Protein AF-0000000067238821 (afdb_homodimer)

Sequence (600 aa):
MSLNASLGGLKIKDPEEIERLIKENNDLKSQIAGGGASSSYQIPYEDLEVQDQIGGGGFSLVYRGFWKGTPVAIKKWFDPNHSDQMVQEFREEVMTLADLRHPNVMQFLGACMKLPHLAMVTEHMPFSLHHVLYQAGVDLDRKKLVGLAQDMARAFIYLHSRKPAIVHRDIKPANFLVDRAWKVKVCDFGLASNSKAQAGAGTPQYMAPELWENKHYNEKVDVYAFGVMLNEMIAKEPPFNGVPLLEVRQAVLDGKRPDIPLSCPKVLSDVIKKCWDASSEARPSFVQILDALKTAAQSVMSLNASLGGLKIKDPEEIERLIKENNDLKSQIAGGGASSSYQIPYEDLEVQDQIGGGGFSLVYRGFWKGTPVAIKKWFDPNHSDQMVQEFREEVMTLADLRHPNVMQFLGACMKLPHLAMVTEHMPFSLHHVLYQAGVDLDRKKLVGLAQDMARAFIYLHSRKPAIVHRDIKPANFLVDRAWKVKVCDFGLASNSKAQAGAGTPQYMAPELWENKHYNEKVDVYAFGVMLNEMIAKEPPFNGVPLLEVRQAVLDGKRPDIPLSCPKVLSDVIKKCWDASSEARPSFVQILDALKTAAQSV

Foldseek 3Di:
DDPPPDPPDPPPPDPVVVVVVVVVVVVVCCCVVVPVPPPPFADAPVQKAWDAWDDDDDQWTWTWTDGPNAIKIKIWGDDPVPDPVSLVLLVLQLVVQVPDDDQQAWHWRHFHNDPPTTITITHDADDFQLCVLAPPPDDCDPLLLLVLLLSVLVVQVRQVPDVPRFAQQADARRQWGAHPVSHIHGHDSSPRRPPDDDLVDYDLLQFALCSLVVHDDDNLRVLQSSLQRSQCSQVSDHRCPPPDSVVS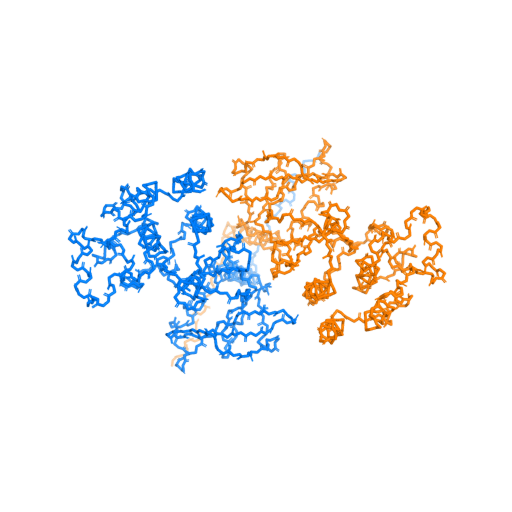NVCNNVPHGDDRDPPDDPLSVVSSCQSNGNDSVSHDHSVVSSVSSVVVSVVD/DPPPPDPDDPPPPDPVVVVVVVVVVVVVCCCVVVPVPPPVFADAPVQKAWDAWDDDDDQWTWTWTDGPNAIKIKIWGDDPVPDPVSLVLLVLQLVVQVPDDDQQAWHWRHFHNDPPTTITITHDADFFQLCVLAPPPDDCDPLLLLVLLLSVLVVQVRQVPDVPRFAQQADARRQWGAHPVSHIHGHDSSPRRDPDDDLVDYDLLQFALCSLVVHDDGNLRVLQSSLQRSQCSQVSDHRCPPPDSVVSNVCNNVPHGDDRDPPDDPLSVVLSCQSNGNDSVSHDHSVVVSVSSVVVSVVD

Solvent-accessible surface area (backbone atoms only — not comparable to full-atom values): 33118 Å² total; per-residue (Å²): 135,74,91,74,67,81,78,66,80,79,72,76,74,51,66,65,57,51,50,50,49,50,51,50,36,47,50,46,36,43,40,52,72,48,59,55,62,58,76,76,36,63,39,65,67,86,59,49,45,81,61,54,75,75,48,65,60,92,53,34,38,26,23,36,31,30,51,66,81,31,67,23,28,38,37,32,52,59,50,99,76,62,42,70,63,58,54,49,52,51,50,43,35,50,55,53,44,68,71,54,56,50,91,23,37,58,51,50,49,31,28,21,84,50,84,86,49,39,32,40,35,26,58,58,62,87,32,36,40,41,43,43,67,72,67,63,81,58,81,76,46,66,59,56,49,42,51,35,51,40,36,52,26,31,33,46,34,52,34,51,67,37,88,74,55,50,41,48,60,53,60,44,47,76,33,25,32,30,42,90,62,59,48,35,21,43,46,80,48,73,58,34,61,65,77,86,72,67,71,76,65,56,52,74,76,33,57,33,49,45,50,79,66,62,45,85,81,62,62,46,43,44,36,18,9,43,19,51,42,54,46,23,68,75,58,65,43,69,58,64,68,91,52,54,67,71,56,48,53,51,37,44,67,72,64,51,71,73,85,72,53,87,85,51,53,63,68,56,51,52,51,31,55,38,22,50,39,83,49,62,86,71,28,60,52,43,65,58,48,36,54,53,40,55,55,42,54,72,75,86,137,77,91,75,67,79,82,65,81,81,74,77,75,53,67,67,58,52,51,50,50,50,50,50,38,46,49,45,38,44,41,54,71,47,64,55,64,59,78,77,36,62,39,64,68,86,57,50,46,80,60,56,75,77,49,67,59,94,53,34,38,25,24,36,30,29,49,67,81,33,68,24,28,38,39,32,51,60,50,98,74,63,43,70,63,57,53,49,52,50,50,42,34,49,56,54,43,69,70,55,55,50,89,24,37,57,51,52,48,31,29,21,83,50,84,86,50,38,32,42,34,27,59,59,63,88,33,34,41,40,44,44,69,73,68,63,80,57,82,75,47,66,60,56,48,42,51,35,50,40,34,51,26,31,33,46,33,53,34,51,66,36,89,75,56,48,40,50,60,54,60,43,48,77,32,26,32,28,42,90,63,60,49,36,23,43,47,81,48,72,58,34,63,62,75,84,78,63,72,75,65,59,51,72,75,33,58,32,51,44,51,77,67,62,46,85,80,63,64,46,43,44,34,17,7,44,18,50,40,53,47,23,68,75,58,67,45,70,58,63,67,92,52,54,66,71,57,48,52,52,36,42,68,72,64,52,74,75,83,72,53,88,83,52,54,64,67,56,50,50,51,31,55,37,21,52,40,80,48,60,86,70,29,62,50,44,65,57,48,36,55,52,40,57,55,41,54,72,74,90

InterPro domains:
  IPR000719 Protein kinase domain [PS50011] (48-300)
  IPR000719 Protein kinase domain [SM00220] (48-293)
  IPR001245 Serine-threonine/tyrosine-protein kinase, catalytic domain [PF07714] (48-293)
  IPR008271 Serine/threonine-protein kinase, active site [PS00108] (166-178)
  IPR011009 Protein kinase-like domain superfamily [SSF56112] (40-294)
  IPR017441 Protein kinase, ATP binding site [PS00107] (54-76)
  IPR051681 Serine/Threonine Kinases and Pseudokinases [PTHR44329] (41-296)

pLDDT: mean 85.59, std 19.49, range [22.69, 98.88]

Radius of gyration: 27.48 Å; Cα contacts (8 Å, |Δi|>4): 934; chains: 2; bounding box: 76×78×51 Å

Structure (mmCIF, N/CA/C/O backbone):
data_AF-0000000067238821-model_v1
#
loop_
_entity.id
_entity.type
_entity.pdbx_description
1 polymer 'Protein kinase domain-containing protein'
#
loop_
_atom_site.group_PDB
_atom_site.id
_atom_site.type_symbol
_atom_site.label_atom_id
_atom_site.label_alt_id
_atom_site.label_comp_id
_atom_site.label_asym_id
_atom_site.label_entity_id
_atom_site.label_seq_id
_atom_site.pdbx_PDB_ins_code
_atom_site.Cartn_x
_atom_site.Cartn_y
_atom_site.Cartn_z
_atom_site.occupancy
_atom_site.B_iso_or_equiv
_atom_site.auth_seq_id
_atom_site.auth_comp_id
_atom_site.auth_asym_id
_atom_site.auth_atom_id
_atom_site.pdbx_PDB_model_num
ATOM 1 N N . MET A 1 1 ? 51.344 -20.422 13.445 1 23.78 1 MET A N 1
ATOM 2 C CA . MET A 1 1 ? 52.125 -19.562 12.562 1 23.78 1 MET A CA 1
ATOM 3 C C . MET A 1 1 ? 51.281 -18.375 12.078 1 23.78 1 MET A C 1
ATOM 5 O O . MET A 1 1 ? 50.156 -18.562 11.633 1 23.78 1 MET A O 1
ATOM 9 N N . SER A 1 2 ? 51.562 -17.062 12.539 1 22.98 2 SER A N 1
ATOM 10 C CA . SER A 1 2 ? 50.812 -15.859 12.914 1 22.98 2 SER A CA 1
ATOM 11 C C . SER A 1 2 ? 50.375 -15.086 11.672 1 22.98 2 SER A C 1
ATOM 13 O O . SER A 1 2 ? 51.188 -14.719 10.836 1 22.98 2 SER A O 1
ATOM 15 N N . LEU A 1 3 ? 49.25 -15.414 11.055 1 23.33 3 LEU A N 1
ATOM 16 C CA . LEU A 1 3 ? 48.719 -14.859 9.82 1 23.33 3 LEU A CA 1
ATOM 17 C C . LEU A 1 3 ? 48.781 -13.336 9.836 1 23.33 3 LEU A C 1
ATOM 19 O O . LEU A 1 3 ? 47.75 -12.672 9.727 1 23.33 3 LEU A O 1
ATOM 23 N N . ASN A 1 4 ? 49.531 -12.648 10.734 1 23.11 4 ASN A N 1
ATOM 24 C CA . ASN A 1 4 ? 49.969 -11.258 10.867 1 23.11 4 ASN A CA 1
ATOM 25 C C . ASN A 1 4 ? 50.656 -10.758 9.602 1 23.11 4 ASN A C 1
ATOM 27 O O . ASN A 1 4 ? 51.156 -9.633 9.562 1 23.11 4 ASN A O 1
ATOM 31 N N . ALA A 1 5 ? 51.25 -11.609 8.836 1 26.97 5 ALA A N 1
ATOM 32 C CA . ALA A 1 5 ? 52.438 -11.18 8.07 1 26.97 5 ALA A CA 1
ATOM 33 C C . ALA A 1 5 ? 52.031 -10.18 6.988 1 26.97 5 ALA A C 1
ATOM 35 O O . ALA A 1 5 ? 52.75 -9.188 6.766 1 26.97 5 ALA A O 1
ATOM 36 N N . SER A 1 6 ? 51.25 -10.57 5.965 1 25.28 6 SER A N 1
ATOM 37 C CA . SER A 1 6 ? 51.438 -9.961 4.652 1 25.28 6 SER A CA 1
ATOM 38 C C . SER A 1 6 ? 50.531 -8.758 4.469 1 25.28 6 SER A C 1
ATOM 40 O O . SER A 1 6 ? 49.656 -8.766 3.6 1 25.28 6 SER A O 1
ATOM 42 N N . LEU A 1 7 ? 50.031 -8.086 5.535 1 28.31 7 LEU A N 1
ATOM 43 C CA . LEU A 1 7 ? 49.406 -6.781 5.348 1 28.31 7 LEU A CA 1
ATOM 44 C C . LEU A 1 7 ? 50.406 -5.793 4.742 1 28.31 7 LEU A C 1
ATOM 46 O O . LEU A 1 7 ? 51.031 -5.02 5.465 1 28.31 7 LEU A O 1
ATO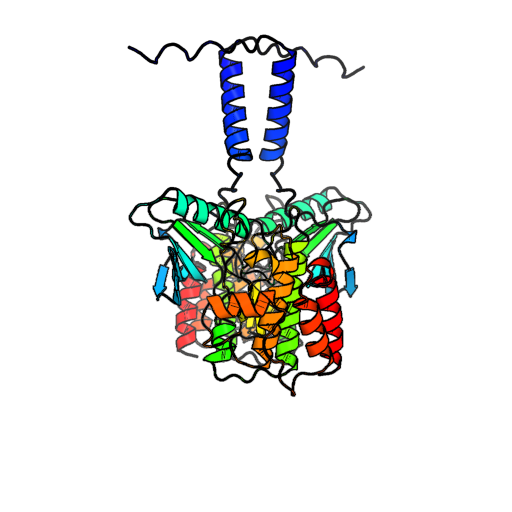M 50 N N . GLY A 1 8 ? 51.25 -6.242 3.873 1 27.92 8 GLY A N 1
ATOM 51 C CA . GLY A 1 8 ? 52.219 -5.352 3.219 1 27.92 8 GLY A CA 1
ATOM 52 C C . GLY A 1 8 ? 51.562 -4.094 2.668 1 27.92 8 GLY A C 1
ATOM 53 O O . GLY A 1 8 ? 50.344 -4.059 2.447 1 27.92 8 GLY A O 1
ATOM 54 N N . GLY A 1 9 ? 52.281 -2.803 2.834 1 32.28 9 GLY A N 1
ATOM 55 C CA . GLY A 1 9 ? 52.062 -1.413 2.459 1 32.28 9 GLY A CA 1
ATOM 56 C C . GLY A 1 9 ? 51.562 -1.248 1.038 1 32.28 9 GLY A C 1
ATOM 57 O O . GLY A 1 9 ? 52.344 -1.411 0.08 1 32.28 9 GLY A O 1
ATOM 58 N N . LEU A 1 10 ? 50.5 -1.666 0.677 1 33.44 10 LEU A N 1
ATOM 59 C CA . LEU A 1 10 ? 50.094 -1.327 -0.678 1 33.44 10 LEU A CA 1
ATOM 60 C C . LEU A 1 10 ? 50.281 0.16 -0.953 1 33.44 10 LEU A C 1
ATOM 62 O O . LEU A 1 10 ? 49.562 0.999 -0.394 1 33.44 10 LEU A O 1
ATOM 66 N N . LYS A 1 11 ? 51.594 0.645 -1.131 1 38.84 11 LYS A N 1
ATOM 67 C CA . LYS A 1 11 ? 52.062 1.919 -1.657 1 38.84 11 LYS A CA 1
ATOM 68 C C . LYS A 1 11 ? 51.312 2.32 -2.912 1 38.84 11 LYS A C 1
ATOM 70 O O . LYS A 1 11 ? 51.5 1.748 -3.984 1 38.84 11 LYS A O 1
ATOM 75 N N . ILE A 1 12 ? 50.156 2.721 -2.801 1 42.53 12 ILE A N 1
ATOM 76 C CA . ILE A 1 12 ? 49.531 3.33 -3.965 1 42.53 12 ILE A CA 1
ATOM 77 C C . ILE A 1 12 ? 50.312 4.57 -4.387 1 42.53 12 ILE A C 1
ATOM 79 O O . ILE A 1 12 ? 50.25 5.609 -3.727 1 42.53 12 ILE A O 1
ATOM 83 N N . LYS A 1 13 ? 51.5 4.504 -4.961 1 46.88 13 LYS A N 1
ATOM 84 C CA . LYS A 1 13 ? 52.469 5.5 -5.434 1 46.88 13 LYS A CA 1
ATOM 85 C C . LYS A 1 13 ? 52.062 6.051 -6.801 1 46.88 13 LYS A C 1
ATOM 87 O O . LYS A 1 13 ? 52.656 6.996 -7.301 1 46.88 13 LYS A O 1
ATOM 92 N N . ASP A 1 14 ? 51.312 5.305 -7.559 1 50.97 14 ASP A N 1
ATOM 93 C CA . ASP A 1 14 ? 51.094 5.805 -8.914 1 50.97 14 ASP A CA 1
ATOM 94 C C . ASP A 1 14 ? 49.969 6.82 -8.953 1 50.97 14 ASP A C 1
ATOM 96 O O . ASP A 1 14 ? 48.844 6.531 -8.5 1 50.97 14 ASP A O 1
ATOM 100 N N . PRO A 1 15 ? 50.219 8.07 -9.266 1 54.75 15 PRO A N 1
ATOM 101 C CA . PRO A 1 15 ? 49.25 9.164 -9.352 1 54.75 15 PRO A CA 1
ATOM 102 C C . PRO A 1 15 ? 48.031 8.797 -10.164 1 54.75 15 PRO A C 1
ATOM 104 O O . PRO A 1 15 ? 46.906 9.211 -9.828 1 54.75 15 PRO A O 1
ATOM 107 N N . GLU A 1 16 ? 48.25 8.023 -11.125 1 55.34 16 GLU A N 1
ATOM 108 C CA . GLU A 1 16 ? 47.094 7.629 -11.93 1 55.34 16 GLU A CA 1
ATOM 109 C C . GLU A 1 16 ? 46.156 6.715 -11.141 1 55.34 16 GLU A C 1
ATOM 111 O O . GLU A 1 16 ? 44.938 6.801 -11.281 1 55.34 16 GLU A O 1
ATOM 116 N N . GLU A 1 17 ? 46.688 5.887 -10.328 1 57.53 17 GLU A N 1
ATOM 117 C CA . GLU A 1 17 ? 45.875 5 -9.5 1 57.53 17 GLU A CA 1
ATOM 118 C C . GLU A 1 17 ? 45.188 5.773 -8.391 1 57.53 17 GLU A C 1
ATOM 120 O O . GLU A 1 17 ? 44.031 5.484 -8.047 1 57.53 17 GLU A O 1
ATOM 125 N N . ILE A 1 18 ? 45.812 6.742 -7.898 1 55.34 18 ILE A N 1
ATOM 126 C CA . ILE A 1 18 ? 45.188 7.613 -6.906 1 55.34 18 ILE A CA 1
ATOM 127 C C . ILE A 1 18 ? 44.062 8.414 -7.555 1 55.34 18 ILE A C 1
ATOM 129 O O . ILE A 1 18 ? 42.969 8.539 -6.984 1 55.34 18 ILE A O 1
ATOM 133 N N . GLU A 1 19 ? 44.281 8.93 -8.734 1 56.72 19 GLU A N 1
ATOM 134 C CA . GLU A 1 19 ? 43.219 9.625 -9.461 1 56.72 19 GLU A CA 1
ATOM 135 C C . GLU A 1 19 ? 42.062 8.695 -9.773 1 56.72 19 GLU A C 1
ATOM 137 O O . GLU A 1 19 ? 40.875 9.086 -9.656 1 56.72 19 GLU A O 1
ATOM 142 N N . ARG A 1 20 ? 42.312 7.484 -10.133 1 58.84 20 ARG A N 1
ATOM 143 C CA . ARG A 1 20 ? 41.25 6.5 -10.352 1 58.84 20 ARG A CA 1
ATOM 144 C C . ARG A 1 20 ? 40.5 6.199 -9.055 1 58.84 20 ARG A C 1
ATOM 146 O O . ARG A 1 20 ? 39.281 6.133 -9.039 1 58.84 20 ARG A O 1
ATOM 153 N N . LEU A 1 21 ? 41.125 6.117 -7.918 1 56.72 21 LEU A N 1
ATOM 154 C CA . LEU A 1 21 ? 40.469 5.867 -6.633 1 56.72 21 LEU A CA 1
ATOM 155 C C . LEU A 1 21 ? 39.656 7.078 -6.184 1 56.72 21 LEU A C 1
ATOM 157 O O . LEU A 1 21 ? 38.562 6.926 -5.645 1 56.72 21 LEU A O 1
ATOM 161 N N . ILE A 1 22 ? 40.156 8.227 -6.43 1 55.66 22 ILE A N 1
ATOM 162 C CA . ILE A 1 22 ? 39.406 9.445 -6.121 1 55.66 22 ILE A CA 1
ATOM 163 C C . ILE A 1 22 ? 38.156 9.539 -7.027 1 55.66 22 ILE A C 1
ATOM 165 O O . ILE A 1 22 ? 37.062 9.836 -6.562 1 55.66 22 ILE A O 1
ATOM 169 N N . LYS A 1 23 ? 38.312 9.281 -8.305 1 56 23 LYS A N 1
ATOM 170 C CA . LYS A 1 23 ? 37.156 9.273 -9.188 1 56 23 LYS A CA 1
ATOM 171 C C . LYS A 1 23 ? 36.156 8.172 -8.789 1 56 23 LYS A C 1
ATOM 173 O O . LYS A 1 23 ? 34.969 8.391 -8.766 1 56 23 LYS A O 1
ATOM 178 N N . GLU A 1 24 ? 36.656 7.016 -8.477 1 56.22 24 GLU A N 1
ATOM 179 C CA . GLU A 1 24 ? 35.781 5.938 -7.992 1 56.22 24 GLU A CA 1
ATOM 180 C C . GLU A 1 24 ? 35.156 6.297 -6.648 1 56.22 24 GLU A C 1
ATOM 182 O O . GLU A 1 24 ? 33.969 6.051 -6.43 1 56.22 24 GLU A O 1
ATOM 187 N N . ASN A 1 25 ? 35.875 6.871 -5.797 1 53.44 25 ASN A N 1
ATOM 188 C CA . ASN A 1 25 ? 35.312 7.352 -4.535 1 53.44 25 ASN A CA 1
ATOM 189 C C . ASN A 1 25 ? 34.312 8.469 -4.758 1 53.44 25 ASN A C 1
ATOM 191 O O . ASN A 1 25 ? 33.25 8.5 -4.117 1 53.44 25 ASN A O 1
ATOM 195 N N . ASN A 1 26 ? 34.625 9.414 -5.57 1 51.62 26 ASN A N 1
ATOM 196 C CA . ASN A 1 26 ? 33.656 10.453 -5.914 1 51.62 26 ASN A CA 1
ATOM 197 C C . ASN A 1 26 ? 32.438 9.867 -6.633 1 51.62 26 ASN A C 1
ATOM 199 O O . ASN A 1 26 ? 31.297 10.281 -6.379 1 51.62 26 ASN A O 1
ATOM 203 N N . ASP A 1 27 ? 32.656 8.977 -7.555 1 50.56 27 ASP A N 1
ATOM 204 C CA . ASP A 1 27 ? 31.547 8.258 -8.172 1 50.56 27 ASP A CA 1
ATOM 205 C C . ASP A 1 27 ? 30.766 7.465 -7.125 1 50.56 27 ASP A C 1
ATOM 207 O O . ASP A 1 27 ? 29.531 7.438 -7.152 1 50.56 27 ASP A O 1
ATOM 211 N N . LEU A 1 28 ? 31.484 6.871 -6.301 1 48 28 LEU A N 1
ATOM 212 C CA . LEU A 1 28 ? 30.828 6.156 -5.215 1 48 28 LEU A CA 1
ATOM 213 C C . LEU A 1 28 ? 30.172 7.133 -4.242 1 48 28 LEU A C 1
ATOM 215 O O . LEU A 1 28 ? 29.047 6.902 -3.783 1 48 28 LEU A O 1
ATOM 219 N N . LYS A 1 29 ? 30.734 8.109 -3.873 1 46.19 29 LYS A N 1
ATOM 220 C CA . LYS A 1 29 ? 30.141 9.172 -3.078 1 46.19 29 LYS A CA 1
ATOM 221 C C . LYS A 1 29 ? 29 9.859 -3.842 1 46.19 29 LYS A C 1
ATOM 223 O O . LYS A 1 29 ? 27.953 10.172 -3.268 1 46.19 29 LYS A O 1
ATOM 228 N N . SER A 1 30 ? 29.219 10.305 -5.023 1 46.34 30 SER A N 1
ATOM 229 C CA . SER A 1 30 ? 28.125 10.781 -5.855 1 46.34 30 SER A CA 1
ATOM 230 C C . SER A 1 30 ? 27.031 9.727 -5.984 1 46.34 30 SER A C 1
ATOM 232 O O . SER A 1 30 ? 25.844 10.055 -6.023 1 46.34 30 SER A O 1
ATOM 234 N N . GLN A 1 31 ? 27.406 8.508 -6.176 1 42.97 31 GLN A N 1
ATOM 235 C CA . GLN A 1 31 ? 26.453 7.406 -6.086 1 42.97 31 GLN A CA 1
ATOM 236 C C . GLN A 1 31 ? 25.875 7.293 -4.676 1 42.97 31 GLN A C 1
ATOM 238 O O . GLN A 1 31 ? 24.688 6.996 -4.504 1 42.97 31 GLN A O 1
ATOM 243 N N . ILE A 1 32 ? 26.641 7.371 -3.664 1 39.88 32 ILE A N 1
ATOM 244 C CA . ILE A 1 32 ? 26.188 7.418 -2.277 1 39.88 32 ILE A CA 1
ATOM 245 C C . ILE A 1 32 ? 25.578 8.789 -1.977 1 39.88 32 ILE A C 1
ATOM 247 O O . ILE A 1 32 ? 24.531 8.883 -1.349 1 39.88 32 ILE A O 1
ATOM 251 N N . ALA A 1 33 ? 26.312 9.891 -1.854 1 39.09 33 ALA A N 1
ATOM 252 C CA . ALA A 1 33 ? 25.812 11.25 -1.632 1 39.09 33 ALA A CA 1
ATOM 253 C C . ALA A 1 33 ? 24.766 11.633 -2.676 1 39.09 33 ALA A C 1
ATOM 255 O O . ALA A 1 33 ? 23.844 12.391 -2.385 1 39.09 33 ALA A O 1
ATOM 256 N N . GLY A 1 34 ? 25.047 11.727 -3.973 1 38.06 34 GLY A N 1
ATOM 257 C CA . GLY A 1 34 ? 23.938 11.703 -4.918 1 38.06 34 GLY A CA 1
ATOM 258 C C . GLY A 1 34 ? 23.016 10.516 -4.734 1 38.06 34 GLY A C 1
ATOM 259 O O . GLY A 1 34 ? 23.453 9.367 -4.871 1 38.06 34 GLY A O 1
ATOM 260 N N . GLY A 1 35 ? 22.188 10.586 -3.697 1 36.16 35 GLY A N 1
ATOM 261 C CA . GLY A 1 35 ? 21.25 9.625 -3.137 1 36.16 35 GLY A CA 1
ATOM 262 C C . GLY A 1 35 ? 21.141 8.352 -3.947 1 36.16 35 GLY A C 1
ATOM 263 O O . GLY A 1 35 ? 21 8.398 -5.172 1 36.16 35 GLY A O 1
ATOM 264 N N . GLY A 1 36 ? 22.031 7.445 -3.654 1 35.69 36 GLY A N 1
ATOM 265 C CA . GLY A 1 36 ? 21.797 6.121 -4.203 1 35.69 36 GLY A CA 1
ATOM 266 C C . GLY A 1 36 ? 20.344 5.891 -4.59 1 35.69 36 GLY A C 1
ATOM 267 O O . GLY A 1 36 ? 19.562 5.336 -3.807 1 35.69 36 GLY A O 1
ATOM 268 N N . ALA A 1 37 ? 19.766 6.852 -4.863 1 37.78 37 ALA A N 1
ATOM 269 C CA . ALA A 1 37 ? 18.516 6.551 -5.551 1 37.78 37 ALA A CA 1
ATOM 270 C C . ALA A 1 37 ? 18.609 5.23 -6.309 1 37.78 37 ALA A C 1
ATOM 272 O O . ALA A 1 37 ? 19.344 5.129 -7.301 1 37.78 37 ALA A O 1
ATOM 273 N N . SER A 1 38 ? 18.719 4.199 -5.621 1 43.09 38 SER A N 1
ATOM 274 C CA . SER A 1 38 ? 18.609 2.91 -6.297 1 43.09 38 SER A CA 1
ATOM 275 C C . SER A 1 38 ? 17.812 3.027 -7.594 1 43.09 38 SER A C 1
ATOM 277 O O . SER A 1 38 ? 16.766 3.684 -7.629 1 43.09 38 SER A O 1
ATOM 279 N N . SER A 1 39 ? 18.406 3.09 -8.789 1 53 39 SER A N 1
ATOM 280 C CA . SER A 1 39 ? 17.844 2.832 -10.102 1 53 39 SER A CA 1
ATOM 281 C C . SER A 1 39 ? 16.516 2.074 -9.992 1 53 39 SER A C 1
ATOM 283 O O . SER A 1 39 ? 15.758 2.004 -10.961 1 53 39 SER A O 1
ATOM 285 N N . SER A 1 40 ? 16.203 1.82 -8.688 1 72.56 40 SER A N 1
ATOM 286 C CA . SER A 1 40 ? 15.188 0.774 -8.602 1 72.56 40 SER A CA 1
ATOM 287 C C . SER A 1 40 ? 13.781 1.354 -8.719 1 72.56 40 SER A C 1
ATOM 289 O O . SER A 1 40 ? 12.852 0.657 -9.125 1 72.56 40 SER A O 1
ATOM 291 N N . TYR A 1 41 ? 13.672 2.846 -8.617 1 87.5 41 TYR A N 1
ATOM 292 C CA . TYR A 1 41 ? 12.289 3.293 -8.703 1 87.5 41 TYR A CA 1
ATOM 293 C C . TYR A 1 41 ? 12.078 4.191 -9.922 1 87.5 41 TYR A C 1
ATOM 295 O O . TYR A 1 41 ? 11.062 4.887 -10.016 1 87.5 41 TYR A O 1
ATOM 303 N N . GLN A 1 42 ? 13.094 4.191 -10.836 1 91.75 42 GLN A N 1
ATOM 304 C CA . GLN A 1 42 ? 12.914 4.953 -12.07 1 91.75 42 GLN A CA 1
ATOM 305 C C . GLN A 1 42 ? 11.953 4.25 -13.016 1 91.75 42 GLN A C 1
ATOM 307 O O . GLN A 1 42 ? 12.094 3.055 -13.289 1 91.75 42 GLN A O 1
ATOM 312 N N . ILE A 1 43 ? 11.023 4.969 -13.484 1 96.25 43 ILE A N 1
ATOM 313 C CA . ILE A 1 43 ? 10.039 4.484 -14.445 1 96.25 43 ILE A CA 1
ATOM 314 C C . ILE A 1 43 ? 10.211 5.223 -15.773 1 96.25 43 ILE A C 1
ATOM 316 O O . ILE A 1 43 ? 10.164 6.453 -15.812 1 96.25 43 ILE A O 1
ATOM 320 N N . PRO A 1 44 ? 10.547 4.492 -16.859 1 95.31 44 PRO A N 1
ATOM 321 C CA . PRO A 1 44 ? 10.5 5.176 -18.156 1 95.31 44 PRO A CA 1
ATOM 322 C C . PRO A 1 44 ? 9.133 5.789 -18.453 1 95.31 44 PRO A C 1
ATOM 324 O O . PRO A 1 44 ? 8.109 5.129 -18.281 1 95.31 44 PRO A O 1
ATOM 327 N N . TYR A 1 45 ? 9.156 6.969 -18.922 1 95.62 45 TYR A N 1
ATOM 328 C CA . TYR A 1 45 ? 7.898 7.664 -19.172 1 95.62 45 TYR A CA 1
ATOM 329 C C . TYR A 1 45 ? 7.043 6.91 -20.172 1 95.62 45 TYR A C 1
ATOM 331 O O . TYR A 1 45 ? 5.816 6.902 -20.078 1 95.62 45 TYR A O 1
ATOM 339 N N . GLU A 1 46 ? 7.676 6.215 -21.078 1 95.81 46 GLU A N 1
ATOM 340 C CA . GLU A 1 46 ? 6.992 5.5 -22.156 1 95.81 46 GLU A CA 1
ATOM 341 C C . GLU A 1 46 ? 6.199 4.316 -21.609 1 95.81 46 GLU A C 1
ATOM 343 O O . GLU A 1 46 ? 5.34 3.764 -22.312 1 95.81 46 GLU A O 1
ATOM 348 N N . ASP A 1 47 ? 6.461 3.928 -20.391 1 96.12 47 ASP A N 1
ATOM 349 C CA . ASP A 1 47 ? 5.75 2.811 -19.781 1 96.12 47 ASP A CA 1
ATOM 350 C C . ASP A 1 47 ? 4.41 3.262 -19.203 1 96.12 47 ASP A C 1
ATOM 352 O O . ASP A 1 47 ? 3.592 2.434 -18.797 1 96.12 47 ASP A O 1
ATOM 356 N N . LEU A 1 48 ? 4.16 4.559 -19.188 1 97.69 48 LEU A N 1
ATOM 357 C CA . LEU A 1 48 ? 2.953 5.105 -18.578 1 97.69 48 LEU A CA 1
ATOM 358 C C . LEU A 1 48 ? 1.884 5.371 -19.641 1 97.69 48 LEU A C 1
ATOM 360 O O . LEU A 1 48 ? 2.191 5.844 -20.734 1 97.69 48 LEU A O 1
ATOM 364 N N . GLU A 1 49 ? 0.748 4.957 -19.375 1 98.06 49 GLU A N 1
ATOM 365 C CA . GLU A 1 49 ? -0.439 5.387 -20.109 1 98.06 49 GLU A CA 1
ATOM 366 C C . GLU A 1 49 ? -1.182 6.488 -19.344 1 98.06 49 GLU A C 1
ATOM 368 O O . GLU A 1 49 ? -1.925 6.207 -18.406 1 98.06 49 GLU A O 1
ATOM 373 N N . VAL A 1 50 ? -1.034 7.734 -19.812 1 97 50 VAL A N 1
ATOM 374 C CA . VAL A 1 50 ? -1.624 8.875 -19.109 1 97 50 VAL A CA 1
ATOM 375 C C . VAL A 1 50 ? -3.041 9.117 -19.625 1 97 50 VAL A C 1
ATOM 377 O O . VAL A 1 50 ? -3.268 9.164 -20.844 1 97 50 VAL A O 1
ATOM 380 N N . GLN A 1 51 ? -3.955 9.227 -18.734 1 97.06 51 GLN A N 1
ATOM 381 C CA . GLN A 1 51 ? -5.352 9.422 -19.094 1 97.06 51 GLN A CA 1
ATOM 382 C C . GLN A 1 51 ? -5.859 10.781 -18.609 1 97.06 51 GLN A C 1
ATOM 384 O O . GLN A 1 51 ? -5.277 11.82 -18.938 1 97.06 51 GLN A O 1
ATOM 389 N N . ASP A 1 52 ? -6.98 10.812 -17.828 1 94.81 52 ASP A N 1
ATOM 390 C CA . ASP A 1 52 ? -7.648 12.07 -17.5 1 94.81 52 ASP A CA 1
ATOM 391 C C . ASP A 1 52 ? -6.977 12.75 -16.312 1 94.81 52 ASP A C 1
ATOM 393 O O . ASP A 1 52 ? -6.484 12.086 -15.398 1 94.81 52 ASP A O 1
ATOM 397 N N . GLN A 1 53 ? -7.016 14.109 -16.359 1 93.12 53 GLN A N 1
ATOM 398 C CA . GLN A 1 53 ? -6.578 14.891 -15.203 1 93.12 53 GLN A CA 1
ATOM 399 C C . GLN A 1 53 ? -7.578 14.781 -14.055 1 93.12 53 GLN A C 1
ATOM 401 O O . GLN A 1 53 ? -8.789 14.906 -14.266 1 93.12 53 GLN A O 1
ATOM 406 N N . ILE A 1 54 ? -7.09 14.508 -12.883 1 91.88 54 ILE A N 1
ATOM 407 C CA . ILE A 1 54 ? -7.992 14.32 -11.758 1 91.88 54 ILE A CA 1
ATOM 408 C C . ILE A 1 54 ? -7.695 15.367 -10.68 1 91.88 54 ILE A C 1
ATOM 410 O O . ILE A 1 54 ? -8.406 15.461 -9.68 1 91.88 54 ILE A O 1
ATOM 414 N N . GLY A 1 55 ? -6.617 16.031 -10.805 1 87.19 55 GLY A N 1
ATOM 415 C CA . GLY A 1 55 ? -6.266 17.078 -9.844 1 87.19 55 GLY A CA 1
ATOM 416 C C . GLY A 1 55 ? -5.027 17.859 -10.234 1 87.19 55 GLY A C 1
ATOM 417 O O . GLY A 1 55 ? -4.574 17.781 -11.375 1 87.19 55 GLY A O 1
ATOM 418 N N . GLY A 1 56 ? -4.715 18.656 -9.344 1 77.94 56 GLY A N 1
ATOM 419 C CA . GLY A 1 56 ? -3.482 19.406 -9.555 1 77.94 56 GLY A CA 1
ATOM 420 C C . GLY A 1 56 ? -3.602 20.875 -9.211 1 77.94 56 GLY A C 1
ATOM 421 O O . GLY A 1 56 ? -4.688 21.344 -8.867 1 77.94 56 GLY A O 1
ATOM 422 N N . GLY A 1 57 ? -2.52 21.547 -9.023 1 69.69 57 GLY A N 1
ATOM 423 C CA . GLY A 1 57 ? -2.365 22.969 -8.758 1 69.69 57 GLY A CA 1
ATOM 424 C C . GLY A 1 57 ? -0.915 23.422 -8.719 1 69.69 57 GLY A C 1
ATOM 425 O O . GLY A 1 57 ? -0.011 22.594 -8.562 1 69.69 57 GLY A O 1
ATOM 426 N N . GLY A 1 58 ? -0.765 24.656 -8.914 1 67 58 GLY A N 1
ATOM 427 C CA . GLY A 1 58 ? 0.581 25.203 -8.984 1 67 58 GLY A CA 1
ATOM 428 C C . GLY A 1 58 ? 1.357 24.734 -10.195 1 67 58 GLY A C 1
ATOM 429 O O . GLY A 1 58 ? 0.898 24.891 -11.328 1 67 58 GLY A O 1
ATOM 430 N N . PHE A 1 59 ? 2.434 24 -9.875 1 71.38 59 PHE A N 1
ATOM 431 C CA . PHE A 1 59 ? 3.318 23.578 -10.961 1 71.38 59 PHE A CA 1
ATOM 432 C C . PHE A 1 59 ? 3.145 22.094 -11.266 1 71.38 59 PHE A C 1
ATOM 434 O O . PHE A 1 59 ? 3.949 21.516 -11.992 1 71.38 59 PHE A O 1
ATOM 441 N N . SER A 1 60 ? 2.055 21.578 -10.711 1 86.12 60 SER A N 1
ATOM 442 C CA . SER A 1 60 ? 1.901 20.156 -10.992 1 86.12 60 SER A CA 1
ATOM 443 C C . SER A 1 60 ? 0.441 19.797 -11.242 1 86.12 60 SER A C 1
ATOM 445 O O . SER A 1 60 ? -0.464 20.469 -10.742 1 86.12 60 SER A O 1
ATOM 447 N N . LEU A 1 61 ? 0.28 18.812 -12.117 1 91.5 61 LEU A N 1
ATOM 448 C CA . LEU A 1 61 ? -1.024 18.234 -12.406 1 91.5 61 LEU A CA 1
ATOM 449 C C . LEU A 1 61 ? -1.026 16.734 -12.117 1 91.5 61 LEU A C 1
ATOM 451 O O . LEU A 1 61 ? -0.013 16.062 -12.32 1 91.5 61 LEU A O 1
ATOM 455 N N . VAL A 1 62 ? -2.156 16.281 -11.664 1 95.19 62 VAL A N 1
ATOM 456 C CA . VAL A 1 62 ? -2.277 14.859 -11.367 1 95.19 62 VAL A CA 1
ATOM 457 C C . VAL A 1 62 ? -3.232 14.195 -12.359 1 95.19 62 VAL A C 1
ATOM 459 O O . VAL A 1 62 ? -4.34 14.695 -12.586 1 95.19 62 VAL A O 1
ATOM 462 N N . TYR A 1 63 ? -2.771 13.141 -12.938 1 96.62 63 TYR A N 1
ATOM 463 C CA . TYR A 1 63 ? -3.535 12.375 -13.914 1 96.62 63 TYR A CA 1
ATOM 464 C C . TYR A 1 63 ? -3.805 10.961 -13.398 1 96.62 63 TYR A C 1
ATOM 466 O O . TYR A 1 63 ? -3.031 10.422 -12.609 1 96.62 63 TYR A O 1
ATOM 474 N N . ARG A 1 64 ? -4.961 10.453 -13.82 1 97.31 64 ARG A N 1
ATOM 475 C CA . ARG A 1 64 ? -5.121 9.008 -13.734 1 97.31 64 ARG A CA 1
ATOM 476 C C . ARG A 1 64 ? -4.484 8.32 -14.938 1 97.31 64 ARG A C 1
ATOM 478 O O . ARG A 1 64 ? -4.422 8.891 -16.031 1 97.31 64 ARG A O 1
ATOM 485 N N . GLY A 1 65 ? -4.004 7.145 -14.75 1 97.88 65 GLY A N 1
ATOM 486 C CA . GLY A 1 65 ? -3.404 6.371 -15.828 1 97.88 65 GLY A CA 1
ATOM 487 C C . GLY A 1 65 ? -3.111 4.934 -15.445 1 97.88 65 GLY A C 1
ATOM 488 O O . GLY A 1 65 ? -3.699 4.406 -14.5 1 97.88 65 GLY A O 1
ATOM 489 N N . PHE A 1 66 ? -2.264 4.309 -16.312 1 98.31 66 PHE A N 1
ATOM 490 C CA . PHE A 1 66 ? -1.862 2.928 -16.062 1 98.31 66 PHE A CA 1
ATOM 491 C C . PHE A 1 66 ? -0.348 2.779 -16.156 1 98.31 66 PHE A C 1
ATOM 493 O O . PHE A 1 66 ? 0.297 3.438 -16.969 1 98.31 66 PHE A O 1
ATOM 500 N N . TRP A 1 67 ? 0.236 2.023 -15.312 1 98.19 67 TRP A N 1
ATOM 501 C CA . TRP A 1 67 ? 1.607 1.525 -15.375 1 98.19 67 TRP A CA 1
ATOM 502 C C . TRP A 1 67 ? 1.634 0.001 -15.383 1 98.19 67 TRP A C 1
ATOM 504 O O . TRP A 1 67 ? 1.308 -0.64 -14.383 1 98.19 67 TRP A O 1
ATOM 514 N N . LYS A 1 68 ? 1.918 -0.594 -16.531 1 96.25 68 LYS A N 1
ATOM 515 C CA . LYS A 1 68 ? 1.962 -2.045 -16.688 1 96.25 68 LYS A CA 1
ATOM 516 C C . LYS A 1 68 ? 0.631 -2.682 -16.297 1 96.25 68 LYS A C 1
ATOM 518 O O . LYS A 1 68 ? 0.602 -3.656 -15.539 1 96.25 68 LYS A O 1
ATOM 523 N N . GLY A 1 69 ? -0.422 -2.029 -16.719 1 96.38 69 GLY A N 1
ATOM 524 C CA . GLY A 1 69 ? -1.761 -2.555 -16.5 1 96.38 69 GLY A CA 1
ATOM 525 C C . GLY A 1 69 ? -2.334 -2.186 -15.148 1 96.38 69 GLY A C 1
ATOM 526 O O . GLY A 1 69 ? -3.506 -2.453 -14.867 1 96.38 69 GLY A O 1
ATOM 527 N N . THR A 1 70 ? -1.589 -1.59 -14.297 1 98.19 70 THR A N 1
ATOM 528 C CA . THR A 1 70 ? -2.014 -1.205 -12.961 1 98.19 70 THR A CA 1
ATOM 529 C C . THR A 1 70 ? -2.523 0.233 -12.945 1 98.19 70 THR A C 1
ATOM 531 O O . THR A 1 70 ? -1.847 1.142 -13.43 1 98.19 70 THR A O 1
ATOM 534 N N . PRO A 1 71 ? -3.752 0.484 -12.469 1 98 71 PRO A N 1
ATOM 535 C CA . PRO A 1 71 ? -4.188 1.872 -12.305 1 98 71 PRO A CA 1
ATOM 536 C C . PRO A 1 71 ? -3.295 2.662 -11.352 1 98 71 PRO A C 1
ATOM 538 O O . PRO A 1 71 ? -2.945 2.17 -10.273 1 98 71 PRO A O 1
ATOM 541 N N . VAL A 1 72 ? -2.885 3.852 -11.789 1 98.44 72 VAL A N 1
ATOM 542 C CA . VAL A 1 72 ? -1.979 4.672 -10.992 1 98.44 72 VAL A CA 1
ATOM 543 C C . VAL A 1 72 ? -2.396 6.141 -11.086 1 98.44 72 VAL A C 1
ATOM 545 O O . VAL A 1 72 ? -3.203 6.508 -11.945 1 98.44 72 VAL A O 1
ATOM 548 N N . ALA A 1 73 ? -1.946 6.945 -10.125 1 98.06 73 ALA A N 1
ATOM 549 C CA . ALA A 1 73 ? -1.942 8.398 -10.227 1 98.06 73 ALA A CA 1
ATOM 550 C C . ALA A 1 73 ? -0.575 8.914 -10.664 1 98.06 73 ALA A C 1
ATOM 552 O O . ALA A 1 73 ? 0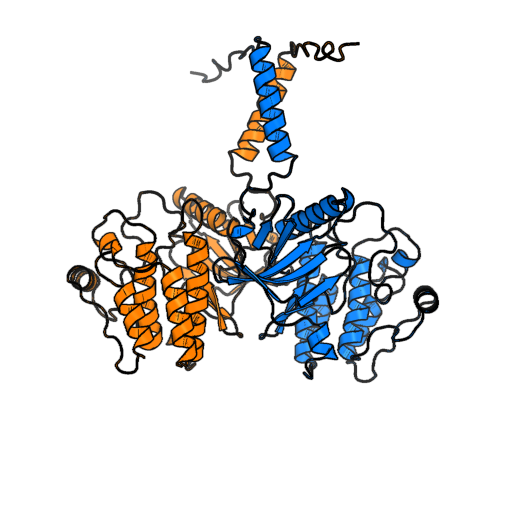.458 8.445 -10.188 1 98.06 73 ALA A O 1
ATOM 553 N N . ILE A 1 74 ? -0.593 9.836 -11.594 1 97.62 74 ILE A N 1
ATOM 554 C CA . ILE A 1 74 ? 0.625 10.391 -12.172 1 97.62 74 ILE A CA 1
ATOM 555 C C . ILE A 1 74 ? 0.659 11.906 -11.938 1 97.62 74 ILE A C 1
ATOM 557 O O . ILE A 1 74 ? -0.11 12.648 -12.547 1 97.62 74 ILE A O 1
ATOM 561 N N . LYS A 1 75 ? 1.459 12.328 -11.008 1 95.69 75 LYS A N 1
ATOM 562 C CA . LYS A 1 75 ? 1.691 13.75 -10.805 1 95.69 75 LYS A CA 1
ATOM 563 C C . LYS A 1 75 ? 2.799 14.266 -11.719 1 95.69 75 LYS A C 1
ATOM 565 O O . LYS A 1 75 ? 3.953 13.852 -11.602 1 95.69 75 LYS A O 1
ATOM 570 N N . LYS A 1 76 ? 2.467 15.148 -12.602 1 94.12 76 LYS A N 1
ATOM 571 C CA . LYS A 1 76 ? 3.406 15.68 -13.586 1 94.12 76 LYS A CA 1
ATOM 572 C C . LYS A 1 76 ? 3.771 17.125 -13.273 1 94.12 76 LYS A C 1
ATOM 574 O O . LYS A 1 76 ? 2.906 17.922 -12.898 1 94.12 76 LYS A O 1
ATOM 579 N N . TRP A 1 77 ? 4.996 17.406 -13.344 1 88.75 77 TRP A N 1
ATOM 580 C CA . TRP A 1 77 ? 5.465 18.781 -13.195 1 88.75 77 TRP A CA 1
ATOM 581 C C . TRP A 1 77 ? 5.691 19.422 -14.555 1 88.75 77 TRP A C 1
ATOM 583 O O . TRP A 1 77 ? 6.176 18.781 -15.484 1 88.75 77 TRP A O 1
ATOM 593 N N . PHE A 1 78 ? 5.078 20.641 -14.609 1 79 78 PHE A N 1
ATOM 594 C CA . PHE A 1 78 ? 5.18 21.375 -15.859 1 79 78 PHE A CA 1
ATOM 595 C C . PHE A 1 78 ? 5.77 22.766 -15.625 1 79 78 PHE A C 1
ATOM 597 O O . PHE A 1 78 ? 5.359 23.469 -14.695 1 79 78 PHE A O 1
ATOM 604 N N . ASP A 1 79 ? 6.879 23.016 -15.836 1 71 79 ASP A N 1
ATOM 605 C CA . ASP A 1 79 ? 7.383 24.391 -15.852 1 71 79 ASP A CA 1
ATOM 606 C C . ASP A 1 79 ? 8 24.734 -17.203 1 71 79 ASP A C 1
ATOM 608 O O . ASP A 1 79 ? 9.039 24.188 -17.578 1 71 79 ASP A O 1
ATOM 612 N N . PRO A 1 80 ? 7.164 25.562 -17.906 1 62.97 80 PRO A N 1
ATOM 613 C CA . PRO A 1 80 ? 7.719 25.953 -19.203 1 62.97 80 PRO A CA 1
ATOM 614 C C . PRO A 1 80 ? 9.164 26.453 -19.109 1 62.97 80 PRO A C 1
ATOM 616 O O . PRO A 1 80 ? 9.93 26.328 -20.062 1 62.97 80 PRO A O 1
ATOM 619 N N . ASN A 1 81 ? 9.508 27 -17.938 1 66.19 81 ASN A N 1
ATOM 620 C CA . ASN A 1 81 ? 10.852 27.547 -17.812 1 66.19 81 ASN A CA 1
ATOM 621 C C . ASN A 1 81 ? 11.805 26.578 -17.125 1 66.19 81 ASN A C 1
ATOM 623 O O . ASN A 1 81 ? 12.992 26.875 -16.969 1 66.19 81 ASN A O 1
ATOM 627 N N . HIS A 1 82 ? 11.305 25.328 -16.938 1 62.5 82 HIS A N 1
ATOM 628 C CA . HIS A 1 82 ? 12.086 24.312 -16.25 1 62.5 82 HIS A CA 1
ATOM 629 C C . HIS A 1 82 ? 13 24.922 -15.195 1 62.5 82 HIS A C 1
ATOM 631 O O . HIS A 1 82 ? 14.195 24.625 -15.164 1 62.5 82 HIS A O 1
ATOM 637 N N . SER A 1 83 ? 12.359 25.688 -14.383 1 75.06 83 SER A N 1
ATOM 638 C CA . SER A 1 83 ? 13.148 26.391 -13.375 1 75.06 83 SER A CA 1
ATOM 639 C C . SER A 1 83 ? 13.812 25.422 -12.406 1 75.06 83 SER A C 1
ATOM 641 O O . SER A 1 83 ? 13.305 24.312 -12.18 1 75.06 83 SER A O 1
ATOM 643 N N . ASP A 1 84 ? 14.93 25.719 -12.031 1 78.19 84 ASP A N 1
ATOM 644 C CA . ASP A 1 84 ? 15.695 24.969 -11.039 1 78.19 84 ASP A CA 1
ATOM 645 C C . ASP A 1 84 ? 14.867 24.719 -9.781 1 78.19 84 ASP A C 1
ATOM 647 O O . ASP A 1 84 ? 14.984 23.672 -9.148 1 78.19 84 ASP A O 1
ATOM 651 N N . GLN A 1 85 ? 14.016 25.641 -9.641 1 76.94 85 GLN A N 1
ATOM 652 C CA . GLN A 1 85 ? 13.203 25.531 -8.438 1 76.94 85 GLN A CA 1
ATOM 653 C C . GLN A 1 85 ? 12.195 24.391 -8.539 1 76.94 85 GLN A C 1
ATOM 655 O O . GLN A 1 85 ? 12.008 23.641 -7.582 1 76.94 85 GLN A O 1
ATOM 660 N N . MET A 1 86 ? 11.594 24.297 -9.641 1 81.88 86 MET A N 1
ATOM 661 C CA . MET A 1 86 ? 10.609 23.234 -9.852 1 81.88 86 MET A CA 1
ATOM 662 C C . MET A 1 86 ? 11.266 21.859 -9.781 1 81.88 86 MET A C 1
ATOM 664 O O . MET A 1 86 ? 10.734 20.938 -9.148 1 81.88 86 MET A O 1
ATOM 668 N N . VAL A 1 87 ? 12.422 21.734 -10.352 1 83.44 87 VAL A N 1
ATOM 669 C CA . VAL A 1 87 ? 13.148 20.469 -10.375 1 83.44 87 VAL A CA 1
ATOM 670 C C . VAL A 1 87 ? 13.547 20.078 -8.953 1 83.44 87 VAL A C 1
ATOM 672 O O . VAL A 1 87 ? 13.461 18.906 -8.578 1 83.44 87 VAL A O 1
ATOM 675 N N . GLN A 1 88 ? 13.914 21.062 -8.281 1 82.31 88 GLN A N 1
ATOM 676 C CA . GLN A 1 88 ? 14.289 20.812 -6.895 1 82.31 88 GLN A CA 1
ATOM 677 C C . GLN A 1 88 ? 13.094 20.344 -6.074 1 82.31 88 GLN A C 1
ATOM 679 O O . GLN A 1 88 ? 13.211 19.406 -5.281 1 82.31 88 GLN A O 1
ATOM 684 N N . GLU A 1 89 ? 12.008 20.969 -6.262 1 80.69 89 GLU A N 1
ATOM 685 C CA . GLU A 1 89 ? 10.789 20.578 -5.562 1 80.69 89 GLU A CA 1
ATOM 686 C C . GLU A 1 89 ? 10.383 19.156 -5.918 1 80.69 89 GLU A C 1
ATOM 688 O O . GLU A 1 89 ? 10 18.375 -5.039 1 80.69 89 GLU A O 1
ATOM 693 N N . PHE A 1 90 ? 10.492 18.875 -7.199 1 86.88 90 PHE A N 1
ATOM 694 C CA . PHE A 1 90 ? 10.203 17.531 -7.688 1 86.88 90 PHE A CA 1
ATOM 695 C C . PHE A 1 90 ? 11.094 16.516 -7.004 1 86.88 90 PHE A C 1
ATOM 697 O O . PHE A 1 90 ? 10.602 15.523 -6.457 1 86.88 90 PHE A O 1
ATOM 704 N N . ARG A 1 91 ? 12.289 16.766 -6.992 1 85.31 91 ARG A N 1
ATOM 705 C CA . ARG A 1 91 ? 13.266 15.836 -6.438 1 85.31 91 ARG A CA 1
ATOM 706 C C . ARG A 1 91 ? 13.031 15.625 -4.945 1 85.31 91 ARG A C 1
ATOM 708 O O . ARG A 1 91 ? 13.078 14.492 -4.461 1 85.31 91 ARG A O 1
ATOM 715 N N . GLU A 1 92 ? 12.766 16.703 -4.262 1 84.44 92 GLU A N 1
ATOM 716 C CA . GLU A 1 92 ? 12.562 16.625 -2.82 1 84.44 92 GLU A CA 1
ATOM 717 C C . GLU A 1 92 ? 11.312 15.812 -2.486 1 84.44 92 GLU A C 1
ATOM 719 O O . GLU A 1 92 ? 11.328 14.984 -1.575 1 84.44 92 GLU A O 1
ATOM 724 N N . GLU A 1 93 ? 10.273 16.078 -3.217 1 88.31 93 GLU A N 1
ATOM 725 C CA . GLU A 1 93 ? 9.039 15.336 -2.967 1 88.31 93 GLU A CA 1
ATOM 726 C C . GLU A 1 93 ? 9.211 13.852 -3.268 1 88.31 93 GLU A C 1
ATOM 728 O O . GLU A 1 93 ? 8.773 13 -2.49 1 88.31 93 GLU A O 1
ATOM 733 N N . VAL A 1 94 ? 9.875 13.531 -4.336 1 90 94 VAL A N 1
ATOM 734 C CA . VAL A 1 94 ? 10.117 12.148 -4.734 1 90 94 VAL A CA 1
ATOM 735 C C . VAL A 1 94 ? 10.977 11.453 -3.688 1 90 94 VAL A C 1
ATOM 737 O O . VAL A 1 94 ? 10.656 10.344 -3.246 1 90 94 VAL A O 1
ATOM 740 N N . MET A 1 95 ? 12.008 12.125 -3.258 1 86.69 95 MET A N 1
ATOM 741 C CA . MET A 1 95 ? 12.93 11.523 -2.295 1 86.69 95 MET A CA 1
ATOM 742 C C . MET A 1 95 ? 12.234 11.266 -0.965 1 86.69 95 MET A C 1
ATOM 744 O O . MET A 1 95 ? 12.461 10.234 -0.333 1 86.69 95 MET A O 1
ATOM 748 N N . THR A 1 96 ? 11.406 12.172 -0.611 1 88.19 96 THR A N 1
ATOM 749 C CA . THR A 1 96 ? 10.672 12.008 0.637 1 88.19 96 THR A CA 1
ATOM 750 C C . THR A 1 96 ? 9.75 10.789 0.562 1 88.19 96 THR A C 1
ATOM 752 O O . THR A 1 96 ? 9.797 9.914 1.425 1 88.19 96 THR A O 1
ATOM 755 N N . LEU A 1 97 ? 8.977 10.719 -0.462 1 92.06 97 LEU A N 1
ATOM 756 C CA . LEU A 1 97 ? 7.984 9.648 -0.585 1 92.06 97 LEU A CA 1
ATOM 757 C C . LEU A 1 97 ? 8.656 8.305 -0.827 1 92.06 97 LEU A C 1
ATOM 759 O O . LEU A 1 97 ? 8.172 7.273 -0.365 1 92.06 97 LEU A O 1
ATOM 763 N N . ALA A 1 98 ? 9.797 8.344 -1.55 1 90.56 98 ALA A N 1
ATOM 764 C CA . ALA A 1 98 ? 10.516 7.113 -1.875 1 90.56 98 ALA A CA 1
ATOM 765 C C . ALA A 1 98 ? 11 6.41 -0.611 1 90.56 98 ALA A C 1
ATOM 767 O O . ALA A 1 98 ? 11.148 5.188 -0.591 1 90.56 98 ALA A O 1
ATOM 768 N N . ASP A 1 99 ? 11.125 7.16 0.427 1 88.88 99 ASP A N 1
ATOM 769 C CA . ASP A 1 99 ? 11.695 6.617 1.658 1 88.88 99 ASP A CA 1
ATOM 770 C C . ASP A 1 99 ? 10.594 6.176 2.623 1 88.88 99 ASP A C 1
ATOM 772 O O . ASP A 1 99 ? 10.883 5.594 3.672 1 88.88 99 ASP A O 1
ATOM 776 N N . LEU A 1 100 ? 9.422 6.414 2.273 1 93.12 100 LEU A N 1
ATOM 777 C CA . LEU A 1 100 ? 8.32 6.148 3.197 1 93.12 100 LEU A CA 1
ATOM 778 C C . LEU A 1 100 ? 7.625 4.836 2.85 1 93.12 100 LEU A C 1
ATOM 780 O O . LEU A 1 100 ? 7.367 4.559 1.677 1 93.12 100 LEU A O 1
ATOM 784 N N . ARG A 1 101 ? 7.434 4.02 3.873 1 94.81 101 ARG A N 1
ATOM 785 C CA . ARG A 1 101 ? 6.707 2.758 3.758 1 94.81 101 ARG A CA 1
ATOM 786 C C . ARG A 1 101 ? 5.719 2.588 4.906 1 94.81 101 ARG A C 1
ATOM 788 O O . ARG A 1 101 ? 6.102 2.201 6.012 1 94.81 101 ARG A O 1
ATOM 795 N N . HIS A 1 102 ? 4.504 2.791 4.641 1 97.62 102 HIS A N 1
ATOM 796 C CA . HIS A 1 102 ? 3.477 2.689 5.672 1 97.62 102 HIS A CA 1
ATOM 797 C C . HIS A 1 102 ? 2.09 2.535 5.059 1 97.62 102 HIS A C 1
ATOM 799 O O . HIS A 1 102 ? 1.77 3.191 4.066 1 97.62 102 HIS A O 1
ATOM 805 N N . PRO A 1 103 ? 1.252 1.742 5.715 1 97.81 103 PRO A N 1
ATOM 806 C CA . PRO A 1 103 ? -0.071 1.465 5.152 1 97.81 103 PRO A CA 1
ATOM 807 C C . PRO A 1 103 ? -0.945 2.713 5.055 1 97.81 103 PRO A C 1
ATOM 809 O O . PRO A 1 103 ? -1.926 2.727 4.305 1 97.81 103 PRO A O 1
ATOM 812 N N . ASN A 1 104 ? -0.647 3.74 5.828 1 98.62 104 ASN A N 1
ATOM 813 C CA . ASN A 1 104 ? -1.466 4.949 5.824 1 98.62 104 ASN A CA 1
ATOM 814 C C . ASN A 1 104 ? -0.747 6.109 5.145 1 98.62 104 ASN A C 1
ATOM 816 O O . ASN A 1 104 ? -1.118 7.27 5.332 1 98.62 104 ASN A O 1
ATOM 820 N N . VAL A 1 105 ? 0.278 5.848 4.438 1 98.25 105 VAL A N 1
ATOM 821 C CA . VAL A 1 105 ? 0.945 6.785 3.537 1 98.25 105 VAL A CA 1
ATOM 822 C C . VAL A 1 105 ? 0.791 6.309 2.094 1 98.25 105 VAL A C 1
ATOM 824 O O . VAL A 1 105 ? 0.955 5.125 1.802 1 98.25 105 VAL A O 1
ATOM 827 N N . MET A 1 106 ? 0.397 7.246 1.276 1 97.81 106 MET A N 1
ATOM 828 C CA . MET A 1 106 ? 0.233 6.898 -0.132 1 97.81 106 MET A CA 1
ATOM 829 C C . MET A 1 106 ? 1.458 6.16 -0.657 1 97.81 106 MET A C 1
ATOM 831 O O . MET A 1 106 ? 2.592 6.562 -0.394 1 97.81 106 MET A O 1
ATOM 835 N N . GLN A 1 107 ? 1.201 5.078 -1.395 1 97.81 107 GLN A N 1
ATOM 836 C CA . GLN A 1 107 ? 2.301 4.234 -1.851 1 97.81 107 GLN A CA 1
ATOM 837 C C . GLN A 1 107 ? 2.992 4.844 -3.066 1 97.81 107 GLN A C 1
ATOM 839 O O . GLN A 1 107 ? 2.348 5.125 -4.078 1 97.81 107 GLN A O 1
ATOM 844 N N . PHE A 1 108 ? 4.277 5.066 -2.904 1 97 108 PHE A N 1
ATOM 845 C CA . PHE A 1 108 ? 5.156 5.477 -3.994 1 97 108 PHE A CA 1
ATOM 846 C C . PHE A 1 108 ? 5.551 4.277 -4.848 1 97 108 PHE A C 1
ATOM 848 O O . PHE A 1 108 ? 6.012 3.26 -4.324 1 97 108 PHE A O 1
ATOM 855 N N . LEU A 1 109 ? 5.281 4.379 -6.172 1 97.56 109 LEU A N 1
ATOM 856 C CA . LEU A 1 109 ? 5.648 3.271 -7.047 1 97.56 109 LEU A CA 1
ATOM 857 C C . LEU A 1 109 ? 6.945 3.576 -7.789 1 97.56 109 LEU A C 1
ATOM 859 O O . LEU A 1 109 ? 7.734 2.67 -8.07 1 97.56 109 LEU A O 1
ATOM 863 N N . GLY A 1 110 ? 7.141 4.84 -8.164 1 96.81 110 GLY A N 1
ATOM 864 C CA . GLY A 1 110 ? 8.32 5.27 -8.898 1 96.81 110 GLY A CA 1
ATOM 865 C C . GLY A 1 110 ? 8.195 6.676 -9.453 1 96.81 110 GLY A C 1
ATOM 866 O O . GLY A 1 110 ? 7.27 7.41 -9.102 1 96.81 110 GLY A O 1
ATOM 867 N N . ALA A 1 111 ? 9.25 7.074 -10.258 1 96.94 111 ALA A N 1
ATOM 868 C CA . ALA A 1 111 ? 9.258 8.422 -10.82 1 96.94 111 ALA A CA 1
ATOM 869 C C . ALA A 1 111 ? 9.953 8.445 -12.172 1 96.94 111 ALA A C 1
ATOM 871 O O . ALA A 1 111 ? 10.844 7.637 -12.438 1 96.94 111 ALA A O 1
ATOM 872 N N . CYS A 1 112 ? 9.406 9.25 -13.062 1 95.94 112 CYS A N 1
ATOM 873 C CA . CYS A 1 112 ? 10.125 9.633 -14.273 1 95.94 112 CYS A CA 1
ATOM 874 C C . CYS A 1 112 ? 11.086 10.781 -14 1 95.94 112 CYS A C 1
ATOM 876 O O . CYS A 1 112 ? 10.648 11.906 -13.727 1 95.94 112 CYS A O 1
ATOM 878 N N . MET A 1 113 ? 12.344 10.562 -14.195 1 89.88 113 MET A N 1
ATOM 879 C CA . MET A 1 113 ? 13.336 11.5 -13.672 1 89.88 113 MET A CA 1
ATOM 880 C C . MET A 1 113 ? 14.055 12.219 -14.812 1 89.88 113 MET A C 1
ATOM 882 O O . MET A 1 113 ? 14.922 13.055 -14.57 1 89.88 113 MET A O 1
ATOM 886 N N . LYS A 1 114 ? 13.672 11.883 -15.984 1 87.19 114 LYS A N 1
ATOM 887 C CA . LYS A 1 114 ? 14.352 12.477 -17.141 1 87.19 114 LYS A CA 1
ATOM 888 C C . LYS A 1 114 ? 13.531 13.617 -17.734 1 87.19 114 LYS A C 1
ATOM 890 O O . LYS A 1 114 ? 12.328 13.477 -17.953 1 87.19 114 LYS A O 1
ATOM 895 N N . LEU A 1 115 ? 14.203 14.766 -17.922 1 84.38 115 LEU A N 1
ATOM 896 C CA . LEU A 1 115 ? 13.555 15.867 -18.625 1 84.38 115 LEU A CA 1
ATOM 897 C C . LEU A 1 115 ? 13.227 15.492 -20.062 1 84.38 115 LEU A C 1
ATOM 899 O O . LEU A 1 115 ? 13.984 14.758 -20.703 1 84.38 115 LEU A O 1
ATOM 903 N N . PRO A 1 116 ? 12.188 15.938 -20.641 1 86.56 116 PRO A N 1
ATOM 904 C CA . PRO A 1 116 ? 11.281 16.922 -20.062 1 86.56 116 PRO A CA 1
ATOM 905 C C . PRO A 1 116 ? 10.172 16.281 -19.219 1 86.56 116 PRO A C 1
ATOM 907 O O . PRO A 1 116 ? 9.234 16.969 -18.797 1 86.56 116 PRO A O 1
ATOM 910 N N . HIS A 1 117 ? 10.234 14.969 -19.031 1 90.25 117 HIS A N 1
ATOM 911 C CA . HIS A 1 117 ? 9.164 14.266 -18.344 1 90.25 117 HIS A CA 1
ATOM 912 C C . HIS A 1 117 ? 9.516 14.016 -16.875 1 90.25 117 HIS A C 1
ATOM 914 O O . HIS A 1 117 ? 10.18 13.031 -16.547 1 90.25 117 HIS A O 1
ATOM 920 N N . LEU A 1 118 ? 9.07 14.938 -16.047 1 92.12 118 LEU A N 1
ATOM 921 C CA . LEU A 1 118 ? 9.164 14.727 -14.602 1 92.12 118 LEU A CA 1
ATOM 922 C C . LEU A 1 118 ? 7.805 14.344 -14.023 1 92.12 118 LEU A C 1
ATOM 924 O O . LEU A 1 118 ? 6.844 15.109 -14.125 1 92.12 118 LEU A O 1
ATOM 928 N N . ALA A 1 119 ? 7.766 13.094 -13.5 1 96.19 119 ALA A N 1
ATOM 929 C CA . ALA A 1 119 ? 6.492 12.609 -12.977 1 96.19 119 ALA A CA 1
ATOM 930 C C . ALA A 1 119 ? 6.707 11.672 -11.789 1 96.19 119 ALA A C 1
ATOM 932 O O . ALA A 1 119 ? 7.723 10.977 -11.719 1 96.19 119 ALA A O 1
ATOM 933 N N . MET A 1 120 ? 5.824 11.773 -10.906 1 96.56 120 MET A N 1
ATOM 934 C CA . MET A 1 120 ? 5.758 10.836 -9.789 1 96.56 120 MET A CA 1
ATOM 935 C C . MET A 1 120 ? 4.578 9.883 -9.945 1 96.56 120 MET A C 1
ATOM 937 O O . MET A 1 120 ? 3.457 10.32 -10.219 1 96.56 120 MET A O 1
ATOM 941 N N . VAL A 1 121 ? 4.852 8.578 -9.828 1 98.12 121 VAL A N 1
ATOM 942 C CA . VAL A 1 121 ? 3.838 7.543 -9.992 1 98.12 121 VAL A CA 1
ATOM 943 C C . VAL A 1 121 ? 3.496 6.938 -8.633 1 98.12 121 VAL A C 1
ATOM 945 O O . VAL A 1 121 ? 4.379 6.445 -7.926 1 98.12 121 VAL A O 1
ATOM 948 N N . THR A 1 122 ? 2.219 7.023 -8.266 1 98.12 122 THR A N 1
ATOM 949 C CA . THR A 1 122 ? 1.743 6.496 -6.992 1 98.12 122 THR A CA 1
ATOM 950 C C . THR A 1 122 ? 0.515 5.613 -7.199 1 98.12 122 THR A C 1
ATOM 952 O O . THR A 1 122 ? -0.029 5.543 -8.305 1 98.12 122 THR A O 1
ATOM 955 N N . GLU A 1 123 ? 0.188 4.844 -6.148 1 98.25 123 GLU A N 1
ATOM 956 C CA . GLU A 1 123 ? -1.076 4.113 -6.199 1 98.25 123 GLU A CA 1
ATOM 957 C C . GLU A 1 123 ? -2.248 5.062 -6.445 1 98.25 123 GLU A C 1
ATOM 959 O O . GLU A 1 123 ? -2.199 6.23 -6.062 1 98.25 123 GLU A O 1
ATOM 964 N N . HIS A 1 124 ? -3.25 4.566 -7.121 1 97.06 124 HIS A N 1
ATOM 965 C CA . HIS A 1 124 ? -4.484 5.316 -7.324 1 97.06 124 HIS A CA 1
ATOM 966 C C . HIS A 1 124 ? -5.539 4.934 -6.289 1 97.06 124 HIS A C 1
ATOM 968 O O . HIS A 1 124 ? -5.816 3.748 -6.086 1 97.06 124 HIS A O 1
ATOM 974 N N . MET A 1 125 ? -6.008 5.887 -5.617 1 95.62 125 MET A N 1
ATOM 975 C CA . MET A 1 125 ? -7.117 5.699 -4.688 1 95.62 125 MET A CA 1
ATOM 976 C C . MET A 1 125 ? -8.375 6.387 -5.207 1 95.62 125 MET A C 1
ATOM 978 O O . MET A 1 125 ? -8.305 7.461 -5.805 1 95.62 125 MET A O 1
ATOM 982 N N . PRO A 1 126 ? -9.523 5.828 -4.938 1 93.25 126 PRO A N 1
ATOM 983 C CA . PRO A 1 126 ? -10.742 6.262 -5.625 1 93.25 126 PRO A CA 1
ATOM 984 C C . PRO A 1 126 ? -11.242 7.621 -5.141 1 93.25 126 PRO A C 1
ATOM 986 O O . PRO A 1 126 ? -11.844 8.367 -5.914 1 93.25 126 PRO A O 1
ATOM 989 N N . PHE A 1 127 ? -10.984 7.953 -3.803 1 94.69 127 PHE A N 1
ATOM 990 C CA . PHE A 1 127 ? -11.594 9.18 -3.305 1 94.69 127 PHE A CA 1
ATOM 991 C C . PHE A 1 127 ? -10.602 9.984 -2.473 1 94.69 127 PHE A C 1
ATOM 993 O O . PHE A 1 127 ? -9.719 9.414 -1.835 1 94.69 127 PHE A O 1
ATOM 1000 N N . SER A 1 128 ? -10.766 11.289 -2.568 1 95.19 128 SER A N 1
ATOM 1001 C CA . SER A 1 128 ? -10.188 12.125 -1.522 1 95.19 128 SER A CA 1
ATOM 1002 C C . SER A 1 128 ? -11.164 12.32 -0.368 1 95.19 128 SER A C 1
ATOM 1004 O O . SER A 1 128 ? -12.375 12.219 -0.551 1 95.19 128 SER A O 1
ATOM 1006 N N . LEU A 1 129 ? -10.641 12.594 0.794 1 97.19 129 LEU A N 1
ATOM 1007 C CA . LEU A 1 129 ? -11.508 12.922 1.918 1 97.19 129 LEU A CA 1
ATOM 1008 C C . LEU A 1 129 ? -12.344 14.156 1.613 1 97.19 129 LEU A C 1
ATOM 1010 O O . LEU A 1 129 ? -13.508 14.25 2.029 1 97.19 129 LEU A O 1
ATOM 1014 N N . HIS A 1 130 ? -11.75 15.109 0.872 1 96.31 130 HIS A N 1
ATOM 1015 C CA . HIS A 1 130 ? -12.508 16.281 0.45 1 96.31 130 HIS A CA 1
ATOM 1016 C C . HIS A 1 130 ? -13.734 15.883 -0.358 1 96.31 130 HIS A C 1
ATOM 1018 O O . HIS A 1 130 ? -14.836 16.375 -0.112 1 96.31 130 HIS A O 1
ATOM 1024 N N . HIS A 1 131 ? -13.562 15 -1.294 1 94.5 131 HIS A N 1
ATOM 1025 C CA . HIS A 1 131 ? -14.672 14.5 -2.096 1 94.5 131 HIS A CA 1
ATOM 1026 C C . HIS A 1 131 ? -15.719 13.82 -1.22 1 94.5 131 HIS A C 1
ATOM 1028 O O . HIS A 1 131 ? -16.922 14.023 -1.41 1 94.5 131 HIS A O 1
ATOM 1034 N N . VAL A 1 132 ? -15.273 13.008 -0.288 1 95.25 132 VAL A N 1
ATOM 1035 C CA . VAL A 1 132 ? -16.156 12.266 0.603 1 95.25 132 VAL A CA 1
ATOM 1036 C C . VAL A 1 132 ? -16.984 13.242 1.438 1 95.25 132 VAL A C 1
ATOM 1038 O O . VAL A 1 132 ? -18.188 13.055 1.61 1 95.25 132 VAL A O 1
ATOM 1041 N N . LEU A 1 133 ? -16.391 14.305 1.874 1 95.25 133 LEU A N 1
ATOM 1042 C CA . LEU A 1 133 ? -17.031 15.242 2.789 1 95.25 133 LEU A CA 1
ATOM 1043 C C . LEU A 1 133 ? -18.031 16.125 2.051 1 95.25 133 LEU A C 1
ATOM 1045 O O . LEU A 1 133 ? -19.094 16.469 2.592 1 95.25 133 LEU A O 1
ATOM 1049 N N . TYR A 1 134 ? -17.734 16.438 0.788 1 94.56 134 TYR A N 1
ATOM 1050 C CA . TYR A 1 134 ? -18.469 17.547 0.217 1 94.56 134 TYR A CA 1
ATOM 1051 C C . TYR A 1 134 ? -19.172 17.141 -1.078 1 94.56 134 TYR A C 1
ATOM 1053 O O . TYR A 1 134 ? -20.062 17.828 -1.555 1 94.56 134 TYR A O 1
ATOM 1061 N N . GLN A 1 135 ? -18.828 16.047 -1.682 1 89.44 135 GLN A N 1
ATOM 1062 C CA . GLN A 1 135 ? -19.328 15.789 -3.027 1 89.44 135 GLN A CA 1
ATOM 1063 C C . GLN A 1 135 ? -20.016 14.43 -3.105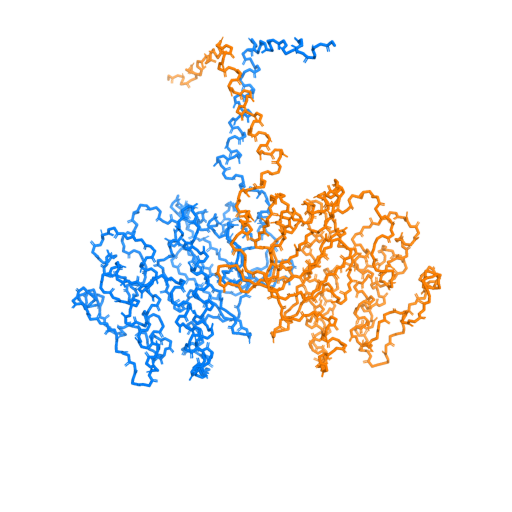 1 89.44 135 GLN A C 1
ATOM 1065 O O . GLN A 1 135 ? -20.906 14.219 -3.932 1 89.44 135 GLN A O 1
ATOM 1070 N N . ALA A 1 136 ? -19.625 13.461 -2.312 1 83.38 136 ALA A N 1
ATOM 1071 C CA . ALA A 1 136 ? -20.062 12.07 -2.459 1 83.38 136 ALA A CA 1
ATOM 1072 C C . ALA A 1 136 ? -21.469 11.875 -1.879 1 83.38 136 ALA A C 1
ATOM 1074 O O . ALA A 1 136 ? -22.141 10.883 -2.188 1 83.38 136 ALA A O 1
ATOM 1075 N N . GLY A 1 137 ? -21.906 12.734 -1.04 1 83.5 137 GLY A N 1
ATOM 1076 C CA . GLY A 1 137 ? -23.203 12.562 -0.405 1 83.5 137 GLY A CA 1
ATOM 1077 C C . GLY A 1 137 ? -23.234 11.406 0.575 1 83.5 137 GLY A C 1
ATOM 1078 O O . GLY A 1 137 ? -24.297 10.789 0.779 1 83.5 137 GLY A O 1
ATOM 1079 N N . VAL A 1 138 ? -22.078 11.023 1.024 1 83.5 138 VAL A N 1
ATOM 1080 C CA . VAL A 1 138 ? -21.969 9.914 1.972 1 83.5 138 VAL A CA 1
ATOM 1081 C C . VAL A 1 138 ? -22.047 10.453 3.4 1 83.5 138 VAL A C 1
ATOM 1083 O O . VAL A 1 138 ? -21.5 11.508 3.701 1 83.5 138 VAL A O 1
ATOM 1086 N N . ASP A 1 139 ? -22.875 9.75 4.148 1 82.25 139 ASP A N 1
ATOM 1087 C CA . ASP A 1 139 ? -22.922 10.094 5.566 1 82.25 139 ASP A CA 1
ATOM 1088 C C . ASP A 1 139 ? -21.797 9.414 6.332 1 82.25 139 ASP A C 1
ATOM 1090 O O . ASP A 1 139 ? -21.75 8.18 6.43 1 82.25 139 ASP A O 1
ATOM 1094 N N . LEU A 1 140 ? -20.938 10.18 6.789 1 88.5 140 LEU A N 1
ATOM 1095 C CA . LEU A 1 140 ? -19.844 9.695 7.641 1 88.5 140 LEU A CA 1
ATOM 1096 C C . LEU A 1 140 ? -20.328 9.508 9.078 1 88.5 140 LEU A C 1
ATOM 1098 O O . LEU A 1 140 ? -20.359 10.469 9.852 1 88.5 140 LEU A O 1
ATOM 1102 N N . ASP A 1 141 ? -20.719 8.297 9.359 1 91.62 141 ASP A N 1
ATOM 1103 C CA . ASP A 1 141 ? -21.125 8.078 10.742 1 91.62 141 ASP A CA 1
ATOM 1104 C C . ASP A 1 141 ? -19.938 8.141 11.695 1 91.62 141 ASP A C 1
ATOM 1106 O O . ASP A 1 141 ? -18.797 8.25 11.258 1 91.62 141 ASP A O 1
ATOM 1110 N N . ARG A 1 142 ? -20.234 8.148 12.945 1 92.62 142 ARG A N 1
ATOM 1111 C CA . ARG A 1 142 ? -19.219 8.383 13.969 1 92.62 142 ARG A CA 1
ATOM 1112 C C . ARG A 1 142 ? -18.188 7.262 13.977 1 92.62 142 ARG A C 1
ATOM 1114 O O . ARG A 1 142 ? -17 7.508 14.211 1 92.62 142 ARG A O 1
ATOM 1121 N N . LYS A 1 143 ? -18.609 6.125 13.742 1 94.38 143 LYS A N 1
ATOM 1122 C CA . LYS A 1 143 ? -17.688 4.992 13.719 1 94.38 143 LYS A CA 1
ATOM 1123 C C . LYS A 1 143 ? -16.672 5.145 12.594 1 94.38 143 LYS A C 1
ATOM 1125 O O . LYS A 1 143 ? -15.461 4.98 12.812 1 94.38 143 LYS A O 1
ATOM 1130 N N . LYS A 1 144 ? -17.125 5.48 11.422 1 94.62 144 LYS A N 1
ATOM 1131 C CA . LYS A 1 144 ? -16.25 5.715 10.281 1 94.62 144 LYS A CA 1
ATOM 1132 C C . LYS A 1 144 ? -15.305 6.887 10.539 1 94.62 144 LYS A C 1
ATOM 1134 O O . LYS A 1 144 ? -14.109 6.809 10.25 1 94.62 144 LYS A O 1
ATOM 1139 N N . LEU A 1 145 ? -15.891 7.914 11.109 1 96.44 145 LEU A N 1
ATOM 1140 C CA . LEU A 1 145 ? -15.117 9.125 11.383 1 96.44 145 LEU A CA 1
ATOM 1141 C C . LEU A 1 145 ? -13.945 8.82 12.312 1 96.44 145 LEU A C 1
ATOM 1143 O O . LEU A 1 145 ? -12.812 9.211 12.031 1 96.44 145 LEU A O 1
ATOM 1147 N N . VAL A 1 146 ? -14.219 8.109 13.352 1 97.81 146 VAL A N 1
ATOM 1148 C CA . VAL A 1 146 ? -13.188 7.789 14.336 1 97.81 146 VAL A CA 1
ATOM 1149 C C . VAL A 1 146 ? -12.164 6.844 13.711 1 97.81 146 VAL A C 1
ATOM 1151 O O . VAL A 1 146 ? -10.961 6.984 13.945 1 97.81 146 VAL A O 1
ATOM 1154 N N . GLY A 1 147 ? -12.641 5.895 12.914 1 97.56 147 GLY A N 1
ATOM 1155 C CA . GLY A 1 147 ? -11.734 5.008 12.203 1 97.56 147 GLY A CA 1
ATOM 1156 C C . GLY A 1 147 ? -10.781 5.742 11.273 1 97.56 147 GLY A C 1
ATOM 1157 O O . GLY A 1 147 ? -9.578 5.465 11.266 1 97.56 147 GLY A O 1
ATOM 1158 N N . LEU A 1 148 ? -11.312 6.672 10.539 1 98.12 148 LEU A N 1
ATOM 1159 C CA . LEU A 1 148 ? -10.492 7.492 9.656 1 98.12 148 LEU A CA 1
ATOM 1160 C C . LEU A 1 148 ? -9.445 8.273 10.445 1 98.12 148 LEU A C 1
ATOM 1162 O O . LEU A 1 148 ? -8.273 8.312 10.062 1 98.12 148 LEU A O 1
ATOM 1166 N N . ALA A 1 149 ? -9.906 8.852 11.523 1 98.62 149 ALA A N 1
ATOM 1167 C CA . ALA A 1 149 ? -9.016 9.648 12.367 1 98.62 149 ALA A CA 1
ATOM 1168 C C . ALA A 1 149 ? -7.891 8.781 12.938 1 98.62 149 ALA A C 1
ATOM 1170 O O . ALA A 1 149 ? -6.75 9.242 13.062 1 98.62 149 ALA A O 1
ATOM 1171 N N . GLN A 1 150 ? -8.195 7.57 13.305 1 98.75 150 GLN A N 1
ATOM 1172 C CA . GLN A 1 150 ? -7.176 6.652 13.805 1 98.75 150 GLN A CA 1
ATOM 1173 C C . GLN A 1 150 ? -6.133 6.363 12.727 1 98.75 150 GLN A C 1
ATOM 1175 O O . GLN A 1 150 ? -4.93 6.359 13.008 1 98.75 150 GLN A O 1
ATOM 1180 N N . ASP A 1 151 ? -6.562 6.07 11.508 1 98.69 151 ASP A N 1
ATOM 1181 C CA . ASP A 1 151 ? -5.637 5.84 10.406 1 98.69 151 ASP A CA 1
ATOM 1182 C C . ASP A 1 151 ? -4.715 7.043 10.203 1 98.69 151 ASP A C 1
ATOM 1184 O O . ASP A 1 151 ? -3.514 6.879 9.992 1 98.69 151 ASP A O 1
ATOM 1188 N N . MET A 1 152 ? -5.281 8.242 10.289 1 98.81 152 MET A N 1
ATOM 1189 C CA . MET A 1 152 ? -4.496 9.461 10.141 1 98.81 152 MET A CA 1
ATOM 1190 C C . MET A 1 152 ? -3.451 9.57 11.25 1 98.81 152 MET A C 1
ATOM 1192 O O . MET A 1 152 ? -2.289 9.883 10.984 1 98.81 152 MET A O 1
ATOM 1196 N N . ALA A 1 153 ? -3.938 9.32 12.43 1 98.88 153 ALA A N 1
ATOM 1197 C CA . ALA A 1 153 ? -3.018 9.383 13.57 1 98.88 153 ALA A CA 1
ATOM 1198 C C . ALA A 1 153 ? -1.857 8.406 13.383 1 98.88 153 ALA A C 1
ATOM 1200 O O . ALA A 1 153 ? -0.704 8.75 13.656 1 98.88 153 ALA A O 1
ATOM 1201 N N . ARG A 1 154 ? -2.102 7.227 12.945 1 98.75 154 ARG A N 1
ATOM 1202 C CA . ARG A 1 154 ? -1.068 6.223 12.719 1 98.75 154 ARG A CA 1
ATOM 1203 C C . ARG A 1 154 ? -0.043 6.711 11.703 1 98.75 154 ARG A C 1
ATOM 1205 O O . ARG A 1 154 ? 1.159 6.508 11.875 1 98.75 154 ARG A O 1
ATOM 1212 N N . ALA A 1 155 ? -0.498 7.312 10.633 1 98.75 155 ALA A N 1
ATOM 1213 C CA . ALA A 1 155 ? 0.41 7.883 9.641 1 98.75 155 ALA A CA 1
ATOM 1214 C C . ALA A 1 155 ? 1.369 8.883 10.281 1 98.75 155 ALA A C 1
ATOM 1216 O O . ALA A 1 155 ? 2.574 8.844 10.023 1 98.75 155 ALA A O 1
ATOM 1217 N N . PHE A 1 156 ? 0.853 9.68 11.141 1 98.75 156 PHE A N 1
ATOM 1218 C CA . PHE A 1 156 ? 1.666 10.773 11.648 1 98.75 156 PHE A CA 1
ATOM 1219 C C . PHE A 1 156 ? 2.531 10.312 12.812 1 98.75 156 PHE A C 1
ATOM 1221 O O . PHE A 1 156 ? 3.596 10.875 13.062 1 98.75 156 PHE A O 1
ATOM 1228 N N . ILE A 1 157 ? 2.086 9.25 13.562 1 98.69 157 ILE A N 1
ATOM 1229 C CA . ILE A 1 157 ? 3.012 8.609 14.492 1 98.69 157 ILE A CA 1
ATOM 1230 C C . ILE A 1 157 ? 4.25 8.133 13.742 1 98.69 157 ILE A C 1
ATOM 1232 O O . ILE A 1 157 ? 5.379 8.391 14.164 1 98.69 157 ILE A O 1
ATOM 1236 N N . TYR A 1 158 ? 4.086 7.516 12.594 1 97.69 158 TYR A N 1
ATOM 1237 C CA . TYR A 1 158 ? 5.164 7.027 11.742 1 97.69 158 TYR A CA 1
ATOM 1238 C C . TYR A 1 158 ? 6.02 8.18 11.234 1 97.69 158 TYR A C 1
ATOM 1240 O O . TYR A 1 158 ? 7.242 8.172 11.398 1 97.69 158 TYR A O 1
ATOM 1248 N N . LEU A 1 159 ? 5.434 9.211 10.664 1 97.25 159 LEU A N 1
ATOM 1249 C CA . LEU A 1 159 ? 6.152 10.336 10.078 1 97.25 159 LEU A CA 1
ATOM 1250 C C . LEU A 1 159 ? 6.957 11.086 11.133 1 97.25 159 LEU A C 1
ATOM 1252 O O . LEU A 1 159 ? 8.125 11.414 10.914 1 97.25 159 LEU A O 1
ATOM 1256 N N . HIS A 1 160 ? 6.328 11.273 12.281 1 97.5 160 HIS A N 1
ATOM 1257 C CA . HIS A 1 160 ? 6.957 12.062 13.328 1 97.5 160 HIS A CA 1
ATOM 1258 C C . HIS A 1 160 ? 8.031 11.266 14.055 1 97.5 160 HIS A C 1
ATOM 1260 O O . HIS A 1 160 ? 8.867 11.836 14.758 1 97.5 160 HIS A O 1
ATOM 1266 N N . SER A 1 161 ? 8.008 9.938 13.93 1 94.94 161 SER A N 1
ATOM 1267 C CA . SER A 1 161 ? 9 9.078 14.586 1 94.94 161 SER A CA 1
ATOM 1268 C C . SER A 1 161 ? 10.266 8.961 13.742 1 94.94 161 SER A C 1
ATOM 1270 O O . SER A 1 161 ? 11.289 8.469 14.219 1 94.94 161 SER A O 1
ATOM 1272 N N . ARG A 1 162 ? 10.172 9.422 12.5 1 91.44 162 ARG A N 1
ATOM 1273 C CA . ARG A 1 162 ? 11.359 9.406 11.648 1 91.44 162 ARG A CA 1
ATOM 1274 C C . ARG A 1 162 ? 12.453 10.305 12.219 1 91.44 162 ARG A C 1
ATOM 1276 O O . ARG A 1 162 ? 12.18 11.188 13.031 1 91.44 162 ARG A O 1
ATOM 1283 N N . LYS A 1 163 ? 13.695 10.031 11.742 1 86.12 163 LYS A N 1
ATOM 1284 C CA . LYS A 1 163 ? 14.844 10.844 12.133 1 86.12 163 LYS A CA 1
ATOM 1285 C C . LYS A 1 163 ? 15.594 11.359 10.914 1 86.12 163 LYS A C 1
ATOM 1287 O O . LYS A 1 163 ? 16.297 10.602 10.25 1 86.12 163 LYS A O 1
ATOM 1292 N N . PRO A 1 164 ? 15.5 12.641 10.633 1 88.75 164 PRO A N 1
ATOM 1293 C CA . PRO A 1 164 ? 14.68 13.617 11.352 1 88.75 164 PRO A CA 1
ATOM 1294 C C . PRO A 1 164 ? 13.188 13.406 11.133 1 88.75 164 PRO A C 1
ATOM 1296 O O . PRO A 1 164 ? 12.781 12.773 10.156 1 88.75 164 PRO A O 1
ATOM 1299 N N . ALA A 1 165 ? 12.367 14.008 12.07 1 93.25 165 ALA A N 1
ATOM 1300 C CA . ALA A 1 165 ? 10.914 13.922 11.945 1 93.25 165 ALA A CA 1
ATOM 1301 C C . ALA A 1 165 ? 10.438 14.586 10.656 1 93.25 165 ALA A C 1
ATOM 1303 O O . ALA A 1 165 ? 10.945 15.641 10.266 1 93.25 165 ALA A O 1
ATOM 1304 N N . ILE A 1 166 ? 9.539 13.945 10.047 1 94.25 166 ILE A N 1
ATOM 1305 C CA . ILE A 1 166 ? 8.914 14.531 8.867 1 94.25 166 ILE A CA 1
ATOM 1306 C C . ILE A 1 166 ? 7.66 15.297 9.281 1 94.25 166 ILE A C 1
ATOM 1308 O O . ILE A 1 166 ? 6.688 14.703 9.75 1 94.25 166 ILE A O 1
ATOM 1312 N N . VAL A 1 167 ? 7.719 16.578 9.141 1 95.19 167 VAL A N 1
ATOM 1313 C CA . VAL A 1 167 ? 6.582 17.453 9.391 1 95.19 167 VAL A CA 1
ATOM 1314 C C . VAL A 1 167 ? 5.859 17.75 8.078 1 95.19 167 VAL A C 1
ATOM 1316 O O . VAL A 1 167 ? 6.445 18.312 7.152 1 95.19 167 VAL A O 1
ATOM 1319 N N . HIS A 1 168 ? 4.605 17.391 7.914 1 95.38 168 HIS A N 1
ATOM 1320 C CA . HIS A 1 168 ? 3.861 17.422 6.664 1 95.38 168 HIS A CA 1
ATOM 1321 C C . HIS A 1 168 ? 3.523 18.859 6.27 1 95.38 168 HIS A C 1
ATOM 1323 O O . HIS A 1 168 ? 3.754 19.266 5.129 1 95.38 168 HIS A O 1
ATOM 1329 N N . ARG A 1 169 ? 2.842 19.641 7.207 1 94 169 ARG A N 1
ATOM 1330 C CA . ARG A 1 169 ? 2.598 21.078 7.172 1 94 169 ARG A CA 1
ATOM 1331 C C . ARG A 1 169 ? 1.427 21.422 6.25 1 94 169 ARG A C 1
ATOM 1333 O O . ARG A 1 169 ? 1.127 22.594 6.02 1 94 169 ARG A O 1
ATOM 1340 N N . ASP A 1 170 ? 0.712 20.438 5.773 1 94.31 170 ASP A N 1
ATOM 1341 C CA . ASP A 1 170 ? -0.433 20.734 4.918 1 94.31 170 ASP A CA 1
ATOM 1342 C C . ASP A 1 170 ? -1.548 19.719 5.129 1 94.31 170 ASP A C 1
ATOM 1344 O O . ASP A 1 170 ? -2.068 19.141 4.168 1 94.31 170 ASP A O 1
ATOM 1348 N N . ILE A 1 171 ? -1.877 19.469 6.328 1 97.19 171 ILE A N 1
ATOM 1349 C CA . ILE A 1 171 ? -2.98 18.594 6.691 1 97.19 171 ILE A CA 1
ATOM 1350 C C . ILE A 1 171 ? -4.312 19.266 6.383 1 97.19 171 ILE A C 1
ATOM 1352 O O . ILE A 1 171 ? -4.602 20.344 6.914 1 97.19 171 ILE A O 1
ATOM 1356 N N . LYS A 1 172 ? -5.066 18.734 5.461 1 97.31 172 LYS A N 1
ATOM 1357 C CA . LYS A 1 172 ? -6.402 19.125 5.02 1 97.31 172 LYS A CA 1
ATOM 1358 C C . LYS A 1 172 ? -7.094 17.969 4.293 1 97.31 172 LYS A C 1
ATOM 1360 O O . LYS A 1 172 ? -6.441 17.016 3.869 1 97.31 172 LYS A O 1
ATOM 1365 N N . PRO A 1 173 ? -8.367 18.016 4.172 1 97.25 173 PRO A N 1
ATOM 1366 C CA . PRO A 1 173 ? -9.094 16.875 3.604 1 97.25 173 PRO A CA 1
ATOM 1367 C C . PRO A 1 173 ? -8.594 16.484 2.211 1 97.25 173 PRO A C 1
ATOM 1369 O O . PRO A 1 173 ? -8.547 15.305 1.876 1 97.25 173 PRO A O 1
ATOM 1372 N N . ALA A 1 174 ? -8.109 17.438 1.394 1 95.06 174 ALA A N 1
ATOM 1373 C CA . ALA A 1 174 ? -7.676 17.188 0.021 1 95.06 174 ALA A CA 1
ATOM 1374 C C . ALA A 1 174 ? -6.402 16.344 -0.008 1 95.06 174 ALA A C 1
ATOM 1376 O O . ALA A 1 174 ? -6.059 15.758 -1.036 1 95.06 174 ALA A O 1
ATOM 1377 N N . ASN A 1 175 ? -5.715 16.266 1.122 1 95.94 175 ASN A N 1
ATOM 1378 C CA . ASN A 1 175 ? -4.441 15.547 1.164 1 95.94 175 ASN A CA 1
ATOM 1379 C C . ASN A 1 175 ? -4.582 14.195 1.851 1 95.94 175 ASN A C 1
ATOM 1381 O O . ASN A 1 175 ? -3.59 13.617 2.305 1 95.94 175 ASN A O 1
ATOM 1385 N N . PHE A 1 176 ? -5.816 13.742 1.982 1 98.19 176 PHE A N 1
ATOM 1386 C CA . PHE A 1 176 ? -6.109 12.398 2.461 1 98.19 176 PHE A CA 1
ATOM 1387 C C . PHE A 1 176 ? -6.988 11.648 1.464 1 98.19 176 PHE A C 1
ATOM 1389 O O . PHE A 1 176 ? -8.016 12.172 1.021 1 98.19 176 PHE A O 1
ATOM 1396 N N . LEU A 1 177 ? -6.516 10.508 1.15 1 97.75 177 LEU A N 1
ATOM 1397 C CA . LEU A 1 177 ? -7.238 9.633 0.232 1 97.75 177 LEU A CA 1
ATOM 1398 C C . LEU A 1 177 ? -7.953 8.516 0.99 1 97.75 177 LEU A C 1
ATOM 1400 O O . LEU A 1 177 ? -7.488 8.078 2.045 1 97.75 177 LEU A O 1
ATOM 1404 N N . VAL A 1 178 ? -9.078 8.109 0.441 1 96.75 178 VAL A N 1
ATOM 1405 C CA . VAL A 1 178 ? -9.914 7.105 1.088 1 96.75 178 VAL A CA 1
ATOM 1406 C C . VAL A 1 178 ? -10.305 6.027 0.078 1 96.75 178 VAL A C 1
ATOM 1408 O O . VAL A 1 178 ? -10.68 6.336 -1.054 1 96.75 178 VAL A O 1
ATOM 1411 N N . ASP A 1 179 ? -10.117 4.789 0.481 1 95.06 179 ASP A N 1
ATOM 1412 C CA . ASP A 1 179 ? -10.547 3.729 -0.427 1 95.06 179 ASP A CA 1
ATOM 1413 C C . ASP A 1 179 ? -11.93 3.201 -0.048 1 95.06 179 ASP A C 1
ATOM 1415 O O . ASP A 1 179 ? -12.602 3.773 0.812 1 95.06 179 ASP A O 1
ATOM 1419 N N . ARG A 1 180 ? -12.383 2.172 -0.678 1 92.75 180 ARG A N 1
ATOM 1420 C CA . ARG A 1 180 ? -13.742 1.673 -0.528 1 92.75 180 ARG A CA 1
ATOM 1421 C C . ARG A 1 180 ? -13.906 0.899 0.776 1 92.75 180 ARG A C 1
ATOM 1423 O O . ARG A 1 180 ? -15.023 0.614 1.201 1 92.75 180 ARG A O 1
ATOM 1430 N N . ALA A 1 181 ? -12.805 0.526 1.386 1 93.38 181 ALA A N 1
ATOM 1431 C CA . ALA A 1 181 ? -12.844 -0.116 2.697 1 93.38 181 ALA A CA 1
ATOM 1432 C C . ALA A 1 181 ? -12.656 0.907 3.814 1 93.38 181 ALA A C 1
ATOM 1434 O O . ALA A 1 181 ? -12.438 0.54 4.969 1 93.38 181 ALA A O 1
ATOM 1435 N N . TRP A 1 182 ? -12.625 2.229 3.494 1 95.12 182 TRP A N 1
ATOM 1436 C CA . TRP A 1 182 ? -12.516 3.354 4.418 1 95.12 182 TRP A CA 1
ATOM 1437 C C . TRP A 1 182 ? -11.133 3.416 5.043 1 95.12 182 TRP A C 1
ATOM 1439 O O . TRP A 1 182 ? -10.977 3.861 6.18 1 95.12 182 TRP A O 1
ATOM 1449 N N . LYS A 1 183 ? -10.172 2.883 4.309 1 96.06 183 LYS A N 1
ATOM 1450 C CA . LYS A 1 183 ? -8.781 3.104 4.684 1 96.06 183 LYS A CA 1
ATOM 1451 C C . LYS A 1 183 ? -8.281 4.461 4.191 1 96.06 183 LYS A C 1
ATOM 1453 O O . LYS A 1 183 ? -8.602 4.871 3.074 1 96.06 183 LYS A O 1
ATOM 1458 N N . VAL A 1 184 ? -7.5 5.129 5.047 1 97.75 184 VAL A N 1
ATOM 1459 C CA . VAL A 1 184 ? -7.062 6.473 4.688 1 97.75 184 VAL A CA 1
ATOM 1460 C C . VAL A 1 184 ? -5.551 6.484 4.484 1 97.75 184 VAL A C 1
ATOM 1462 O O . VAL A 1 184 ? -4.812 5.82 5.219 1 97.75 184 VAL A O 1
ATOM 1465 N N . LYS A 1 185 ? -5.117 7.184 3.504 1 98.56 185 LYS A N 1
ATOM 1466 C CA . LYS A 1 185 ? -3.697 7.418 3.262 1 98.56 185 LYS A CA 1
ATOM 1467 C C . LYS A 1 185 ? -3.412 8.906 3.061 1 98.56 185 LYS A C 1
ATOM 1469 O O . LYS A 1 185 ? -4.176 9.602 2.389 1 98.56 185 LYS A O 1
ATOM 1474 N N . VAL A 1 186 ? -2.406 9.383 3.732 1 98.38 186 VAL A N 1
ATOM 1475 C CA . VAL A 1 186 ? -1.982 10.766 3.529 1 98.38 186 VAL A CA 1
ATOM 1476 C C . VAL A 1 186 ? -1.164 10.875 2.244 1 98.38 186 VAL A C 1
ATOM 1478 O O . VAL A 1 186 ? -0.359 9.992 1.938 1 98.38 186 VAL A O 1
ATOM 1481 N N . CYS A 1 187 ? -1.406 11.906 1.491 1 95.06 187 CYS A N 1
ATOM 1482 C CA . CYS A 1 187 ? -0.673 12.164 0.256 1 95.06 187 CYS A CA 1
ATOM 1483 C C . CYS A 1 187 ? -0.187 13.602 0.199 1 95.06 187 CYS A C 1
ATOM 1485 O O . CYS A 1 187 ? -0.418 14.383 1.129 1 95.06 187 CYS A O 1
ATOM 1487 N N . ASP A 1 188 ? 0.616 13.953 -0.755 1 89.62 188 ASP A N 1
ATOM 1488 C CA . ASP A 1 188 ? 1.149 15.273 -1.076 1 89.62 188 ASP A CA 1
ATOM 1489 C C . ASP A 1 188 ? 2.143 15.742 -0.014 1 89.62 188 ASP A C 1
ATOM 1491 O O . ASP A 1 188 ? 1.769 16.438 0.929 1 89.62 188 ASP A O 1
ATOM 1495 N N . PHE A 1 189 ? 3.316 15.492 -0.146 1 90.75 189 PHE A N 1
ATOM 1496 C CA . PHE A 1 189 ? 4.395 15.836 0.773 1 90.75 189 PHE A CA 1
ATOM 1497 C C . PHE A 1 189 ? 5.207 17.016 0.241 1 90.75 189 PHE A C 1
ATOM 1499 O O . PHE A 1 189 ? 6.398 17.125 0.526 1 90.75 189 PHE A O 1
ATOM 1506 N N . GLY A 1 190 ? 4.59 17.781 -0.546 1 84.62 190 GLY A N 1
ATOM 1507 C CA . GLY A 1 190 ? 5.258 18.906 -1.187 1 84.62 190 GLY A CA 1
ATOM 1508 C C . GLY A 1 190 ? 5.891 19.859 -0.197 1 84.62 190 GLY A C 1
ATOM 1509 O O . GLY A 1 190 ? 6.953 20.438 -0.464 1 84.62 190 GLY A O 1
ATOM 1510 N N . LEU A 1 191 ? 5.305 20.047 0.938 1 78.25 191 LEU A N 1
ATOM 1511 C CA . LEU A 1 191 ? 5.789 21.016 1.907 1 78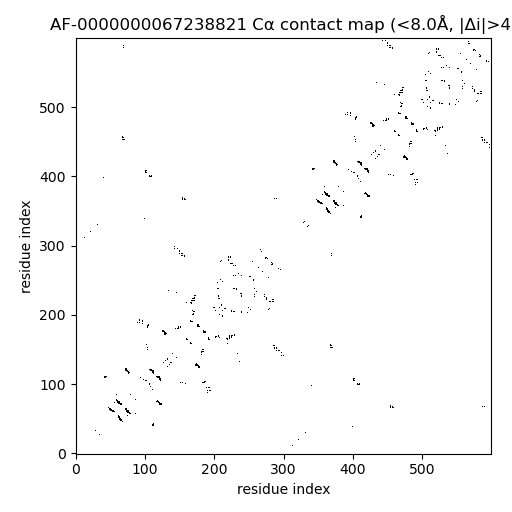.25 191 LEU A CA 1
ATOM 1512 C C . LEU A 1 191 ? 6.645 20.344 2.975 1 78.25 191 LEU A C 1
ATOM 1514 O O . LEU A 1 191 ? 7.25 21.031 3.811 1 78.25 191 LEU A O 1
ATOM 1518 N N . ALA A 1 192 ? 6.676 19.016 2.996 1 78.69 192 ALA A N 1
ATOM 1519 C CA . ALA A 1 192 ? 7.367 18.281 4.051 1 78.69 192 ALA A CA 1
ATOM 1520 C C . ALA A 1 192 ? 8.875 18.516 3.986 1 78.69 192 ALA A C 1
ATOM 1522 O O . ALA A 1 192 ? 9.57 18.422 5.004 1 78.69 192 ALA A O 1
ATOM 1523 N N . SER A 1 193 ? 9.477 18.516 2.781 1 62.91 193 SER A N 1
ATOM 1524 C CA . SER A 1 193 ? 10.922 18.609 2.596 1 62.91 193 SER A CA 1
ATOM 1525 C C . SER A 1 193 ? 11.43 20.031 2.807 1 62.91 193 SER A C 1
ATOM 1527 O O . SER A 1 193 ? 12.641 20.266 2.824 1 62.91 193 SER A O 1
ATOM 1529 N N . ASN A 1 194 ? 10.555 20.953 2.744 1 54.41 194 ASN A N 1
ATOM 1530 C CA . ASN A 1 194 ? 10.992 22.328 2.566 1 54.41 194 ASN A CA 1
ATOM 1531 C C . ASN A 1 194 ? 11.781 22.828 3.771 1 54.41 194 ASN A C 1
ATOM 1533 O O . ASN A 1 194 ? 11.266 22.844 4.891 1 54.41 194 ASN A O 1
ATOM 1537 N N . SER A 1 195 ? 13.219 22.438 3.805 1 49.28 195 SER A N 1
ATOM 1538 C CA . SER A 1 195 ? 14.203 23.031 4.711 1 49.28 195 SER A CA 1
ATOM 1539 C C . SER A 1 195 ? 13.734 24.391 5.227 1 49.28 195 SER A C 1
ATOM 1541 O O . SER A 1 195 ? 13.781 24.641 6.434 1 49.28 195 SER A O 1
ATOM 1543 N N . LYS A 1 196 ? 14.43 25.469 4.664 1 46.38 196 LYS A N 1
ATOM 1544 C CA . LYS A 1 196 ? 14.516 26.859 5.094 1 46.38 196 LYS A CA 1
ATOM 1545 C C . LYS A 1 196 ? 13.141 27.531 5.055 1 46.38 196 LYS A C 1
ATOM 1547 O O . LYS A 1 196 ? 12.742 28.188 6.016 1 46.38 196 LYS A O 1
ATOM 1552 N N . ALA A 1 197 ? 12.703 27.953 3.855 1 44.19 197 ALA A N 1
ATOM 1553 C CA . ALA A 1 197 ? 12.273 29.297 3.486 1 44.19 197 ALA A CA 1
ATOM 1554 C C . ALA A 1 197 ? 10.773 29.469 3.68 1 44.19 197 ALA A C 1
ATOM 1556 O O . ALA A 1 197 ? 10.273 30.594 3.752 1 44.19 197 ALA A O 1
ATOM 1557 N N . GLN A 1 198 ? 9.773 28.438 3.309 1 48.06 198 GLN A N 1
ATOM 1558 C CA . GLN A 1 198 ? 8.57 29.188 2.98 1 48.06 198 GLN A CA 1
ATOM 1559 C C . GLN A 1 198 ? 7.617 29.25 4.172 1 48.06 198 GLN A C 1
ATOM 1561 O O . GLN A 1 198 ? 6.742 28.391 4.324 1 48.06 198 GLN A O 1
ATOM 1566 N N . ALA A 1 199 ? 8.086 29.797 5.195 1 47.22 199 ALA A N 1
ATOM 1567 C CA . ALA A 1 199 ? 7.191 30.453 6.148 1 47.22 199 ALA A CA 1
ATOM 1568 C C . ALA A 1 199 ? 5.98 31.047 5.441 1 47.22 199 ALA A C 1
ATOM 1570 O O . ALA A 1 199 ? 6.125 31.766 4.445 1 47.22 199 ALA A O 1
ATOM 1571 N N . GLY A 1 200 ? 4.91 30.484 5.465 1 54.28 200 GLY A N 1
ATOM 1572 C CA . GLY A 1 200 ? 3.678 30.969 4.867 1 54.28 200 GLY A CA 1
ATOM 1573 C C . GLY A 1 200 ? 3.074 29.984 3.873 1 54.28 200 GLY A C 1
ATOM 1574 O O . GLY A 1 200 ? 1.989 30.234 3.34 1 54.28 200 GLY A O 1
ATOM 1575 N N . ALA A 1 201 ? 3.898 28.812 3.746 1 65.62 201 ALA A N 1
ATOM 1576 C CA . ALA A 1 201 ? 3.369 27.859 2.768 1 65.62 201 ALA A CA 1
ATOM 1577 C C . ALA A 1 201 ? 2.412 26.875 3.426 1 65.62 201 ALA A C 1
ATOM 1579 O O . ALA A 1 201 ? 2.533 26.578 4.617 1 65.62 201 ALA A O 1
ATOM 1580 N N . GLY A 1 202 ? 1.347 26.625 2.98 1 77.56 202 GLY A N 1
ATOM 1581 C CA . GLY A 1 202 ? 0.262 25.766 3.434 1 77.56 202 GLY A CA 1
ATOM 1582 C C . GLY A 1 202 ? -1.112 26.328 3.131 1 77.56 202 GLY A C 1
ATOM 1583 O O . GLY A 1 202 ? -1.252 27.203 2.275 1 77.56 202 GLY A O 1
ATOM 1584 N N . THR A 1 203 ? -1.934 25.688 3.781 1 89.75 203 THR A N 1
ATOM 1585 C CA . THR A 1 203 ? -3.307 26.172 3.664 1 89.75 203 THR A CA 1
ATOM 1586 C C . THR A 1 203 ? -3.701 26.984 4.891 1 89.75 203 THR A C 1
ATOM 1588 O O . THR A 1 203 ? -3.92 26.438 5.969 1 89.75 203 THR A O 1
ATOM 1591 N N . PRO A 1 204 ? -3.809 28.25 4.766 1 92.44 204 PRO A N 1
ATOM 1592 C CA . PRO A 1 204 ? -3.92 29.203 5.879 1 92.44 204 PRO A CA 1
ATOM 1593 C C . PRO A 1 204 ? -4.992 28.797 6.891 1 92.44 204 PRO A C 1
ATOM 1595 O O . PRO A 1 204 ? -4.773 28.906 8.102 1 92.44 204 PRO A O 1
ATOM 1598 N N . GLN A 1 205 ? -6.102 28.281 6.43 1 95.38 205 GLN A N 1
ATOM 1599 C CA . GLN A 1 205 ? -7.234 27.969 7.297 1 95.38 205 GLN A CA 1
ATOM 1600 C C . GLN A 1 205 ? -6.887 26.875 8.297 1 95.38 205 GLN A C 1
ATOM 1602 O O . GLN A 1 205 ? -7.59 26.688 9.289 1 95.38 205 GLN A O 1
ATOM 1607 N N . TYR A 1 206 ? -5.793 26.172 8.039 1 97.38 206 TYR A N 1
ATOM 1608 C CA . TYR A 1 206 ? -5.414 25.047 8.891 1 97.38 206 TYR A CA 1
ATOM 1609 C C . TYR A 1 206 ? -4.125 25.344 9.648 1 97.38 206 TYR A C 1
ATOM 1611 O O . TYR A 1 206 ? -3.678 24.531 10.461 1 97.38 206 TYR A O 1
ATOM 1619 N N . MET A 1 207 ? -3.557 26.484 9.477 1 95.69 207 MET A N 1
ATOM 1620 C CA . MET A 1 207 ? -2.209 26.797 9.945 1 95.69 207 MET A CA 1
ATOM 1621 C C . MET A 1 207 ? -2.211 27.109 11.438 1 95.69 207 MET A C 1
ATOM 1623 O O . MET A 1 207 ? -3.082 27.828 11.922 1 95.69 207 MET A O 1
ATOM 1627 N N . ALA A 1 208 ? -1.222 26.625 12.094 1 96.94 208 ALA A N 1
ATOM 1628 C CA . ALA A 1 208 ? -1.022 26.891 13.516 1 96.94 208 ALA A CA 1
ATOM 1629 C C . ALA A 1 208 ? -0.543 28.328 13.734 1 96.94 208 ALA A C 1
ATOM 1631 O O . ALA A 1 208 ? 0.066 28.938 12.844 1 96.94 208 ALA A O 1
ATOM 1632 N N . PRO A 1 209 ? -0.781 28.875 14.922 1 96.62 209 PRO A N 1
ATOM 1633 C CA . PRO A 1 209 ? -0.403 30.25 15.219 1 96.62 209 PRO A CA 1
ATOM 1634 C C . PRO A 1 209 ? 1.08 30.531 14.977 1 96.62 209 PRO A C 1
ATOM 1636 O O . PRO A 1 209 ? 1.435 31.562 14.414 1 96.62 209 PRO A O 1
ATOM 1639 N N . GLU A 1 210 ? 1.959 29.594 15.352 1 95.44 210 GLU A N 1
ATOM 1640 C CA . GLU A 1 210 ? 3.395 29.828 15.234 1 95.44 210 GLU A CA 1
ATOM 1641 C C . GLU A 1 210 ? 3.818 29.938 13.773 1 95.44 210 GLU A C 1
ATOM 1643 O O . GLU A 1 210 ? 4.812 30.594 13.461 1 95.44 210 GLU A O 1
ATOM 1648 N N . LEU A 1 211 ? 3.113 29.297 12.875 1 93.31 211 LEU A N 1
ATOM 1649 C CA . LEU A 1 211 ? 3.414 29.422 11.453 1 93.31 211 LEU A CA 1
ATOM 1650 C C . LEU A 1 211 ? 3.02 30.812 10.938 1 93.31 211 LEU A C 1
ATOM 1652 O O . LEU A 1 211 ? 3.736 31.406 10.133 1 93.31 211 LEU A O 1
ATOM 1656 N N . TRP A 1 212 ? 1.904 31.359 11.422 1 92.38 212 TRP A N 1
ATOM 1657 C CA . TRP A 1 212 ? 1.469 32.719 11.07 1 92.38 212 TRP A CA 1
ATOM 1658 C C . TRP A 1 212 ? 2.479 33.75 11.539 1 92.38 212 TRP A C 1
ATOM 1660 O O . TRP A 1 212 ? 2.666 34.781 10.891 1 92.38 212 TRP A O 1
ATOM 1670 N N . GLU A 1 213 ? 3.066 33.438 12.633 1 92.5 213 GLU A N 1
ATOM 1671 C CA . GLU A 1 213 ? 3.986 34.375 13.258 1 92.5 213 GLU A CA 1
ATOM 1672 C C . GLU A 1 213 ? 5.418 34.156 12.781 1 92.5 213 GLU A C 1
ATOM 1674 O O . GLU A 1 213 ? 6.352 34.812 13.273 1 92.5 213 GLU A O 1
ATOM 1679 N N . ASN A 1 214 ? 5.59 33.156 11.922 1 89.19 214 ASN A N 1
ATOM 1680 C CA . ASN A 1 214 ? 6.906 32.781 11.406 1 89.19 214 ASN A CA 1
ATOM 1681 C C . ASN A 1 214 ? 7.871 32.406 12.523 1 89.19 214 ASN A C 1
ATOM 1683 O O . ASN A 1 214 ? 9.039 32.812 12.508 1 89.19 214 ASN A O 1
ATOM 1687 N N . LYS A 1 215 ? 7.383 31.844 13.539 1 90.44 215 LYS A N 1
ATOM 1688 C CA . LYS A 1 215 ? 8.195 31.344 14.648 1 90.44 215 LYS A CA 1
ATOM 1689 C C . LYS A 1 215 ? 8.68 29.922 14.367 1 90.44 215 LYS A C 1
ATOM 1691 O O . LYS A 1 215 ? 8.219 29.281 13.414 1 90.44 215 LYS A O 1
ATOM 1696 N N . HIS A 1 216 ? 9.617 29.547 15.18 1 89.75 216 HIS A N 1
ATOM 1697 C CA . HIS A 1 216 ? 10.07 28.156 15.109 1 89.75 216 HIS A CA 1
ATOM 1698 C C . HIS A 1 216 ? 8.914 27.188 15.312 1 89.75 216 HIS A C 1
ATOM 1700 O O . HIS A 1 216 ? 8.031 27.438 16.141 1 89.75 216 HIS A O 1
ATOM 1706 N N . TYR A 1 217 ? 8.945 26.141 14.523 1 92.38 217 TYR A N 1
ATOM 1707 C CA . TYR A 1 217 ? 7.883 25.156 14.648 1 92.38 217 TYR A CA 1
ATOM 1708 C C . TYR A 1 217 ? 8.445 23.75 14.672 1 92.38 217 TYR A C 1
ATOM 1710 O O . TYR A 1 217 ? 9.617 23.531 14.344 1 92.38 217 TYR A O 1
ATOM 1718 N N . ASN A 1 218 ? 7.723 22.828 15.156 1 94.31 218 ASN A N 1
ATOM 1719 C CA . ASN A 1 218 ? 8 21.406 15.133 1 94.31 218 ASN A CA 1
ATOM 1720 C C . ASN A 1 218 ? 6.773 20.594 14.703 1 94.31 218 ASN A C 1
ATOM 1722 O O . ASN A 1 218 ? 5.859 21.141 14.078 1 94.31 218 ASN A O 1
ATOM 1726 N N . GLU A 1 219 ? 6.723 19.344 14.961 1 96.75 219 GLU A N 1
ATOM 1727 C CA . GLU A 1 219 ? 5.695 18.438 14.453 1 96.75 219 GLU A CA 1
ATOM 1728 C C . GLU A 1 219 ? 4.316 18.812 14.984 1 96.75 219 GLU A C 1
ATOM 1730 O O . GLU A 1 219 ? 3.297 18.375 14.453 1 96.75 219 GLU A O 1
ATOM 1735 N N . LYS A 1 220 ? 4.273 19.719 15.969 1 98.12 220 LYS A N 1
ATOM 1736 C CA . LYS A 1 220 ? 3.018 20.078 16.609 1 98.12 220 LYS A CA 1
ATOM 1737 C C . LYS A 1 220 ? 2.148 20.922 15.695 1 98.12 220 LYS A C 1
ATOM 1739 O O . LYS A 1 220 ? 0.948 21.078 15.93 1 98.12 220 LYS A O 1
ATOM 1744 N N . VAL A 1 221 ? 2.711 21.484 14.602 1 97 221 VAL A N 1
ATOM 1745 C CA . VAL A 1 221 ? 1.9 22.203 13.641 1 97 221 VAL A CA 1
ATOM 1746 C C . VAL A 1 221 ? 0.969 21.25 12.906 1 97 221 VAL A C 1
ATOM 1748 O O . VAL A 1 221 ? -0.15 21.609 12.539 1 97 221 VAL A O 1
ATOM 1751 N N . ASP A 1 222 ? 1.452 20 12.75 1 98.25 222 ASP A N 1
ATOM 1752 C CA . ASP A 1 222 ? 0.603 18.953 12.18 1 98.25 222 ASP A CA 1
ATOM 1753 C C . ASP A 1 222 ? -0.544 18.609 13.125 1 98.25 222 ASP A C 1
ATOM 1755 O O . ASP A 1 222 ? -1.667 18.359 12.68 1 98.25 222 ASP A O 1
ATOM 1759 N N . VAL A 1 223 ? -0.26 18.656 14.391 1 98.88 223 VAL A N 1
ATOM 1760 C CA . VAL A 1 223 ? -1.264 18.344 15.398 1 98.88 223 VAL A CA 1
ATOM 1761 C C . VAL A 1 223 ? -2.371 19.391 15.367 1 98.88 223 VAL A C 1
ATOM 1763 O O . VAL A 1 223 ? -3.557 19.047 15.398 1 98.88 223 VAL A O 1
ATOM 1766 N N . TYR A 1 224 ? -1.954 20.625 15.25 1 98.75 224 TYR A N 1
ATOM 1767 C CA . TYR A 1 224 ? -2.918 21.719 15.148 1 98.75 224 TYR A CA 1
ATOM 1768 C C . TYR A 1 224 ? -3.83 21.531 13.945 1 98.75 224 TYR A C 1
ATOM 1770 O O . TYR A 1 224 ? -5.055 21.547 14.078 1 98.75 224 TYR A O 1
ATOM 1778 N N . ALA A 1 225 ? -3.193 21.328 12.828 1 98.56 225 ALA A N 1
ATOM 1779 C CA . ALA A 1 225 ? -3.943 21.188 11.586 1 98.56 225 ALA A CA 1
ATOM 1780 C C . ALA A 1 225 ? -4.879 19.984 11.641 1 98.56 225 ALA A C 1
ATOM 1782 O O . ALA A 1 225 ? -5.996 20.047 11.117 1 98.56 225 ALA A O 1
ATOM 1783 N N . PHE A 1 226 ? -4.438 18.953 12.305 1 98.88 226 PHE A N 1
ATOM 1784 C CA . PHE A 1 226 ? -5.27 17.766 12.477 1 98.88 226 PHE A CA 1
ATOM 1785 C C . PHE A 1 226 ? -6.516 18.094 13.281 1 98.88 226 PHE A C 1
ATOM 1787 O O . PHE A 1 226 ? -7.617 17.656 12.938 1 98.88 226 PHE A O 1
ATOM 1794 N N . GLY A 1 227 ? -6.363 18.797 14.367 1 98.88 227 GLY A N 1
ATOM 1795 C CA . GLY A 1 227 ? -7.512 19.203 15.156 1 98.88 227 GLY A CA 1
ATOM 1796 C C . GLY A 1 227 ? -8.539 20 14.359 1 98.88 227 GLY A C 1
ATOM 1797 O O . GLY A 1 227 ? -9.734 19.734 14.461 1 98.88 227 GLY A O 1
ATOM 1798 N N . VAL A 1 228 ? -8.031 20.922 13.57 1 98.75 228 VAL A N 1
ATOM 1799 C CA . VAL A 1 228 ? -8.898 21.734 12.734 1 98.75 228 VAL A CA 1
ATOM 1800 C C . VAL A 1 228 ? -9.641 20.859 11.727 1 98.75 228 VAL A C 1
ATOM 1802 O O . VAL A 1 228 ? -10.859 20.969 11.57 1 98.75 228 VAL A O 1
ATOM 1805 N N . MET A 1 229 ? -8.969 19.922 11.133 1 98.62 229 MET A N 1
ATOM 1806 C CA . MET A 1 229 ? -9.562 19.031 10.141 1 98.62 229 MET A CA 1
ATOM 1807 C C . MET A 1 229 ? -10.562 18.078 10.781 1 98.62 229 MET A C 1
ATOM 1809 O O . MET A 1 229 ? -11.617 17.797 10.211 1 98.62 229 MET A O 1
ATOM 1813 N N . LEU A 1 230 ? -10.172 17.578 11.961 1 98.56 230 LEU A N 1
ATOM 1814 C CA . LEU A 1 230 ? -11.094 16.688 12.68 1 98.56 230 LEU A CA 1
ATOM 1815 C C . LEU A 1 230 ? -12.422 17.391 12.938 1 98.56 230 LEU A C 1
ATOM 1817 O O . LEU A 1 230 ? -13.484 16.797 12.734 1 98.56 230 LEU A O 1
ATOM 1821 N N . ASN A 1 231 ? -12.375 18.641 13.32 1 98.44 231 ASN A N 1
ATOM 1822 C CA . ASN A 1 231 ? -13.594 19.422 13.5 1 98.44 231 ASN A CA 1
ATOM 1823 C C . ASN A 1 231 ? -14.344 19.594 12.188 1 98.44 231 ASN A C 1
ATOM 1825 O O . ASN A 1 231 ? -15.578 19.516 12.156 1 98.44 231 ASN A O 1
ATOM 1829 N N . GLU A 1 232 ? -13.609 19.812 11.141 1 97.81 232 GLU A N 1
ATOM 1830 C CA . GLU A 1 232 ? -14.203 19.922 9.812 1 97.81 232 GLU A CA 1
ATOM 1831 C C . GLU A 1 232 ? -14.945 18.656 9.422 1 97.81 232 GLU A C 1
ATOM 1833 O O . GLU A 1 232 ? -16.031 18.703 8.852 1 97.81 232 GLU A O 1
ATOM 1838 N N . MET A 1 233 ? -14.383 17.531 9.75 1 97.25 233 MET A N 1
ATOM 1839 C CA . MET A 1 233 ? -14.992 16.25 9.43 1 97.25 233 MET A CA 1
ATOM 1840 C C . MET A 1 233 ? -16.328 16.094 10.156 1 97.25 233 MET A C 1
ATOM 1842 O O . MET A 1 233 ? -17.266 15.484 9.625 1 97.25 233 MET A O 1
ATOM 1846 N N . ILE A 1 234 ? -16.406 16.594 11.344 1 95.88 234 ILE A N 1
ATOM 1847 C CA . ILE A 1 234 ? -17.609 16.469 12.156 1 95.88 234 ILE A CA 1
ATOM 1848 C C . ILE A 1 234 ? -18.625 17.531 11.727 1 95.88 234 ILE A C 1
ATOM 1850 O O . ILE A 1 234 ? -19.812 17.219 11.539 1 95.88 234 ILE A O 1
ATOM 1854 N N . ALA A 1 235 ? -18.125 18.75 11.461 1 95.25 235 ALA A N 1
ATOM 1855 C CA . ALA A 1 235 ? -19 19.875 11.156 1 95.25 235 ALA A CA 1
ATOM 1856 C C . ALA A 1 235 ? -19.438 19.859 9.695 1 95.25 235 ALA A C 1
ATOM 1858 O O . ALA A 1 235 ? -20.453 20.469 9.336 1 95.25 235 ALA A O 1
ATOM 1859 N N . LYS A 1 236 ? -18.656 19.219 8.867 1 94.5 236 LYS A N 1
ATOM 1860 C CA . LYS A 1 236 ? -18.859 19.203 7.426 1 94.5 236 LYS A CA 1
ATOM 1861 C C . LYS A 1 236 ? -18.875 20.609 6.848 1 94.5 236 LYS A C 1
ATOM 1863 O O . LYS A 1 236 ? -19.719 20.938 6.012 1 94.5 236 LYS A O 1
ATOM 1868 N N . GLU A 1 237 ? -18.031 21.391 7.402 1 94.81 237 GLU A N 1
ATOM 1869 C CA . GLU A 1 237 ? -17.812 22.766 6.961 1 94.81 237 GLU A CA 1
ATOM 1870 C C . GLU A 1 237 ? -16.344 23.156 7.023 1 94.81 237 GLU A C 1
ATOM 1872 O O . GLU A 1 237 ? -15.672 22.906 8.031 1 94.81 237 GLU A O 1
ATOM 1877 N N . PRO A 1 238 ? -15.852 23.734 5.918 1 96.69 238 PRO A N 1
ATOM 1878 C CA . PRO A 1 238 ? -14.453 24.172 5.965 1 96.69 238 PRO A CA 1
ATOM 1879 C C . PRO A 1 238 ? -14.18 25.156 7.098 1 96.69 238 PRO A C 1
ATOM 1881 O O . PRO A 1 238 ? -15.031 25.984 7.406 1 96.69 238 PRO A O 1
ATOM 1884 N N . PRO A 1 239 ? -13.008 25.062 7.664 1 98 239 PRO A N 1
ATOM 1885 C CA . PRO A 1 239 ? -12.664 26.047 8.703 1 98 239 PRO A CA 1
ATOM 1886 C C . PRO A 1 239 ? -12.594 27.469 8.18 1 98 239 PRO A C 1
ATOM 1888 O O . PRO A 1 239 ? -12.078 27.703 7.082 1 98 239 PRO A O 1
ATOM 1891 N N . PHE A 1 240 ? -13.219 28.406 8.922 1 97.19 240 PHE A N 1
ATOM 1892 C CA . PHE A 1 240 ? -13.203 29.828 8.617 1 97.19 240 PHE A CA 1
ATOM 1893 C C . PHE A 1 240 ? -13.789 30.094 7.238 1 97.19 240 PHE A C 1
ATOM 1895 O O . PHE A 1 240 ? -13.281 30.938 6.496 1 97.19 240 PHE A O 1
ATOM 1902 N N . ASN A 1 241 ? -14.758 29.312 6.891 1 93.56 241 ASN A N 1
ATOM 1903 C CA . ASN A 1 241 ? -15.375 29.422 5.574 1 93.56 241 ASN A CA 1
ATOM 1904 C C . ASN A 1 241 ? -15.852 30.844 5.297 1 93.56 241 ASN A C 1
ATOM 1906 O O . ASN A 1 241 ? -16.578 31.438 6.105 1 93.56 241 ASN A O 1
ATOM 1910 N N . GLY A 1 242 ? -15.391 31.438 4.199 1 92.25 242 GLY A N 1
ATOM 1911 C CA . GLY A 1 242 ? -15.836 32.75 3.771 1 92.25 242 GLY A CA 1
ATOM 1912 C C . GLY A 1 242 ? -15.133 33.875 4.492 1 92.25 242 GLY A C 1
ATOM 1913 O O . GLY A 1 242 ? -15.43 35.062 4.266 1 92.25 242 GLY A O 1
ATOM 1914 N N . VAL A 1 243 ? -14.25 33.594 5.309 1 94.06 243 VAL A N 1
ATOM 1915 C CA . VAL A 1 243 ? -13.531 34.594 6.078 1 94.06 243 VAL A CA 1
ATOM 1916 C C . VAL A 1 243 ? -12.273 35.031 5.324 1 94.06 243 VAL A C 1
ATOM 1918 O O . VAL A 1 243 ? -11.484 34.188 4.887 1 94.06 243 VAL A O 1
ATOM 1921 N N . PRO A 1 244 ? -12.117 36.281 5.16 1 95.19 244 PRO A N 1
ATOM 1922 C CA . PRO A 1 244 ? -10.898 36.781 4.496 1 95.19 244 PRO A CA 1
ATOM 1923 C C . PRO A 1 244 ? -9.625 36.375 5.23 1 95.19 244 PRO A C 1
ATOM 1925 O O . PRO A 1 244 ? -9.609 36.312 6.461 1 95.19 244 PRO A O 1
ATOM 1928 N N . LEU A 1 245 ? -8.586 36.188 4.504 1 93.94 245 LEU A N 1
ATOM 1929 C CA . LEU A 1 245 ? -7.324 35.656 4.996 1 93.94 245 LEU A CA 1
ATOM 1930 C C . LEU A 1 245 ? -6.801 36.438 6.18 1 93.94 245 LEU A C 1
ATOM 1932 O O . LEU A 1 245 ? -6.375 35.875 7.184 1 93.94 245 LEU A O 1
ATOM 1936 N N . LEU A 1 246 ? -6.805 37.75 6.059 1 94.44 246 LEU A N 1
ATOM 1937 C CA . LEU A 1 246 ? -6.293 38.594 7.121 1 94.44 246 LEU A CA 1
ATOM 1938 C C . LEU A 1 246 ? -7.098 38.406 8.406 1 94.44 246 LEU A C 1
ATOM 1940 O O . LEU A 1 246 ? -6.543 38.5 9.508 1 94.44 246 LEU A O 1
ATOM 1944 N N . GLU A 1 247 ? -8.383 38.25 8.234 1 96.62 247 GLU A N 1
ATOM 1945 C CA . GLU A 1 247 ? -9.25 38.031 9.383 1 96.62 247 GLU A CA 1
ATOM 1946 C C . GLU A 1 247 ? -9.016 36.656 9.992 1 96.62 247 GLU A C 1
ATOM 1948 O O . GLU A 1 247 ? -9.109 36.469 11.211 1 96.62 247 GLU A O 1
ATOM 1953 N N . VAL A 1 248 ? -8.727 35.656 9.188 1 96.81 248 VAL A N 1
ATOM 1954 C CA . VAL A 1 248 ? -8.383 34.312 9.68 1 96.81 248 VAL A CA 1
ATOM 1955 C C . VAL A 1 248 ? -7.121 34.406 10.531 1 96.81 248 VAL A C 1
ATOM 1957 O O . VAL A 1 248 ? -7.086 33.844 11.648 1 96.81 248 VAL A O 1
ATOM 1960 N N . ARG A 1 249 ? -6.129 35.062 10 1 96 249 ARG A N 1
ATOM 1961 C CA . ARG A 1 249 ? -4.879 35.219 10.734 1 96 249 ARG A CA 1
ATOM 1962 C C . ARG A 1 249 ? -5.129 35.844 12.109 1 96 249 ARG A C 1
ATOM 1964 O O . ARG A 1 249 ? -4.672 35.312 13.125 1 96 249 ARG A O 1
ATOM 1971 N N . GLN A 1 250 ? -5.859 36.938 12.102 1 97.31 250 GLN A N 1
ATOM 1972 C CA . GLN A 1 250 ? -6.137 37.625 13.352 1 97.31 250 GLN A CA 1
ATOM 1973 C C . GLN A 1 250 ? -6.914 36.75 14.32 1 97.31 250 GLN A C 1
ATOM 1975 O O . GLN A 1 250 ? -6.602 36.688 15.508 1 97.31 250 GLN A O 1
ATOM 1980 N N . ALA A 1 251 ? -7.898 36.094 13.758 1 97.56 251 ALA A N 1
ATOM 1981 C CA . ALA A 1 251 ? -8.719 35.188 14.586 1 97.56 251 ALA A CA 1
ATOM 1982 C C . ALA A 1 251 ? -7.879 34.125 15.242 1 97.56 251 ALA A C 1
ATOM 1984 O O . ALA A 1 251 ? -7.977 33.875 16.453 1 97.56 251 ALA A O 1
ATOM 1985 N N . VAL A 1 252 ? -7.004 33.438 14.5 1 97.69 252 VAL A N 1
ATOM 1986 C CA . VAL A 1 252 ? -6.172 32.344 14.984 1 97.69 252 VAL A CA 1
ATOM 1987 C C . VAL A 1 252 ? -5.215 32.875 16.062 1 97.69 252 VAL A C 1
ATOM 1989 O O . VAL A 1 252 ? -5.055 32.25 17.109 1 97.69 252 VAL A O 1
ATOM 1992 N N . LEU A 1 253 ? -4.598 34 15.836 1 97.31 253 LEU A N 1
ATOM 1993 C CA . LEU A 1 253 ? -3.621 34.562 16.766 1 97.31 253 LEU A CA 1
ATOM 1994 C C . LEU A 1 253 ? -4.301 35.062 18.047 1 97.31 253 LEU A C 1
ATOM 1996 O O . LEU A 1 253 ? -3.697 35.031 19.125 1 97.31 253 LEU A O 1
ATOM 2000 N N . ASP A 1 254 ? -5.605 35.438 17.938 1 97.56 254 ASP A N 1
ATOM 2001 C CA . ASP A 1 254 ? -6.383 35.875 19.094 1 97.56 254 ASP A CA 1
ATOM 2002 C C . ASP A 1 254 ? -6.898 34.688 19.891 1 97.56 254 ASP A C 1
ATOM 2004 O O . ASP A 1 254 ? -7.562 34.875 20.922 1 97.56 254 ASP A O 1
ATOM 2008 N N . GLY A 1 255 ? -6.707 33.531 19.344 1 97 255 GLY A N 1
ATOM 2009 C CA . GLY A 1 255 ? -7.105 32.312 20.062 1 97 255 GLY A CA 1
ATOM 2010 C C . GLY A 1 255 ? -8.453 31.781 19.625 1 97 255 GLY A C 1
ATOM 2011 O O . GLY A 1 255 ? -8.961 30.812 20.203 1 97 255 GLY A O 1
ATOM 2012 N N . LYS A 1 256 ? -9 32.406 18.625 1 97.56 256 LYS A N 1
ATOM 2013 C CA . LYS A 1 256 ? -10.281 31.922 18.109 1 97.56 256 LYS A CA 1
ATOM 2014 C C . LYS A 1 256 ? -10.102 30.641 17.297 1 97.56 256 LYS A C 1
ATOM 2016 O O . LYS A 1 256 ? -9.047 30.438 16.672 1 97.56 256 LYS A O 1
ATOM 2021 N N . ARG A 1 257 ? -11.078 29.859 17.344 1 98.25 257 ARG A N 1
ATOM 2022 C CA . ARG A 1 257 ? -11.156 28.609 16.578 1 98.25 257 ARG A CA 1
ATOM 2023 C C . ARG A 1 257 ? -12.555 28.406 15.992 1 98.25 257 ARG A C 1
ATOM 2025 O O . ARG A 1 257 ? -13.516 29.031 16.453 1 98.25 257 ARG A O 1
ATOM 2032 N N . PRO A 1 258 ? -12.656 27.547 14.922 1 97.88 258 PRO A N 1
ATOM 2033 C CA . PRO A 1 258 ? -14 27.219 14.438 1 97.88 258 PRO A CA 1
ATOM 2034 C C . PRO A 1 258 ? -14.891 26.609 15.516 1 97.88 258 PRO A C 1
ATOM 2036 O O . PRO A 1 258 ? -14.391 25.891 16.406 1 97.88 258 PRO A O 1
ATOM 2039 N N . ASP A 1 259 ? -16.219 26.797 15.375 1 97.19 259 ASP A N 1
ATOM 2040 C CA . ASP A 1 259 ? -17.172 26.234 16.344 1 97.19 259 ASP A CA 1
ATOM 2041 C C . ASP A 1 259 ? -17.203 24.703 16.25 1 97.19 259 ASP A C 1
ATOM 2043 O O . ASP A 1 259 ? -17.203 24.141 15.148 1 97.19 259 ASP A O 1
ATOM 2047 N N . ILE A 1 260 ? -17.172 24.109 17.344 1 97.88 260 ILE A N 1
ATOM 2048 C CA . ILE A 1 260 ? -17.422 22.672 17.391 1 97.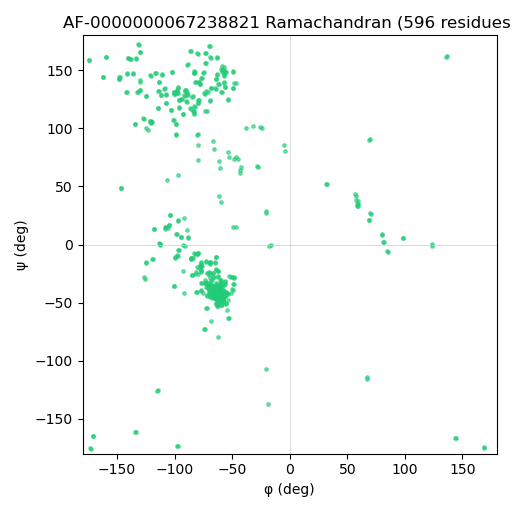88 260 ILE A CA 1
ATOM 2049 C C . ILE A 1 260 ? -18.922 22.391 17.438 1 97.88 260 ILE A C 1
ATOM 2051 O O . ILE A 1 260 ? -19.625 22.953 18.281 1 97.88 260 ILE A O 1
ATOM 2055 N N . PRO A 1 261 ? -19.359 21.594 16.578 1 96.62 261 PRO A N 1
ATOM 2056 C CA . PRO A 1 261 ? -20.781 21.312 16.609 1 96.62 261 PRO A CA 1
ATOM 2057 C C . PRO A 1 261 ? -21.25 20.734 17.938 1 96.62 261 PRO A C 1
ATOM 2059 O O . PRO A 1 261 ? -20.531 19.953 18.562 1 96.62 261 PRO A O 1
ATOM 2062 N N . LEU A 1 262 ? -22.5 21 18.297 1 94.5 262 LEU A N 1
ATOM 2063 C CA . LEU A 1 262 ? -23.078 20.516 19.547 1 94.5 262 LEU A CA 1
ATOM 2064 C C . LEU A 1 262 ? -23.219 19 19.531 1 94.5 262 LEU A C 1
ATOM 2066 O O . LEU A 1 262 ? -23.203 18.359 20.578 1 94.5 262 LEU A O 1
ATOM 2070 N N . SER A 1 263 ? -23.297 18.469 18.375 1 91 263 SER A N 1
ATOM 2071 C CA . SER A 1 263 ? -23.469 17.031 18.203 1 91 263 SER A CA 1
ATOM 2072 C C . SER A 1 263 ? -22.156 16.281 18.375 1 91 263 SER A C 1
ATOM 2074 O O . SER A 1 263 ? -22.141 15.047 18.422 1 91 263 SER A O 1
ATOM 2076 N N . CYS A 1 264 ? -21.094 17 18.5 1 94.75 264 CYS A N 1
ATOM 2077 C CA . CYS A 1 264 ? -19.781 16.359 18.641 1 94.75 264 CYS A CA 1
ATOM 2078 C C . CYS A 1 264 ? -19.656 15.664 19.984 1 94.75 264 CYS A C 1
ATOM 2080 O O . CYS A 1 264 ? -19.828 16.281 21.031 1 94.75 264 CYS A O 1
ATOM 2082 N N . PRO A 1 265 ? -19.359 14.375 19.969 1 93.56 265 PRO A N 1
ATOM 2083 C CA . PRO A 1 265 ? -19.141 13.703 21.25 1 93.56 265 PRO A CA 1
ATOM 2084 C C . PRO A 1 265 ? -18.047 14.367 22.078 1 93.56 265 PRO A C 1
ATOM 2086 O O . PRO A 1 265 ? -17.047 14.828 21.516 1 93.56 265 PRO A O 1
ATOM 2089 N N . LYS A 1 266 ? -18.172 14.312 23.328 1 94.5 266 LYS A N 1
ATOM 2090 C CA . LYS A 1 266 ? -17.266 14.992 24.25 1 94.5 266 LYS A CA 1
ATOM 2091 C C . LYS A 1 266 ? -15.836 14.508 24.062 1 94.5 266 LYS A C 1
ATOM 2093 O O . LYS A 1 266 ? -14.898 15.312 24.062 1 94.5 266 LYS A O 1
ATOM 2098 N N . VAL A 1 267 ? -15.711 13.219 23.922 1 94.5 267 VAL A N 1
ATOM 2099 C CA . VAL A 1 267 ? -14.375 12.648 23.781 1 94.5 267 VAL A CA 1
ATOM 2100 C C . VAL A 1 267 ? -13.664 13.25 22.578 1 94.5 267 VAL A C 1
ATOM 2102 O O . VAL A 1 267 ? -12.477 13.57 22.641 1 94.5 267 VAL A O 1
ATOM 2105 N N . LEU A 1 268 ? -14.367 13.469 21.516 1 96.75 268 LEU A N 1
ATOM 2106 C CA . LEU A 1 268 ? -13.781 14.031 20.312 1 96.75 268 LEU A CA 1
ATOM 2107 C C . LEU A 1 268 ? -13.562 15.531 20.453 1 96.75 268 LEU A C 1
ATOM 2109 O O . LEU A 1 268 ? -12.547 16.062 20 1 96.75 268 LEU A O 1
ATOM 2113 N N . SER A 1 269 ? -14.555 16.203 21.109 1 97.31 269 SER A N 1
ATOM 2114 C CA . SER A 1 269 ? -14.383 17.641 21.328 1 97.31 269 SER A CA 1
ATOM 2115 C C . SER A 1 269 ? -13.156 17.922 22.188 1 97.31 269 SER A C 1
ATOM 2117 O O . SER A 1 269 ? -12.453 18.906 21.969 1 97.31 269 SER A O 1
ATOM 2119 N N . ASP A 1 270 ? -12.898 17.031 23.125 1 97.56 270 ASP A N 1
ATOM 2120 C CA . ASP A 1 270 ? -11.727 17.172 23.969 1 97.56 270 ASP A CA 1
ATOM 2121 C C . ASP A 1 270 ? -10.438 17.016 23.156 1 97.56 270 ASP A C 1
ATOM 2123 O O . ASP A 1 270 ? -9.484 17.766 23.344 1 97.56 270 ASP A O 1
ATOM 2127 N N . VAL A 1 271 ? -10.43 16.031 22.281 1 98.31 271 VAL A N 1
ATOM 2128 C CA . VAL A 1 271 ? -9.273 15.812 21.422 1 98.31 271 VAL A CA 1
ATOM 2129 C C . VAL A 1 271 ? -9.023 17.047 20.562 1 98.31 271 VAL A C 1
ATOM 2131 O O . VAL A 1 271 ? -7.895 17.531 20.453 1 98.31 271 VAL A O 1
ATOM 2134 N N . ILE A 1 272 ? -10.047 17.578 19.969 1 98.75 272 ILE A N 1
ATOM 2135 C CA . ILE A 1 272 ? -9.969 18.734 19.078 1 98.75 272 ILE A CA 1
ATOM 2136 C C . ILE A 1 272 ? -9.398 19.938 19.844 1 98.75 272 ILE A C 1
ATOM 2138 O O . ILE A 1 272 ? -8.438 20.562 19.391 1 98.75 272 ILE A O 1
ATOM 2142 N N . LYS A 1 273 ? -9.906 20.219 20.984 1 98.69 273 LYS A N 1
ATOM 2143 C CA . LYS A 1 273 ? -9.5 21.375 21.781 1 98.69 273 LYS A CA 1
ATOM 2144 C C . LYS A 1 273 ? -8.039 21.266 22.203 1 98.69 273 LYS A C 1
ATOM 2146 O O . LYS A 1 273 ? -7.312 22.266 22.188 1 98.69 273 LYS A O 1
ATOM 2151 N N . LYS A 1 274 ? -7.637 20.078 22.516 1 98.81 274 LYS A N 1
ATOM 2152 C CA . LYS A 1 274 ? -6.238 19.875 22.875 1 98.81 274 LYS A CA 1
ATOM 2153 C C . LYS A 1 274 ? -5.324 20.062 21.672 1 98.81 274 LYS A C 1
ATOM 2155 O O . LYS A 1 274 ? -4.246 20.641 21.781 1 98.81 274 LYS A O 1
ATOM 2160 N N . CYS A 1 275 ? -5.73 19.578 20.562 1 98.88 275 CYS A N 1
ATOM 2161 C CA . CYS A 1 275 ? -4.914 19.625 19.359 1 98.88 275 CYS A CA 1
ATOM 2162 C C . CYS A 1 275 ? -4.676 21.047 18.906 1 98.88 275 CYS A C 1
ATOM 2164 O O . CYS A 1 275 ? -3.57 21.406 18.484 1 98.88 275 CYS A O 1
ATOM 2166 N N . TRP A 1 276 ? -5.738 21.859 18.922 1 98.75 276 TRP A N 1
ATOM 2167 C CA . TRP A 1 276 ? -5.59 23.172 18.312 1 98.75 276 TRP A CA 1
ATOM 2168 C C . TRP A 1 276 ? -5.273 24.234 19.359 1 98.75 276 TRP A C 1
ATOM 2170 O O . TRP A 1 276 ? -5.52 25.422 19.141 1 98.75 276 TRP A O 1
ATOM 2180 N N . ASP A 1 277 ? -4.75 23.781 20.547 1 98.69 277 ASP A N 1
ATOM 2181 C CA . ASP A 1 277 ? -4.277 24.719 21.562 1 98.69 277 ASP A CA 1
ATOM 2182 C C . ASP A 1 277 ? -3.346 25.766 20.953 1 98.69 277 ASP A C 1
ATOM 2184 O O . ASP A 1 277 ? -2.578 25.453 20.031 1 98.69 277 ASP A O 1
ATOM 2188 N N . ALA A 1 278 ? -3.344 26.969 21.516 1 97.56 278 ALA A N 1
ATOM 2189 C CA . ALA A 1 278 ? -2.51 28.062 21.016 1 97.56 278 ALA A CA 1
ATOM 2190 C C . ALA A 1 278 ? -1.028 27.766 21.234 1 97.56 278 ALA A C 1
ATOM 2192 O O . ALA A 1 278 ? -0.188 28.125 20.406 1 97.56 278 ALA A O 1
ATOM 2193 N N . SER A 1 279 ? -0.732 27.125 22.297 1 97.31 279 SER A N 1
ATOM 2194 C CA . SER A 1 279 ? 0.647 26.781 22.625 1 97.31 279 SER A CA 1
ATOM 2195 C C . SER A 1 279 ? 1.024 25.422 22.047 1 97.31 279 SER A C 1
ATOM 2197 O O . SER A 1 279 ? 0.406 24.406 22.359 1 97.31 279 SER A O 1
ATOM 2199 N N . SER A 1 280 ? 2.021 25.406 21.281 1 97.44 280 SER A N 1
ATOM 2200 C CA . SER A 1 280 ? 2.473 24.172 20.656 1 97.44 280 SER A CA 1
ATOM 2201 C C . SER A 1 280 ? 2.855 23.125 21.703 1 97.44 280 SER A C 1
ATOM 2203 O O . SER A 1 280 ? 2.621 21.938 21.516 1 97.44 280 SER A O 1
ATOM 2205 N N . GLU A 1 281 ? 3.375 23.531 22.859 1 97.56 281 GLU A N 1
ATOM 2206 C CA . GLU A 1 281 ? 3.846 22.625 23.906 1 97.56 281 GLU A CA 1
ATOM 2207 C C . GLU A 1 281 ? 2.678 21.938 24.594 1 97.56 281 GLU A C 1
ATOM 2209 O O . GLU A 1 281 ? 2.848 20.859 25.188 1 97.56 281 GLU A O 1
ATOM 2214 N N . ALA A 1 282 ? 1.584 22.547 24.531 1 98.44 282 ALA A N 1
ATOM 2215 C CA . ALA A 1 282 ? 0.416 22 25.203 1 98.44 282 ALA A CA 1
ATOM 2216 C C . ALA A 1 282 ? -0.309 20.984 24.328 1 98.44 282 ALA A C 1
ATOM 2218 O O . ALA A 1 282 ? -1.17 20.234 24.797 1 98.44 282 ALA A O 1
ATOM 2219 N N . ARG A 1 283 ? 0.025 20.922 23.094 1 98.81 283 ARG A N 1
ATOM 2220 C CA . ARG A 1 283 ? -0.637 20 22.172 1 98.81 283 ARG A CA 1
ATOM 2221 C C . ARG A 1 283 ? -0.149 18.578 22.359 1 98.81 283 ARG A C 1
ATOM 2223 O O . ARG A 1 283 ? 1.035 18.344 22.625 1 98.81 283 ARG A O 1
ATOM 2230 N N . PRO A 1 284 ? -1.042 17.609 22.219 1 98.88 284 PRO A N 1
ATOM 2231 C CA . PRO A 1 284 ? -0.657 16.219 22.391 1 98.88 284 PRO A CA 1
ATOM 2232 C C . PRO A 1 284 ? 0.175 15.68 21.234 1 98.88 284 PRO A C 1
ATOM 2234 O O . PRO A 1 284 ? 0.287 16.344 20.203 1 98.88 284 PRO A O 1
ATOM 2237 N N . SER A 1 285 ? 0.833 14.531 21.453 1 98.75 285 SER A N 1
ATOM 2238 C CA . SER A 1 285 ? 1.423 13.766 20.359 1 98.75 285 SER A CA 1
ATOM 2239 C C . SER A 1 285 ? 0.37 12.93 19.641 1 98.75 285 SER A C 1
ATOM 2241 O O . SER A 1 285 ? -0.715 12.695 20.172 1 98.75 285 SER A O 1
ATOM 2243 N N . PHE A 1 286 ? 0.749 12.484 18.516 1 98.88 286 PHE A N 1
ATOM 2244 C CA . PHE A 1 286 ? -0.188 11.625 17.797 1 98.88 286 PHE A CA 1
ATOM 2245 C C . PHE A 1 286 ? -0.332 10.281 18.5 1 98.88 286 PHE A C 1
ATOM 2247 O O . PHE A 1 286 ? -1.343 9.594 18.344 1 98.88 286 PHE A O 1
ATOM 2254 N N . VAL A 1 287 ? 0.652 9.844 19.297 1 98.62 287 VAL A N 1
ATOM 2255 C CA . VAL A 1 287 ? 0.503 8.648 20.125 1 98.62 287 VAL A CA 1
ATOM 2256 C C . VAL A 1 287 ? -0.64 8.852 21.125 1 98.62 287 VAL A C 1
ATOM 2258 O O . VAL A 1 287 ? -1.517 7.996 21.25 1 98.62 287 VAL A O 1
ATOM 2261 N N . GLN A 1 288 ? -0.64 10.008 21.766 1 98.69 288 GLN A N 1
ATOM 2262 C CA . GLN A 1 288 ? -1.689 10.352 22.719 1 98.69 288 GLN A CA 1
ATOM 2263 C C . GLN A 1 288 ? -3.039 10.5 22.031 1 98.69 288 GLN A C 1
ATOM 2265 O O . GLN A 1 288 ? -4.07 10.086 22.562 1 98.69 288 GLN A O 1
ATOM 2270 N N . ILE A 1 289 ? -3.057 11.055 20.875 1 98.81 289 ILE A N 1
ATOM 2271 C CA . ILE A 1 289 ? -4.277 11.25 20.094 1 98.81 289 ILE A CA 1
ATOM 2272 C C . ILE A 1 289 ? -4.871 9.898 19.719 1 98.81 289 ILE A C 1
ATOM 2274 O O . ILE A 1 289 ? -6.074 9.68 19.859 1 98.81 289 ILE A O 1
ATOM 2278 N N . LEU A 1 290 ? -3.996 9 19.219 1 98.69 290 LEU A N 1
ATOM 2279 C CA . LEU A 1 290 ? -4.465 7.668 18.844 1 98.69 290 LEU A CA 1
ATOM 2280 C C . LEU A 1 290 ? -5.113 6.965 20.031 1 98.69 290 LEU A C 1
ATOM 2282 O O . LEU A 1 290 ? -6.16 6.336 19.891 1 98.69 290 LEU A O 1
ATOM 2286 N N . ASP A 1 291 ? -4.527 7.074 21.203 1 98 291 ASP A N 1
ATOM 2287 C CA . ASP A 1 291 ? -5.07 6.461 22.406 1 98 291 ASP A CA 1
ATOM 2288 C C . ASP A 1 291 ? -6.453 7.027 22.734 1 98 291 ASP A C 1
ATOM 2290 O O . ASP A 1 291 ? -7.371 6.281 23.078 1 98 291 ASP A O 1
ATOM 2294 N N . ALA A 1 292 ? -6.574 8.312 22.641 1 97.88 292 ALA A N 1
ATOM 2295 C CA . ALA A 1 292 ? -7.859 8.953 22.891 1 97.88 292 ALA A CA 1
ATOM 2296 C C . ALA A 1 292 ? -8.906 8.508 21.875 1 97.88 292 ALA A C 1
ATOM 2298 O O . ALA A 1 292 ? -10.07 8.305 22.219 1 97.88 292 ALA A O 1
ATOM 2299 N N . LEU A 1 293 ? -8.508 8.359 20.656 1 98.19 293 LEU A N 1
ATOM 2300 C CA . LEU A 1 293 ? -9.43 7.953 19.594 1 98.19 293 LEU A CA 1
ATOM 2301 C C . LEU A 1 293 ? -9.883 6.512 19.797 1 98.19 293 LEU A C 1
ATOM 2303 O O . LEU A 1 293 ? -11.016 6.16 19.469 1 98.19 293 LEU A O 1
ATOM 2307 N N . LYS A 1 294 ? -8.953 5.672 20.266 1 96.88 294 LYS A N 1
ATOM 2308 C CA . LYS A 1 294 ? -9.344 4.301 20.594 1 96.88 294 LYS A CA 1
ATOM 2309 C C . LYS A 1 294 ? -10.445 4.273 21.641 1 96.88 294 LYS A C 1
ATOM 2311 O O . LYS A 1 294 ? -11.383 3.482 21.547 1 96.88 294 LYS A O 1
ATOM 2316 N N . THR A 1 295 ? -10.32 5.148 22.594 1 94.56 295 THR A N 1
ATOM 2317 C CA . THR A 1 295 ? -11.352 5.281 23.625 1 94.56 295 THR A CA 1
ATOM 2318 C C . THR A 1 295 ? -12.664 5.766 23.016 1 94.56 295 THR A C 1
ATOM 2320 O O . THR A 1 295 ? -13.734 5.262 23.359 1 94.56 295 THR A O 1
ATOM 2323 N N . ALA A 1 296 ? -12.562 6.699 22.156 1 94.25 296 ALA A N 1
ATOM 2324 C CA . ALA A 1 296 ? -13.742 7.227 21.469 1 94.25 296 ALA A CA 1
ATOM 2325 C C . ALA A 1 296 ? -14.453 6.133 20.672 1 94.25 296 ALA A C 1
ATOM 2327 O O . ALA A 1 296 ? -15.68 6.102 20.594 1 94.25 296 ALA A O 1
ATOM 2328 N N . ALA A 1 297 ? -13.656 5.273 20.078 1 93.75 297 ALA A N 1
ATOM 2329 C CA . ALA A 1 297 ? -14.203 4.203 19.25 1 93.75 297 ALA A CA 1
ATOM 2330 C C . ALA A 1 297 ? -15.078 3.266 20.062 1 93.75 297 ALA A C 1
ATOM 2332 O O . ALA A 1 297 ? -16.047 2.701 19.562 1 93.75 297 ALA A O 1
ATOM 2333 N N . GLN A 1 298 ? -14.781 3.186 21.312 1 90.12 298 GLN A N 1
ATOM 2334 C CA . GLN A 1 298 ? -15.555 2.322 22.203 1 90.12 298 GLN A CA 1
ATOM 2335 C C . GLN A 1 298 ? -16.891 2.961 22.562 1 90.12 298 GLN A C 1
ATOM 2337 O O . GLN A 1 298 ? -17.828 2.266 22.953 1 90.12 298 GLN A O 1
ATOM 2342 N N . SER A 1 299 ? -16.984 4.238 22.438 1 84.56 299 SER A N 1
ATOM 2343 C CA . SER A 1 299 ? -18.172 4.961 22.891 1 84.56 299 SER A CA 1
ATOM 2344 C C . SER A 1 299 ? -19.109 5.285 21.734 1 84.56 299 SER A C 1
ATOM 2346 O O . SER A 1 299 ? -20.203 5.797 21.953 1 84.56 299 SER A O 1
ATOM 2348 N N . VAL A 1 300 ? -18.672 5.109 20.625 1 79.81 300 VAL A N 1
ATOM 2349 C CA . VAL A 1 300 ? -19.516 5.477 19.5 1 79.81 300 VAL A CA 1
ATOM 2350 C C . VAL A 1 300 ? -20.047 4.215 18.828 1 79.81 300 VAL A C 1
ATOM 2352 O O . VAL A 1 300 ? -19.406 3.16 18.859 1 79.81 300 VAL A O 1
ATOM 2355 N N . MET B 1 1 ? 42.625 33.75 -22.453 1 24.31 1 MET B N 1
ATOM 2356 C CA . MET B 1 1 ? 43.562 33.25 -21.453 1 24.31 1 MET B CA 1
ATOM 2357 C C . MET B 1 1 ? 43.031 31.953 -20.844 1 24.31 1 MET B C 1
ATOM 2359 O O . MET B 1 1 ? 41.875 31.875 -20.453 1 24.31 1 MET B O 1
ATOM 2363 N N . SER B 1 2 ? 43.719 30.703 -21.094 1 22.69 2 SER B N 1
ATOM 2364 C CA . SER B 1 2 ? 43.438 29.297 -21.297 1 22.69 2 SER B CA 1
ATOM 2365 C C . SER B 1 2 ? 43.188 28.594 -19.969 1 22.69 2 SER B C 1
ATOM 2367 O O . SER B 1 2 ? 44.094 28.5 -19.125 1 22.69 2 SER B O 1
ATOM 2369 N N . LEU B 1 3 ? 42 28.797 -19.25 1 22.83 3 LEU B N 1
ATOM 2370 C CA . LEU B 1 3 ? 41.688 28.281 -17.938 1 22.83 3 LEU B CA 1
ATOM 2371 C C . LEU B 1 3 ? 41.969 26.781 -17.844 1 22.83 3 LEU B C 1
ATOM 2373 O O . LEU B 1 3 ? 41.031 25.969 -17.719 1 22.83 3 LEU B O 1
ATOM 2377 N N . ASN B 1 4 ? 42.719 26.094 -18.75 1 24.72 4 ASN B N 1
ATOM 2378 C CA . ASN B 1 4 ? 43.312 24.766 -18.891 1 24.72 4 ASN B CA 1
ATOM 2379 C C . ASN B 1 4 ? 44.125 24.375 -17.656 1 24.72 4 ASN B C 1
ATOM 2381 O O . ASN B 1 4 ? 44.438 23.203 -17.453 1 24.72 4 ASN B O 1
ATOM 2385 N N . ALA B 1 5 ? 44.906 25.297 -17.078 1 27.67 5 ALA B N 1
ATOM 2386 C CA . ALA B 1 5 ? 46.156 25.016 -16.375 1 27.67 5 ALA B CA 1
ATOM 2387 C C . ALA B 1 5 ? 45.906 24.406 -15 1 27.67 5 ALA B C 1
ATOM 2389 O O . ALA B 1 5 ? 46.719 23.641 -14.492 1 27.67 5 ALA B O 1
ATOM 2390 N N . SER B 1 6 ? 45 24.828 -14.227 1 24.91 6 SER B N 1
ATOM 2391 C CA . SER B 1 6 ? 45.188 24.688 -12.789 1 24.91 6 SER B CA 1
ATOM 2392 C C . SER B 1 6 ? 44.656 23.359 -12.273 1 24.91 6 SER B C 1
ATOM 2394 O O . SER B 1 6 ? 44.344 23.219 -11.094 1 24.91 6 SER B O 1
ATOM 2396 N N . LEU B 1 7 ? 44.312 22.328 -13.164 1 28.75 7 LEU B N 1
ATOM 2397 C CA . LEU B 1 7 ? 44.062 20.984 -12.664 1 28.75 7 LEU B CA 1
ATOM 2398 C C . LEU B 1 7 ? 45.312 20.422 -11.977 1 28.75 7 LEU B C 1
ATOM 2400 O O . LEU B 1 7 ? 46.094 19.719 -12.602 1 28.75 7 LEU B O 1
ATOM 2404 N N . GLY B 1 8 ? 46.031 21.188 -11.195 1 28 8 GLY B N 1
ATOM 2405 C CA . GLY B 1 8 ? 47.219 20.812 -10.484 1 28 8 GLY B CA 1
ATOM 2406 C C . GLY B 1 8 ? 47.094 19.484 -9.75 1 28 8 GLY B C 1
ATOM 2407 O O . GLY B 1 8 ? 45.969 19.031 -9.477 1 28 8 GLY B O 1
ATOM 2408 N N . GLY B 1 9 ? 48.25 18.547 -9.789 1 32.06 9 GLY B N 1
ATOM 2409 C CA . GLY B 1 9 ? 48.594 17.234 -9.258 1 32.06 9 GLY B CA 1
ATOM 2410 C C . GLY B 1 9 ? 48.188 17.062 -7.809 1 32.06 9 GLY B C 1
ATOM 2411 O O . GLY B 1 9 ? 48.844 17.594 -6.906 1 32.06 9 GLY B O 1
ATOM 2412 N N . LEU B 1 10 ? 47.094 17.109 -7.414 1 33.94 10 LEU B N 1
ATOM 2413 C CA . LEU B 1 10 ? 46.875 16.781 -6.008 1 33.94 10 LEU B CA 1
ATOM 2414 C C . LEU B 1 10 ? 47.625 15.492 -5.633 1 33.94 10 LEU B C 1
ATOM 2416 O O . LEU B 1 10 ? 47.25 14.406 -6.098 1 33.94 10 LEU B O 1
ATOM 2420 N N . LYS B 1 11 ? 49 15.492 -5.453 1 38.22 11 LYS B N 1
ATOM 2421 C CA . LYS B 1 11 ? 49.969 14.531 -4.906 1 38.22 11 LYS B CA 1
ATOM 2422 C C . LYS B 1 11 ? 49.438 13.883 -3.639 1 38.22 11 LYS B C 1
ATOM 2424 O O . LYS B 1 11 ? 49.438 14.492 -2.564 1 38.22 11 LYS B O 1
ATOM 2429 N N . ILE B 1 12 ? 48.5 13.156 -3.693 1 42.47 12 ILE B N 1
ATOM 2430 C CA . ILE B 1 12 ? 48.125 12.383 -2.512 1 42.47 12 ILE B CA 1
ATOM 2431 C C . ILE B 1 12 ? 49.281 11.461 -2.121 1 42.47 12 ILE B C 1
ATOM 2433 O O . ILE B 1 12 ? 49.5 10.414 -2.75 1 42.47 12 ILE B O 1
ATOM 2437 N N . LYS B 1 13 ? 50.469 11.938 -1.673 1 45.91 13 LYS B N 1
ATOM 2438 C CA . LYS B 1 13 ? 51.75 11.336 -1.282 1 45.91 13 LYS B CA 1
ATOM 2439 C C . LYS B 1 13 ? 51.656 10.711 0.105 1 45.91 13 LYS B C 1
ATOM 2441 O O . LYS B 1 13 ? 52.562 10.039 0.553 1 45.91 13 LYS B O 1
ATOM 2446 N N . ASP B 1 14 ? 50.719 11.156 0.979 1 51.41 14 ASP B N 1
ATOM 2447 C CA . ASP B 1 14 ? 50.812 10.633 2.338 1 51.41 14 ASP B CA 1
ATOM 2448 C C . ASP B 1 14 ? 50.125 9.281 2.459 1 51.41 14 ASP B C 1
ATOM 2450 O O . ASP B 1 14 ? 48.938 9.148 2.119 1 51.41 14 ASP B O 1
ATOM 2454 N N . PRO B 1 15 ? 50.844 8.227 2.727 1 54.53 15 PRO B N 1
ATOM 2455 C CA . PRO B 1 15 ? 50.344 6.855 2.875 1 54.53 15 PRO B CA 1
ATOM 2456 C C . PRO B 1 15 ? 49.125 6.762 3.814 1 54.53 15 PRO B C 1
ATOM 2458 O O . PRO B 1 15 ? 48.219 5.977 3.568 1 54.53 15 PRO B O 1
ATOM 2461 N N . GLU B 1 16 ? 49.156 7.574 4.758 1 55.12 16 GLU B N 1
ATOM 2462 C CA . GLU B 1 16 ? 48.031 7.543 5.688 1 55.12 16 GLU B CA 1
ATOM 2463 C C . GLU B 1 16 ? 46.781 8.047 5.023 1 55.12 16 GLU B C 1
ATOM 2465 O O . GLU B 1 16 ? 45.688 7.535 5.281 1 55.12 16 GLU B O 1
ATOM 2470 N N . GLU B 1 17 ? 46.875 8.969 4.191 1 57.31 17 GLU B N 1
ATOM 2471 C CA . GLU B 1 17 ? 45.719 9.5 3.486 1 57.31 17 GLU B CA 1
ATOM 2472 C C . GLU B 1 17 ? 45.219 8.531 2.42 1 57.31 17 GLU B C 1
ATOM 2474 O O . GLU B 1 17 ? 44.031 8.391 2.211 1 57.31 17 GLU B O 1
ATOM 2479 N N . ILE B 1 18 ? 46.094 7.836 1.846 1 55.28 18 ILE B N 1
ATOM 2480 C CA . ILE B 1 18 ? 45.719 6.797 0.893 1 55.28 18 ILE B CA 1
ATOM 2481 C C . ILE B 1 18 ? 45.031 5.648 1.625 1 55.28 18 ILE B C 1
ATOM 2483 O O . ILE B 1 18 ? 44 5.137 1.163 1 55.28 18 ILE B O 1
ATOM 2487 N N . GLU B 1 19 ? 45.5 5.27 2.758 1 57.19 19 GLU B N 1
ATOM 2488 C CA . GLU B 1 19 ? 44.844 4.242 3.561 1 57.19 19 GLU B CA 1
ATOM 2489 C C . GLU B 1 19 ? 43.469 4.699 4.016 1 57.19 19 GLU B C 1
ATOM 2491 O O . GLU B 1 19 ? 42.531 3.916 4.004 1 57.19 19 GLU B O 1
ATOM 2496 N N . ARG B 1 20 ? 43.312 5.906 4.406 1 59.19 20 ARG B N 1
ATOM 2497 C CA . ARG B 1 20 ? 42.031 6.449 4.758 1 59.19 20 ARG B CA 1
ATOM 2498 C C . ARG B 1 20 ? 41.094 6.449 3.551 1 59.19 20 ARG B C 1
ATOM 2500 O O . ARG B 1 20 ? 39.906 6.066 3.664 1 59.19 20 ARG B O 1
ATOM 2507 N N . LEU B 1 21 ? 41.5 6.703 2.357 1 56.66 21 LEU B N 1
ATOM 2508 C CA . LEU B 1 21 ? 40.688 6.707 1.149 1 56.66 21 LEU B CA 1
ATOM 2509 C C . LEU B 1 21 ? 40.312 5.285 0.744 1 56.66 21 LEU B C 1
ATOM 2511 O O . LEU B 1 21 ? 39.188 5.031 0.327 1 56.66 21 LEU B O 1
ATOM 2515 N N . ILE B 1 22 ? 41.156 4.383 0.917 1 56.12 22 ILE B N 1
ATOM 2516 C CA . ILE B 1 22 ? 40.875 2.979 0.658 1 56.12 22 ILE B CA 1
ATOM 2517 C C . ILE B 1 22 ? 39.844 2.471 1.68 1 56.12 22 ILE B C 1
ATOM 2519 O O . ILE B 1 22 ? 38.875 1.799 1.318 1 56.12 22 ILE B O 1
ATOM 2523 N N . LYS B 1 23 ? 40.031 2.787 2.969 1 56.44 23 LYS B N 1
ATOM 2524 C CA . LYS B 1 23 ? 39.031 2.4 3.965 1 56.44 23 LYS B CA 1
ATOM 2525 C C . LYS B 1 23 ? 37.688 3.068 3.684 1 56.44 23 LYS B C 1
ATOM 2527 O O . LYS B 1 23 ? 36.625 2.428 3.779 1 56.44 23 LYS B O 1
ATOM 2532 N N . GLU B 1 24 ? 37.719 4.273 3.359 1 55.62 24 GLU B N 1
ATOM 2533 C CA . GLU B 1 24 ? 36.469 4.969 2.996 1 55.62 24 GLU B CA 1
ATOM 2534 C C . GLU B 1 24 ? 35.875 4.395 1.716 1 55.62 24 GLU B C 1
ATOM 2536 O O . GLU B 1 24 ? 34.656 4.207 1.624 1 55.62 24 GLU B O 1
ATOM 2541 N N . ASN B 1 25 ? 36.656 4.105 0.77 1 53.22 25 ASN B N 1
ATOM 2542 C CA . ASN B 1 25 ? 36.156 3.459 -0.448 1 53.22 25 ASN B CA 1
ATOM 2543 C C . ASN B 1 25 ? 35.656 2.051 -0.169 1 53.22 25 ASN B C 1
ATOM 2545 O O . ASN B 1 25 ? 34.625 1.646 -0.704 1 53.22 25 ASN B O 1
ATOM 2549 N N . ASN B 1 26 ? 36.344 1.271 0.586 1 52.62 26 ASN B N 1
ATOM 2550 C CA . ASN B 1 26 ? 35.844 -0.041 0.991 1 52.62 26 ASN B CA 1
ATOM 2551 C C . ASN B 1 26 ? 34.594 0.072 1.846 1 52.62 26 ASN B C 1
ATOM 2553 O O . ASN B 1 26 ? 33.656 -0.721 1.693 1 52.62 26 ASN B O 1
ATOM 2557 N N . ASP B 1 27 ? 34.594 0.973 2.762 1 50.91 27 ASP B N 1
ATOM 2558 C CA . ASP B 1 27 ? 33.344 1.247 3.508 1 50.91 27 ASP B CA 1
ATOM 2559 C C . ASP B 1 27 ? 32.25 1.709 2.576 1 50.91 27 ASP B C 1
ATOM 2561 O O . ASP B 1 27 ? 31.094 1.292 2.725 1 50.91 27 ASP B O 1
ATOM 2565 N N . LEU B 1 28 ? 32.594 2.502 1.702 1 48.25 28 LEU B N 1
ATOM 2566 C CA . LEU B 1 28 ? 31.625 2.936 0.711 1 48.25 28 LEU B CA 1
ATOM 2567 C C . LEU B 1 28 ? 31.25 1.79 -0.225 1 48.25 28 LEU B C 1
ATOM 2569 O O . LEU B 1 28 ? 30.078 1.609 -0.56 1 48.25 28 LEU B O 1
ATOM 2573 N N . LYS B 1 29 ? 32.094 1.083 -0.68 1 46.28 29 LYS B N 1
ATOM 2574 C CA . LYS B 1 29 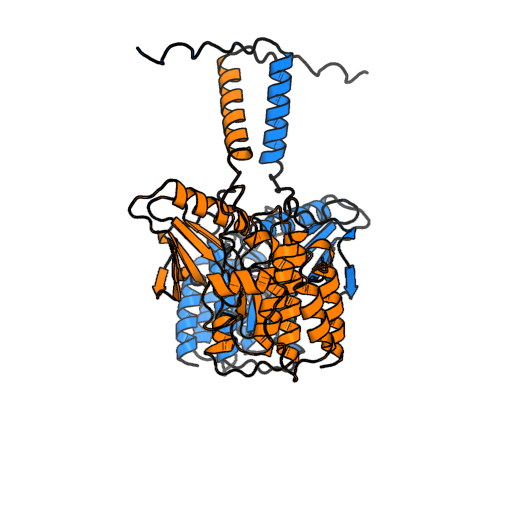? 31.844 -0.128 -1.453 1 46.28 29 LYS B CA 1
ATOM 2575 C C . LYS B 1 29 ? 31.109 -1.169 -0.612 1 46.28 29 LYS B C 1
ATOM 2577 O O . LYS B 1 29 ? 30.188 -1.83 -1.097 1 46.28 29 LYS B O 1
ATOM 2582 N N . SER B 1 30 ? 31.578 -1.511 0.542 1 46.56 30 SER B N 1
ATOM 2583 C CA . SER B 1 30 ? 30.812 -2.354 1.455 1 46.56 30 SER B CA 1
ATOM 2584 C C . SER B 1 30 ? 29.438 -1.766 1.726 1 46.56 30 SER B C 1
ATOM 2586 O O . SER B 1 30 ? 28.453 -2.504 1.861 1 46.56 30 SER B O 1
ATOM 2588 N N . GLN B 1 31 ? 29.359 -0.497 1.907 1 43.22 31 GLN B N 1
ATOM 2589 C CA . GLN B 1 31 ? 28.062 0.178 1.951 1 43.22 31 GLN B CA 1
ATOM 2590 C C . GLN B 1 31 ? 27.344 0.063 0.614 1 43.22 31 GLN B C 1
ATOM 2592 O O . GLN B 1 31 ? 26.125 -0.087 0.576 1 43.22 31 GLN B O 1
ATOM 2597 N N . ILE B 1 32 ? 27.969 0.228 -0.473 1 39.97 32 ILE B N 1
ATOM 2598 C CA . ILE B 1 32 ? 27.422 0.017 -1.808 1 39.97 32 ILE B CA 1
ATOM 2599 C C . ILE B 1 32 ? 27.312 -1.48 -2.086 1 39.97 32 ILE B C 1
ATOM 2601 O O . ILE B 1 32 ? 26.297 -1.944 -2.607 1 39.97 32 ILE B O 1
ATOM 2605 N N . ALA B 1 33 ? 28.328 -2.27 -2.318 1 39.22 33 ALA B N 1
ATOM 2606 C CA . ALA B 1 33 ? 28.328 -3.713 -2.541 1 39.22 33 ALA B CA 1
ATOM 2607 C C . ALA B 1 33 ? 27.609 -4.445 -1.409 1 39.22 33 ALA B C 1
ATOM 2609 O O . ALA B 1 33 ? 27 -5.492 -1.63 1 39.22 33 ALA B O 1
ATOM 2610 N N . GLY B 1 34 ? 28.016 -4.434 -0.154 1 38.12 34 GLY B N 1
ATOM 2611 C CA . GLY B 1 34 ? 27.125 -4.871 0.901 1 38.12 34 GLY B CA 1
ATOM 2612 C C . GLY B 1 34 ? 25.781 -4.148 0.889 1 38.12 34 GLY B C 1
ATOM 2613 O O . GLY B 1 34 ? 25.75 -2.918 0.979 1 38.12 34 GLY B O 1
ATOM 2614 N N . GLY B 1 35 ? 24.875 -4.562 0.013 1 36.72 35 GLY B N 1
ATOM 2615 C CA . GLY B 1 35 ? 23.562 -4.051 -0.333 1 36.72 35 GLY B CA 1
ATOM 2616 C C . GLY B 1 35 ? 23.125 -2.877 0.525 1 36.72 35 GLY B C 1
ATOM 2617 O O . GLY B 1 35 ? 23.172 -2.953 1.755 1 36.72 35 GLY B O 1
ATOM 2618 N N . GLY B 1 36 ? 23.625 -1.744 0.153 1 36 36 GLY B N 1
ATOM 2619 C CA . GLY B 1 36 ? 23.094 -0.542 0.785 1 36 36 GLY B CA 1
ATOM 2620 C C . GLY B 1 36 ? 21.734 -0.738 1.404 1 36 36 GLY B C 1
ATOM 2621 O O . GLY B 1 36 ? 20.703 -0.466 0.768 1 36 36 GLY B O 1
ATOM 2622 N N . ALA B 1 37 ? 21.5 -1.804 1.774 1 37.84 37 ALA B N 1
ATOM 2623 C CA . ALA B 1 37 ? 20.344 -1.849 2.658 1 37.84 37 ALA B CA 1
ATOM 2624 C C . ALA B 1 37 ? 20.172 -0.53 3.406 1 37.84 37 ALA B C 1
ATOM 2626 O O . ALA B 1 37 ? 20.984 -0.189 4.27 1 37.84 37 ALA B O 1
ATOM 2627 N N . SER B 1 38 ? 19.859 0.476 2.752 1 43.09 38 SER B N 1
ATOM 2628 C CA . SER B 1 38 ? 19.5 1.711 3.443 1 43.09 38 SER B CA 1
ATOM 2629 C C . SER B 1 38 ? 18.969 1.428 4.844 1 43.09 38 SER B C 1
ATOM 2631 O O . SER B 1 38 ? 18.156 0.518 5.031 1 43.09 38 SER B O 1
ATOM 2633 N N . SER B 1 39 ? 19.734 1.589 5.945 1 52.91 39 SER B N 1
ATOM 2634 C CA . SER B 1 39 ? 19.328 1.721 7.34 1 52.91 39 SER B CA 1
ATOM 2635 C C . SER B 1 39 ? 17.844 2.096 7.449 1 52.91 39 SER B C 1
ATOM 2637 O O . SER B 1 39 ? 17.25 1.978 8.523 1 52.91 39 SER B O 1
ATOM 2639 N N . SER B 1 40 ? 17.25 2.254 6.223 1 72.44 40 SER B N 1
ATOM 2640 C CA . SER B 1 40 ? 15.992 2.988 6.309 1 72.44 40 SER B CA 1
ATOM 2641 C C . SER B 1 40 ? 14.828 2.055 6.621 1 72.44 40 SER B C 1
ATOM 2643 O O . SER B 1 40 ? 13.82 2.482 7.176 1 72.44 40 SER B O 1
ATOM 2645 N N . TYR B 1 41 ? 15.109 0.596 6.516 1 87.5 41 TYR B N 1
ATOM 2646 C CA . TYR B 1 41 ? 13.93 -0.207 6.797 1 87.5 41 TYR B CA 1
ATOM 2647 C C . TYR B 1 41 ? 14.148 -1.099 8.016 1 87.5 41 TYR B C 1
ATOM 2649 O O . TYR B 1 41 ? 13.383 -2.037 8.25 1 87.5 41 TYR B O 1
ATOM 2657 N N . GLN B 1 42 ? 15.258 -0.793 8.773 1 91.69 42 GLN B N 1
ATOM 2658 C CA . GLN B 1 42 ? 15.477 -1.547 10.008 1 91.69 42 GLN B CA 1
ATOM 2659 C C . GLN B 1 42 ? 14.508 -1.111 11.094 1 91.69 42 GLN B C 1
ATOM 2661 O O . GLN B 1 42 ? 14.359 0.084 11.367 1 91.69 42 GLN B O 1
ATOM 2666 N N . ILE B 1 43 ? 13.875 -2.051 11.68 1 96.19 43 ILE B N 1
ATOM 2667 C CA . ILE B 1 43 ? 12.953 -1.83 12.781 1 96.19 43 ILE B CA 1
ATOM 2668 C C . ILE B 1 43 ? 13.508 -2.471 14.055 1 96.19 43 ILE B C 1
ATOM 2670 O O . ILE B 1 43 ? 13.797 -3.67 14.078 1 96.19 43 ILE B O 1
ATOM 2674 N N . PRO B 1 44 ? 13.789 -1.65 15.102 1 95.31 44 PRO B N 1
ATOM 2675 C CA . PRO B 1 44 ? 14.117 -2.293 16.375 1 95.31 44 PRO B CA 1
ATOM 2676 C C . PRO B 1 44 ? 13.023 -3.244 16.859 1 95.31 44 PRO B C 1
ATOM 2678 O O . PRO B 1 44 ? 11.844 -2.891 16.844 1 95.31 44 PRO B O 1
ATOM 2681 N N . TYR B 1 45 ? 13.43 -4.375 17.297 1 95.56 45 TYR B N 1
ATOM 2682 C CA . TYR B 1 45 ? 12.453 -5.375 17.719 1 95.56 45 TYR B CA 1
ATOM 2683 C C . TYR B 1 45 ? 11.594 -4.852 18.859 1 95.56 45 TYR B C 1
ATOM 2685 O O . TYR B 1 45 ? 10.406 -5.172 18.938 1 95.56 45 TYR B O 1
ATOM 2693 N N . GLU B 1 46 ? 12.133 -3.99 19.672 1 95.69 46 GLU B N 1
ATOM 2694 C CA . GLU B 1 46 ? 11.453 -3.461 20.859 1 95.69 46 GLU B CA 1
ATOM 2695 C C . GLU B 1 46 ? 10.297 -2.541 20.453 1 95.69 46 GLU B C 1
ATOM 2697 O O . GLU B 1 46 ? 9.438 -2.223 21.281 1 95.69 46 GLU B O 1
ATOM 2702 N N . ASP B 1 47 ? 10.258 -2.113 19.219 1 96.12 47 ASP B N 1
ATOM 2703 C CA . ASP B 1 47 ? 9.195 -1.24 18.734 1 96.12 47 ASP B CA 1
ATOM 2704 C C . ASP B 1 47 ? 7.953 -2.047 18.359 1 96.12 47 ASP B C 1
ATOM 2706 O O . ASP B 1 47 ? 6.895 -1.476 18.078 1 96.12 47 ASP B O 1
ATOM 2710 N N . LEU B 1 48 ? 8.07 -3.363 18.359 1 97.69 48 LEU B N 1
ATOM 2711 C CA . LEU B 1 48 ? 6.973 -4.227 17.922 1 97.69 48 LEU B CA 1
ATOM 2712 C C . LEU B 1 48 ? 6.18 -4.742 19.109 1 97.69 48 LEU B C 1
ATOM 2714 O O . LEU B 1 48 ? 6.758 -5.094 20.141 1 97.69 48 LEU B O 1
ATOM 2718 N N . GLU B 1 49 ? 4.941 -4.652 19.031 1 98 49 GLU B N 1
ATOM 2719 C CA . GLU B 1 49 ? 4.031 -5.367 19.922 1 98 49 GLU B CA 1
ATOM 2720 C C . GLU B 1 49 ? 3.506 -6.641 19.25 1 98 49 GLU B C 1
ATOM 2722 O O . GLU B 1 49 ? 2.576 -6.59 18.453 1 98 49 GLU B O 1
ATOM 2727 N N . VAL B 1 50 ? 4.039 -7.797 19.656 1 96.94 50 VAL B N 1
ATOM 2728 C CA . VAL B 1 50 ? 3.678 -9.07 19.047 1 96.94 50 VAL B CA 1
ATOM 2729 C C . VAL B 1 50 ? 2.469 -9.664 19.75 1 96.94 50 VAL B C 1
ATOM 2731 O O . VAL B 1 50 ? 2.441 -9.742 20.984 1 96.94 50 VAL B O 1
ATOM 2734 N N . GLN B 1 51 ? 1.498 -10.016 19 1 97.12 51 GLN B N 1
ATOM 2735 C CA . GLN B 1 51 ? 0.274 -10.57 19.562 1 97.12 51 GLN B CA 1
ATOM 2736 C C . GLN B 1 51 ? 0.082 -12.023 19.141 1 97.12 51 GLN B C 1
ATOM 2738 O O . GLN B 1 51 ? 0.959 -12.867 19.359 1 97.12 51 GLN B O 1
ATOM 2743 N N . ASP B 1 52 ? -1.086 -12.383 18.531 1 94.69 52 ASP B N 1
ATOM 2744 C CA . ASP B 1 52 ? -1.44 -13.773 18.266 1 94.69 52 ASP B CA 1
ATOM 2745 C C . ASP B 1 52 ? -0.789 -14.273 16.984 1 94.69 52 ASP B C 1
ATOM 2747 O O . ASP B 1 52 ? -0.632 -13.523 16.031 1 94.69 52 ASP B O 1
ATOM 2751 N N . GLN B 1 53 ? -0.469 -15.594 17 1 93 53 GLN B N 1
ATOM 2752 C CA . GLN B 1 53 ? -0.01 -16.25 15.781 1 93 53 GLN B CA 1
ATOM 2753 C C . GLN B 1 53 ? -1.157 -16.438 14.797 1 93 53 GLN B C 1
ATOM 2755 O O . GLN B 1 53 ? -2.246 -16.875 15.172 1 93 53 GLN B O 1
ATOM 2760 N N . ILE B 1 54 ? -0.935 -16.078 13.578 1 91.56 54 ILE B N 1
ATOM 2761 C CA . ILE B 1 54 ? -2.008 -16.172 12.602 1 91.56 54 ILE B CA 1
ATOM 2762 C C . ILE B 1 54 ? -1.602 -17.125 11.477 1 91.56 54 ILE B C 1
ATOM 2764 O O . ILE B 1 54 ? -2.406 -17.438 10.594 1 91.56 54 ILE B O 1
ATOM 2768 N N . GLY B 1 55 ? -0.385 -17.469 11.414 1 86.81 55 GLY B N 1
ATOM 2769 C CA . GLY B 1 55 ? 0.085 -18.391 10.391 1 86.81 55 GLY B CA 1
ATOM 2770 C C . GLY B 1 55 ? 1.531 -18.812 10.586 1 86.81 55 GLY B C 1
ATOM 2771 O O . GLY B 1 55 ? 2.113 -18.578 11.648 1 86.81 55 GLY B O 1
ATOM 2772 N N . GLY B 1 56 ? 1.909 -19.531 9.648 1 77.25 56 GLY B N 1
ATOM 2773 C CA . GLY B 1 56 ? 3.312 -19.906 9.664 1 77.25 56 GLY B CA 1
ATOM 2774 C C . GLY B 1 56 ? 3.541 -21.375 9.336 1 77.25 56 GLY B C 1
ATOM 2775 O O . GLY B 1 56 ? 2.584 -22.125 9.172 1 77.25 56 GLY B O 1
ATOM 2776 N N . GLY B 1 57 ? 4.734 -21.75 8.961 1 68.88 57 GLY B N 1
ATOM 2777 C CA . GLY B 1 57 ? 5.223 -23.078 8.656 1 68.88 57 GLY B CA 1
ATOM 2778 C C . GLY B 1 57 ? 6.715 -23.125 8.391 1 68.88 57 GLY B C 1
ATOM 2779 O O . GLY B 1 57 ? 7.332 -22.094 8.125 1 68.88 57 GLY B O 1
ATOM 2780 N N . GLY B 1 58 ? 7.227 -24.281 8.539 1 66.75 58 GLY B N 1
ATOM 2781 C CA . GLY B 1 58 ? 8.664 -24.453 8.391 1 66.75 58 GLY B CA 1
ATOM 2782 C C . GLY B 1 58 ? 9.461 -23.766 9.484 1 66.75 58 GLY B C 1
ATOM 2783 O O . GLY B 1 58 ? 9.25 -24.016 10.672 1 66.75 58 GLY B O 1
ATOM 2784 N N . PHE B 1 59 ? 10.211 -22.734 9.016 1 71 59 PHE B N 1
ATOM 2785 C CA . PHE B 1 59 ? 11.109 -22.078 9.961 1 71 59 PHE B CA 1
ATOM 2786 C C . PHE B 1 59 ? 10.594 -20.688 10.32 1 71 59 PHE B C 1
ATOM 2788 O O . PHE B 1 59 ? 11.297 -19.906 10.953 1 71 59 PHE B O 1
ATOM 2795 N N . SER B 1 60 ? 9.328 -20.484 9.938 1 85.88 60 SER B N 1
ATOM 2796 C CA . SER B 1 60 ? 8.852 -19.156 10.273 1 85.88 60 SER B CA 1
ATOM 2797 C C . SER B 1 60 ? 7.398 -19.188 10.742 1 85.88 60 SER B C 1
ATOM 2799 O O . SER B 1 60 ? 6.645 -20.094 10.367 1 85.88 60 SER B O 1
ATOM 2801 N N . LEU B 1 61 ? 7.121 -18.281 11.648 1 91.31 61 LEU B N 1
ATOM 2802 C CA . LEU B 1 61 ? 5.766 -18.047 12.141 1 91.31 61 LEU B CA 1
ATOM 2803 C C . LEU B 1 61 ? 5.324 -16.625 11.883 1 91.31 61 LEU B C 1
ATOM 2805 O O . LEU B 1 61 ? 6.137 -15.695 11.945 1 91.31 61 LEU B O 1
ATOM 2809 N N . VAL B 1 62 ? 4.062 -16.5 11.609 1 95.06 62 VAL B N 1
ATOM 2810 C CA . VAL B 1 62 ? 3.523 -15.164 11.359 1 95.06 62 VAL B CA 1
ATOM 2811 C C . VAL B 1 62 ? 2.584 -14.766 12.492 1 95.06 62 VAL B C 1
ATOM 2813 O O . VAL B 1 62 ? 1.692 -15.523 12.867 1 95.06 62 VAL B O 1
ATOM 2816 N N . TYR B 1 63 ? 2.824 -13.609 13.016 1 96.56 63 TYR B N 1
ATOM 2817 C CA . TYR B 1 63 ? 2.033 -13.047 14.109 1 96.56 63 TYR B CA 1
ATOM 2818 C C . TYR B 1 63 ? 1.326 -11.773 13.672 1 96.56 63 TYR B C 1
ATOM 2820 O O . TYR B 1 63 ? 1.803 -11.07 12.773 1 96.56 63 TYR B O 1
ATOM 2828 N N . ARG B 1 64 ? 0.144 -11.594 14.266 1 97.25 64 ARG B N 1
ATOM 2829 C CA . ARG B 1 64 ? -0.406 -10.242 14.242 1 97.25 64 ARG B CA 1
ATOM 2830 C C . ARG B 1 64 ? 0.194 -9.383 15.344 1 97.25 64 ARG B C 1
ATOM 2832 O O . ARG B 1 64 ? 0.57 -9.891 16.406 1 97.25 64 ARG B O 1
ATOM 2839 N N . GLY B 1 65 ? 0.316 -8.117 15.117 1 97.88 65 GLY B N 1
ATOM 2840 C CA . GLY B 1 65 ? 0.845 -7.191 16.109 1 97.88 65 GLY B CA 1
ATOM 2841 C C . GLY B 1 65 ? 0.684 -5.734 15.711 1 97.88 65 GLY B C 1
ATOM 2842 O O . GLY B 1 65 ? -0.154 -5.402 14.867 1 97.88 65 GLY B O 1
ATOM 2843 N N . PHE B 1 66 ? 1.454 -4.883 16.453 1 98.31 66 PHE B N 1
ATOM 2844 C CA . PHE B 1 66 ? 1.434 -3.451 16.172 1 98.31 66 PHE B CA 1
ATOM 2845 C C . PHE B 1 66 ? 2.85 -2.904 16.047 1 98.31 66 PHE B C 1
ATOM 2847 O O . PHE B 1 66 ? 3.762 -3.355 16.734 1 98.31 66 PHE B O 1
ATOM 2854 N N . TRP B 1 67 ? 3.076 -2.021 15.148 1 98.19 67 TRP B N 1
ATOM 2855 C CA . TRP B 1 67 ? 4.262 -1.179 15.016 1 98.19 67 TRP B CA 1
ATOM 2856 C C . TRP B 1 67 ? 3.885 0.298 15.055 1 98.19 67 TRP B C 1
ATOM 2858 O O . TRP B 1 67 ? 3.258 0.811 14.117 1 98.19 67 TRP B O 1
ATOM 2868 N N . LYS B 1 68 ? 4.172 0.962 16.141 1 96.25 68 LYS B N 1
ATOM 2869 C CA . LYS B 1 68 ? 3.852 2.375 16.328 1 96.25 68 LYS B CA 1
ATOM 2870 C C . LYS B 1 68 ? 2.357 2.627 16.141 1 96.25 68 LYS B C 1
ATOM 2872 O O . LYS B 1 68 ? 1.959 3.543 15.422 1 96.25 68 LYS B O 1
ATOM 2877 N N . GLY B 1 69 ? 1.595 1.729 16.719 1 96.38 69 GLY B N 1
ATOM 2878 C CA . GLY B 1 69 ? 0.148 1.876 16.719 1 96.38 69 GLY B CA 1
ATOM 2879 C C . GLY B 1 69 ? -0.502 1.343 15.453 1 96.38 69 GLY B C 1
ATOM 2880 O O . GLY B 1 69 ? -1.73 1.294 15.352 1 96.38 69 GLY B O 1
ATOM 2881 N N . THR B 1 70 ? 0.238 0.936 14.492 1 98.19 70 THR B N 1
ATOM 2882 C CA . THR B 1 70 ? -0.264 0.426 13.219 1 98.19 70 THR B CA 1
ATOM 2883 C C . THR B 1 70 ? -0.368 -1.096 13.25 1 98.19 70 THR B C 1
ATOM 2885 O O . THR B 1 70 ? 0.589 -1.781 13.617 1 98.19 70 THR B O 1
ATOM 2888 N N . PRO B 1 71 ? -1.54 -1.674 12.961 1 98 71 PRO B N 1
ATOM 2889 C CA . PRO B 1 71 ? -1.614 -3.131 12.828 1 98 71 PRO B CA 1
ATOM 2890 C C . PRO B 1 71 ? -0.696 -3.676 11.742 1 98 71 PRO B C 1
ATOM 2892 O O . PRO B 1 71 ? -0.659 -3.131 10.633 1 98 71 PRO B O 1
ATOM 2895 N N . VAL B 1 72 ? 0.071 -4.699 12.086 1 98.44 72 VAL B N 1
ATOM 2896 C CA . VAL B 1 72 ? 1.033 -5.266 11.148 1 98.44 72 VAL B CA 1
ATOM 2897 C C . VAL B 1 72 ? 1.041 -6.789 11.273 1 98.44 72 VAL B C 1
ATOM 2899 O O . VAL B 1 72 ? 0.496 -7.344 12.227 1 98.44 72 VAL B O 1
ATOM 2902 N N . ALA B 1 73 ? 1.545 -7.469 10.242 1 98.06 73 ALA B N 1
ATOM 2903 C CA . ALA B 1 73 ? 1.951 -8.867 10.312 1 98.06 73 ALA B CA 1
ATOM 2904 C C . ALA B 1 73 ? 3.455 -8.992 10.539 1 98.06 73 ALA B C 1
ATOM 2906 O O . ALA B 1 73 ? 4.242 -8.273 9.93 1 98.06 73 ALA B O 1
ATOM 2907 N N . ILE B 1 74 ? 3.805 -9.867 11.445 1 97.56 74 ILE B N 1
ATOM 2908 C CA . ILE B 1 74 ? 5.199 -10.07 11.82 1 97.56 74 ILE B CA 1
ATOM 2909 C C . ILE B 1 74 ? 5.598 -11.523 11.555 1 97.56 74 ILE B C 1
ATOM 2911 O O . ILE B 1 74 ? 5.156 -12.43 12.258 1 97.56 74 ILE B O 1
ATOM 2915 N N . LYS B 1 75 ? 6.352 -11.734 10.508 1 95.5 75 LYS B N 1
ATOM 2916 C CA . LYS B 1 75 ? 6.922 -13.047 10.25 1 95.5 75 LYS B CA 1
ATOM 2917 C C . LYS B 1 75 ? 8.25 -13.227 10.984 1 95.5 75 LYS B C 1
ATOM 2919 O O . LYS B 1 75 ? 9.219 -12.516 10.703 1 95.5 75 LYS B O 1
ATOM 2924 N N . LYS B 1 76 ? 8.297 -14.156 11.875 1 93.94 76 LYS B N 1
ATOM 2925 C CA . LYS B 1 76 ? 9.477 -14.398 12.703 1 93.94 76 LYS B CA 1
ATOM 2926 C C . LYS B 1 76 ? 10.164 -15.703 12.312 1 93.94 76 LYS B C 1
ATOM 2928 O O . LYS B 1 76 ? 9.5 -16.703 12.055 1 93.94 76 LYS B O 1
ATOM 2933 N N . TRP B 1 77 ? 11.43 -15.633 12.188 1 88.62 77 TRP B N 1
ATOM 2934 C CA . TRP B 1 77 ? 12.219 -16.844 11.945 1 88.62 77 TRP B CA 1
ATOM 2935 C C . TRP B 1 77 ? 12.805 -17.375 13.25 1 88.62 77 TRP B C 1
ATOM 2937 O O . TRP B 1 77 ? 13.234 -16.594 14.109 1 88.62 77 TRP B O 1
ATOM 2947 N N . PHE B 1 78 ? 12.547 -18.719 13.383 1 78.69 78 PHE B N 1
ATOM 2948 C CA . PHE B 1 78 ? 13.023 -19.375 14.594 1 78.69 78 PHE B CA 1
ATOM 2949 C C . PHE B 1 78 ? 13.93 -20.547 14.258 1 78.69 78 PHE B C 1
ATOM 2951 O O . PHE B 1 78 ? 13.602 -21.359 13.391 1 78.69 78 PHE B O 1
ATOM 2958 N N . ASP B 1 79 ? 15.102 -20.484 14.273 1 70.81 79 ASP B N 1
ATOM 2959 C CA . ASP B 1 79 ? 15.953 -21.656 14.203 1 70.81 79 ASP B CA 1
ATOM 2960 C C . ASP B 1 79 ? 16.844 -21.781 15.438 1 70.81 79 ASP B C 1
ATOM 2962 O O . ASP B 1 79 ? 17.734 -20.969 15.648 1 70.81 79 ASP B O 1
ATOM 2966 N N . PRO B 1 80 ? 16.359 -22.781 16.25 1 62.72 80 PRO B N 1
ATOM 2967 C CA . PRO B 1 80 ? 17.203 -22.969 17.438 1 62.72 80 PRO B CA 1
ATOM 2968 C C . PRO B 1 80 ? 18.688 -23.062 17.109 1 62.72 80 PRO B C 1
ATOM 2970 O O . PRO B 1 80 ? 19.531 -22.719 17.938 1 62.72 80 PRO B O 1
ATOM 2973 N N . ASN B 1 81 ? 18.969 -23.547 15.906 1 65.88 81 ASN B N 1
ATOM 2974 C CA . ASN B 1 81 ? 20.375 -23.734 15.562 1 65.88 81 ASN B CA 1
ATOM 2975 C C . ASN B 1 81 ? 20.922 -22.578 14.742 1 65.88 81 ASN B C 1
ATOM 2977 O O . ASN B 1 81 ? 22.094 -22.547 14.398 1 65.88 81 ASN B O 1
ATOM 2981 N N . HIS B 1 82 ? 20.094 -21.516 14.641 1 62.16 82 HIS B N 1
ATOM 2982 C CA . HIS B 1 82 ? 20.453 -20.328 13.867 1 62.16 82 HIS B CA 1
ATOM 2983 C C . HIS B 1 82 ? 21.328 -20.703 12.672 1 62.16 82 HIS B C 1
ATOM 2985 O O . HIS B 1 82 ? 22.391 -20.109 12.461 1 62.16 82 HIS B O 1
ATOM 2991 N N . SER B 1 83 ? 20.812 -21.641 11.945 1 74.75 83 SER B N 1
ATOM 2992 C CA . SER B 1 83 ? 21.594 -22.141 10.82 1 74.75 83 SER B CA 1
ATOM 2993 C C . SER B 1 83 ? 21.812 -21.047 9.781 1 74.75 83 SER B C 1
ATOM 2995 O O . SER B 1 83 ? 21 -20.125 9.648 1 74.75 83 SER B O 1
ATOM 2997 N N . ASP B 1 84 ? 22.922 -21.031 9.219 1 78.06 84 ASP B N 1
ATOM 2998 C CA . ASP B 1 84 ? 23.297 -20.125 8.141 1 78.06 84 ASP B CA 1
ATOM 2999 C C . ASP B 1 84 ? 22.25 -20.125 7.023 1 78.06 84 ASP B C 1
ATOM 3001 O O . ASP B 1 84 ? 22 -19.094 6.398 1 78.06 84 ASP B O 1
ATOM 3005 N N . GLN B 1 85 ? 21.656 -21.25 6.996 1 76.69 85 GLN B N 1
ATOM 3006 C CA . GLN B 1 85 ? 20.672 -21.391 5.926 1 76.69 85 GLN B CA 1
ATOM 3007 C C . GLN B 1 85 ? 19.438 -20.547 6.203 1 76.69 85 GLN B C 1
ATOM 3009 O O . GLN B 1 85 ? 18.906 -19.891 5.301 1 76.69 85 GLN B O 1
ATOM 3014 N N . MET B 1 86 ? 19 -20.594 7.379 1 81.5 86 MET B N 1
ATOM 3015 C CA . MET B 1 86 ? 17.812 -19.828 7.758 1 81.5 86 MET B CA 1
ATOM 3016 C C . MET B 1 86 ? 18.062 -18.328 7.625 1 81.5 86 MET B C 1
ATOM 3018 O O . MET B 1 86 ? 17.219 -17.609 7.098 1 81.5 86 MET B O 1
ATOM 3022 N N . VAL B 1 87 ? 19.203 -17.891 8.023 1 83.25 87 VAL B N 1
ATOM 3023 C CA . VAL B 1 87 ? 19.547 -16.484 7.969 1 83.25 87 VAL B CA 1
ATOM 3024 C C . VAL B 1 87 ? 19.625 -16.016 6.516 1 83.25 87 VAL B C 1
ATOM 3026 O O . VAL B 1 87 ? 19.172 -14.914 6.184 1 83.25 87 VAL B O 1
ATOM 3029 N N . GLN B 1 88 ? 20.125 -16.906 5.773 1 82.19 88 GLN B N 1
ATOM 3030 C CA . GLN B 1 88 ? 20.219 -16.594 4.352 1 82.19 88 GLN B CA 1
ATOM 3031 C C . GLN B 1 88 ? 18.828 -16.469 3.727 1 82.19 88 GLN B C 1
ATOM 3033 O O . GLN B 1 88 ? 18.578 -15.547 2.953 1 82.19 88 GLN B O 1
ATOM 3038 N N . GLU B 1 89 ? 18 -17.375 4.086 1 80.75 89 GLU B N 1
ATOM 3039 C CA . GLU B 1 89 ? 16.625 -17.328 3.576 1 80.75 89 GLU B CA 1
ATOM 3040 C C . GLU B 1 89 ? 15.914 -16.062 4.02 1 80.75 89 GLU B C 1
ATOM 3042 O O . GLU B 1 89 ? 15.219 -15.422 3.227 1 80.75 89 GLU B O 1
ATOM 3047 N N . PHE B 1 90 ? 16.172 -15.703 5.27 1 86.94 90 PHE B N 1
ATOM 3048 C CA . PHE B 1 90 ? 15.602 -14.477 5.828 1 86.94 90 PHE B CA 1
ATOM 3049 C C . PHE B 1 90 ? 16.078 -13.258 5.047 1 86.94 90 PHE B C 1
ATOM 3051 O O . PHE B 1 90 ? 15.266 -12.453 4.594 1 86.94 90 PHE B O 1
ATOM 3058 N N . ARG B 1 91 ? 17.266 -13.219 4.816 1 84.62 91 ARG B N 1
ATOM 3059 C CA . ARG B 1 91 ? 17.859 -12.07 4.145 1 84.62 91 ARG B CA 1
ATOM 3060 C C . ARG B 1 91 ? 17.375 -11.953 2.707 1 84.62 91 ARG B C 1
ATOM 3062 O O . ARG B 1 91 ? 17.047 -10.859 2.244 1 84.62 91 ARG B O 1
ATOM 3069 N N . GLU B 1 92 ? 17.297 -13.078 2.068 1 84 92 GLU B N 1
ATOM 3070 C CA . GLU B 1 92 ? 16.875 -13.086 0.674 1 84 92 GLU B CA 1
ATOM 3071 C C . GLU B 1 92 ? 15.414 -12.641 0.544 1 84 92 GLU B C 1
ATOM 3073 O O . GLU B 1 92 ? 15.078 -11.852 -0.341 1 84 92 GLU B O 1
ATOM 3078 N N . GLU B 1 93 ? 14.609 -13.141 1.417 1 88.12 93 GLU B N 1
ATOM 3079 C CA . GLU B 1 93 ? 13.203 -12.766 1.371 1 88.12 93 GLU B CA 1
ATOM 3080 C C . GLU B 1 93 ? 13.016 -11.281 1.673 1 88.12 93 GLU B C 1
ATOM 3082 O O . GLU B 1 93 ? 12.258 -10.594 0.987 1 88.12 93 GLU B O 1
ATOM 3087 N N . VAL B 1 94 ? 13.727 -10.781 2.637 1 89.94 94 VAL B N 1
ATOM 3088 C CA . VAL B 1 94 ? 13.648 -9.375 3.027 1 89.94 94 VAL B CA 1
ATOM 3089 C C . VAL B 1 94 ? 14.133 -8.492 1.878 1 89.94 94 VAL B C 1
ATOM 3091 O O . VAL B 1 94 ? 13.469 -7.52 1.512 1 89.94 94 VAL B O 1
ATOM 3094 N N . MET B 1 95 ? 15.219 -8.875 1.276 1 86.69 95 MET B N 1
ATOM 3095 C CA . MET B 1 95 ? 15.789 -8.07 0.199 1 86.69 95 MET B CA 1
ATOM 3096 C C . MET B 1 95 ? 14.859 -8.031 -1.005 1 86.69 95 MET B C 1
ATOM 3098 O O . MET B 1 95 ? 14.703 -6.984 -1.642 1 86.69 95 MET B O 1
ATOM 3102 N N . THR B 1 96 ? 14.258 -9.133 -1.25 1 88 96 THR B N 1
ATOM 3103 C CA . THR B 1 96 ? 13.328 -9.195 -2.369 1 88 96 THR B CA 1
ATOM 3104 C C . THR B 1 96 ? 12.133 -8.273 -2.131 1 88 96 THR B C 1
ATOM 3106 O O . THR B 1 96 ? 11.82 -7.43 -2.973 1 88 96 THR B O 1
ATOM 3109 N N . LEU B 1 97 ? 11.539 -8.391 -1.004 1 92.19 97 LEU B N 1
ATOM 3110 C CA . LEU B 1 97 ? 10.328 -7.621 -0.711 1 92.19 97 LEU B CA 1
ATOM 3111 C C . LEU B 1 97 ? 10.648 -6.141 -0.545 1 92.19 97 LEU B C 1
ATOM 3113 O O . LEU B 1 97 ? 9.844 -5.281 -0.906 1 92.19 97 LEU B O 1
ATOM 3117 N N . ALA B 1 98 ? 11.852 -5.859 0.005 1 90.56 98 ALA B N 1
ATOM 3118 C CA . ALA B 1 98 ? 12.258 -4.477 0.246 1 90.56 98 ALA B CA 1
ATOM 3119 C C . ALA B 1 98 ? 12.344 -3.695 -1.062 1 90.56 98 ALA B C 1
ATOM 3121 O O . ALA B 1 98 ? 12.156 -2.477 -1.079 1 90.56 98 ALA B O 1
ATOM 3122 N N . ASP B 1 99 ? 12.508 -4.402 -2.129 1 88.88 99 ASP B N 1
ATOM 3123 C CA . ASP B 1 99 ? 12.727 -3.754 -3.418 1 88.88 99 ASP B CA 1
ATOM 3124 C C . ASP B 1 99 ? 11.422 -3.643 -4.203 1 88.88 99 ASP B C 1
ATOM 3126 O O . ASP B 1 99 ? 11.383 -3.031 -5.273 1 88.88 99 ASP B O 1
ATOM 3130 N N . LEU B 1 100 ? 10.422 -4.188 -3.689 1 93.19 100 LEU B N 1
ATOM 3131 C CA . LEU B 1 100 ? 9.164 -4.242 -4.438 1 93.19 100 LEU B CA 1
ATOM 3132 C C . LEU B 1 100 ? 8.203 -3.16 -3.963 1 93.19 100 LEU B C 1
ATOM 3134 O O . LEU B 1 100 ? 8.047 -2.945 -2.758 1 93.19 100 LEU B O 1
ATOM 3138 N N . ARG B 1 101 ? 7.648 -2.428 -4.926 1 94.81 101 ARG B N 1
ATOM 3139 C CA . ARG B 1 101 ? 6.637 -1.405 -4.676 1 94.81 101 ARG B CA 1
ATOM 3140 C C . ARG B 1 101 ? 5.48 -1.527 -5.664 1 94.81 101 ARG B C 1
ATOM 3142 O O . ARG B 1 101 ? 5.586 -1.083 -6.812 1 94.81 101 ARG B O 1
ATOM 3149 N N . HIS B 1 102 ? 4.406 -2.043 -5.227 1 97.69 102 HIS B N 1
ATOM 3150 C CA . HIS B 1 102 ? 3.252 -2.234 -6.094 1 97.69 102 HIS B CA 1
ATOM 3151 C C . HIS B 1 102 ? 1.978 -2.441 -5.285 1 97.69 102 HIS B C 1
ATOM 3153 O O . HIS B 1 102 ? 1.991 -3.143 -4.27 1 97.69 102 HIS B O 1
ATOM 3159 N N . PRO B 1 103 ? 0.867 -1.914 -5.793 1 97.88 103 PRO B N 1
ATOM 3160 C CA . PRO B 1 103 ? -0.385 -1.989 -5.035 1 97.88 103 PRO B CA 1
ATOM 3161 C C . PRO B 1 103 ? -0.87 -3.424 -4.836 1 97.88 103 PRO B C 1
ATOM 3163 O O . PRO B 1 103 ? -1.688 -3.688 -3.953 1 97.88 103 PRO B O 1
ATOM 3166 N N . ASN B 1 104 ? -0.428 -4.34 -5.672 1 98.62 104 ASN B N 1
ATOM 3167 C CA . ASN B 1 104 ? -0.887 -5.723 -5.57 1 98.62 104 ASN B CA 1
ATOM 3168 C C . ASN B 1 104 ? 0.206 -6.637 -5.027 1 98.62 104 ASN B C 1
ATOM 3170 O O . ASN B 1 104 ? 0.13 -7.859 -5.172 1 98.62 104 ASN B O 1
ATOM 3174 N N . VAL B 1 105 ? 1.229 -6.105 -4.473 1 98.25 105 VAL B N 1
ATOM 3175 C CA . VAL B 1 105 ? 2.244 -6.812 -3.699 1 98.25 105 VAL B CA 1
ATOM 3176 C C . VAL B 1 105 ? 2.178 -6.371 -2.238 1 98.25 105 VAL B C 1
ATOM 3178 O O . VAL B 1 105 ? 2.059 -5.18 -1.949 1 98.25 105 VAL B O 1
ATOM 3181 N N . MET B 1 106 ? 2.178 -7.363 -1.391 1 97.81 106 MET B N 1
ATOM 3182 C CA . MET B 1 106 ? 2.137 -7.047 0.035 1 97.81 106 MET B CA 1
ATOM 3183 C C . MET B 1 106 ? 3.184 -5.996 0.39 1 97.81 106 MET B C 1
ATOM 3185 O O . MET B 1 106 ? 4.332 -6.09 -0.041 1 97.81 106 MET B O 1
ATOM 3189 N N . GLN B 1 107 ? 2.762 -5.012 1.175 1 97.81 107 GLN B N 1
ATOM 3190 C CA . GLN B 1 107 ? 3.656 -3.898 1.481 1 97.81 107 GLN B CA 1
ATOM 3191 C C . GLN B 1 107 ? 4.652 -4.277 2.57 1 97.81 107 GLN B C 1
ATOM 3193 O O . GLN B 1 107 ? 4.262 -4.695 3.662 1 97.81 107 GLN B O 1
ATOM 3198 N N . PHE B 1 108 ? 5.906 -4.16 2.227 1 96.94 108 PHE B N 1
ATOM 3199 C CA . PHE B 1 108 ? 7.012 -4.297 3.166 1 96.94 108 PHE B CA 1
ATOM 3200 C C . PHE B 1 108 ? 7.195 -3.02 3.979 1 96.94 108 PHE B C 1
ATOM 3202 O O . PHE B 1 108 ? 7.281 -1.927 3.414 1 96.94 108 PHE B O 1
ATOM 3209 N N . LEU B 1 109 ? 7.16 -3.162 5.316 1 97.56 109 LEU B N 1
ATOM 3210 C CA . LEU B 1 109 ? 7.344 -1.978 6.148 1 97.56 109 LEU B CA 1
ATOM 3211 C C . LEU B 1 109 ? 8.766 -1.907 6.688 1 97.56 109 LEU B C 1
ATOM 3213 O O . LEU B 1 109 ? 9.312 -0.817 6.859 1 97.56 109 LEU B O 1
ATOM 3217 N N . GLY B 1 110 ? 9.336 -3.057 6.996 1 96.81 110 GLY B N 1
ATOM 3218 C CA . GLY B 1 110 ? 10.68 -3.141 7.543 1 96.81 110 GLY B CA 1
ATOM 3219 C C . GLY B 1 110 ? 11.023 -4.52 8.078 1 96.81 110 GLY B C 1
ATOM 3220 O O . GLY B 1 110 ? 10.289 -5.477 7.848 1 96.81 110 GLY B O 1
ATOM 3221 N N . ALA B 1 111 ? 12.266 -4.613 8.711 1 96.94 111 ALA B N 1
ATOM 3222 C CA . ALA B 1 111 ? 12.711 -5.898 9.242 1 96.94 111 ALA B CA 1
ATOM 3223 C C . ALA B 1 111 ? 13.586 -5.711 10.477 1 96.94 111 ALA B C 1
ATOM 3225 O O . ALA B 1 111 ? 14.258 -4.688 10.617 1 96.94 111 ALA B O 1
ATOM 3226 N N . CYS B 1 112 ? 13.414 -6.617 11.422 1 95.94 112 CYS B N 1
ATOM 3227 C CA . CYS B 1 112 ? 14.383 -6.762 12.5 1 95.94 112 CYS B CA 1
ATOM 3228 C C . CYS B 1 112 ? 15.555 -7.625 12.062 1 95.94 112 CYS B C 1
ATOM 3230 O O . CYS B 1 112 ? 15.406 -8.828 11.852 1 95.94 112 CYS B O 1
ATOM 3232 N N . MET B 1 113 ? 16.734 -7.066 12.07 1 89.88 113 MET B N 1
ATOM 3233 C CA . MET B 1 113 ? 17.844 -7.715 11.391 1 89.88 113 MET B CA 1
ATOM 3234 C C . MET B 1 113 ? 18.891 -8.203 12.391 1 89.88 113 MET B C 1
ATOM 3236 O O . MET B 1 113 ? 19.906 -8.781 12.008 1 89.88 113 MET B O 1
ATOM 3240 N N . LYS B 1 114 ? 18.609 -7.941 13.625 1 87.12 114 LYS B N 1
ATOM 3241 C CA . LYS B 1 114 ? 19.578 -8.312 14.648 1 87.12 114 LYS B CA 1
ATOM 3242 C C . LYS B 1 114 ? 19.188 -9.617 15.336 1 87.12 114 LYS B C 1
ATOM 3244 O O . LYS B 1 114 ? 18.031 -9.797 15.734 1 87.12 114 LYS B O 1
ATOM 3249 N N . LEU B 1 115 ? 20.156 -10.547 15.414 1 84.38 115 LEU B N 1
ATOM 3250 C CA . LEU B 1 115 ? 19.938 -11.773 16.172 1 84.38 115 LEU B CA 1
ATOM 3251 C C . LEU B 1 115 ? 19.719 -11.469 17.656 1 84.38 115 LEU B C 1
ATOM 3253 O O . LEU B 1 115 ? 20.328 -10.547 18.188 1 84.38 115 LEU B O 1
ATOM 3257 N N . PRO B 1 116 ? 18.953 -12.172 18.359 1 86.69 116 PRO B N 1
ATOM 3258 C CA . PRO B 1 116 ? 18.266 -13.375 17.891 1 86.69 116 PRO B CA 1
ATOM 3259 C C . PRO B 1 116 ? 16.906 -13.07 17.25 1 86.69 116 PRO B C 1
ATOM 3261 O O . PRO B 1 116 ? 16.141 -13.984 16.969 1 86.69 116 PRO B O 1
ATOM 3264 N N . HIS B 1 117 ? 16.609 -11.773 17.094 1 90.19 117 HIS B N 1
ATOM 3265 C CA . HIS B 1 117 ? 15.297 -11.406 16.594 1 90.19 117 HIS B CA 1
ATOM 3266 C C . HIS B 1 117 ? 15.352 -11.102 15.094 1 90.19 117 HIS B C 1
ATOM 3268 O O . HIS B 1 117 ? 15.68 -9.984 14.695 1 90.19 117 HIS B O 1
ATOM 3274 N N . LEU B 1 118 ? 15.047 -12.117 14.312 1 92.06 118 LEU B N 1
ATOM 3275 C CA . LEU B 1 118 ? 14.859 -11.922 12.883 1 92.06 118 LEU B CA 1
ATOM 3276 C C . LEU B 1 118 ? 13.383 -11.922 12.516 1 92.06 118 LEU B C 1
ATOM 3278 O O . LEU B 1 118 ? 12.688 -12.914 12.742 1 92.06 118 LEU B O 1
ATOM 3282 N N . ALA B 1 119 ? 12.938 -10.742 12.016 1 96.25 119 ALA B N 1
ATOM 3283 C CA . ALA B 1 119 ? 11.516 -10.625 11.703 1 96.25 119 ALA B CA 1
ATOM 3284 C C . ALA B 1 119 ? 11.297 -9.688 10.516 1 96.25 119 ALA B C 1
ATOM 3286 O O . ALA B 1 119 ? 12.062 -8.742 10.305 1 96.25 119 ALA B O 1
ATOM 3287 N N . MET B 1 120 ? 10.352 -10.039 9.773 1 96.5 120 MET B N 1
ATOM 3288 C CA . MET B 1 120 ? 9.875 -9.172 8.695 1 96.5 120 MET B CA 1
ATOM 3289 C C . MET B 1 120 ? 8.516 -8.57 9.047 1 96.5 120 MET B C 1
ATOM 3291 O O . MET B 1 120 ? 7.609 -9.281 9.477 1 96.5 120 MET B O 1
ATOM 3295 N N . VAL B 1 121 ? 8.414 -7.242 8.906 1 98.12 121 VAL B N 1
ATOM 3296 C CA . VAL B 1 121 ? 7.199 -6.508 9.234 1 98.12 121 VAL B CA 1
ATOM 3297 C C . VAL B 1 121 ? 6.512 -6.043 7.957 1 98.12 121 VAL B C 1
ATOM 3299 O O . VAL B 1 121 ? 7.113 -5.352 7.133 1 98.12 121 VAL B O 1
ATOM 3302 N N . THR B 1 122 ? 5.262 -6.477 7.789 1 98.12 122 THR B N 1
ATOM 3303 C CA . THR B 1 122 ? 4.48 -6.121 6.609 1 98.12 122 THR B CA 1
ATOM 3304 C C . THR B 1 122 ? 3.107 -5.594 7.008 1 98.12 122 THR B C 1
ATOM 3306 O O . THR B 1 122 ? 2.732 -5.648 8.18 1 98.12 122 THR B O 1
ATOM 3309 N N . GLU B 1 123 ? 2.438 -4.961 6.035 1 98.25 123 GLU B N 1
ATOM 3310 C CA . GLU B 1 123 ? 1.047 -4.59 6.289 1 98.25 123 GLU B CA 1
ATOM 3311 C C . GLU B 1 123 ? 0.214 -5.805 6.684 1 98.25 123 GLU B C 1
ATOM 3313 O O . GLU B 1 123 ? 0.511 -6.93 6.273 1 98.25 123 GLU B O 1
ATOM 3318 N N . HIS B 1 124 ? -0.775 -5.574 7.504 1 97 124 HIS B N 1
ATOM 3319 C CA . HIS B 1 124 ? -1.728 -6.617 7.871 1 97 124 HIS B CA 1
ATOM 3320 C C . HIS B 1 124 ? -2.979 -6.551 7.004 1 97 124 HIS B C 1
ATOM 3322 O O . HIS B 1 124 ? -3.582 -5.484 6.855 1 97 124 HIS B O 1
ATOM 3328 N N . MET B 1 125 ? -3.27 -7.609 6.391 1 95.62 125 MET B N 1
ATOM 3329 C CA . MET B 1 125 ? -4.516 -7.75 5.641 1 95.62 125 MET B CA 1
ATOM 3330 C C . MET B 1 125 ? -5.457 -8.734 6.324 1 95.62 125 MET B C 1
ATOM 3332 O O . MET B 1 125 ? -5.012 -9.734 6.891 1 95.62 125 MET B O 1
ATOM 3336 N N . PRO B 1 126 ? -6.73 -8.5 6.242 1 93.12 126 PRO B N 1
ATOM 3337 C CA . PRO B 1 126 ? -7.68 -9.227 7.09 1 93.12 126 PRO B CA 1
ATOM 3338 C C . PRO B 1 126 ? -7.859 -10.68 6.656 1 93.12 126 PRO B C 1
ATOM 3340 O O . PRO B 1 126 ? -8.117 -11.555 7.492 1 93.12 126 PRO B O 1
ATOM 3343 N N . PHE B 1 127 ? -7.738 -10.961 5.285 1 94.62 127 PHE B N 1
ATOM 3344 C CA . PHE B 1 127 ? -8.07 -12.312 4.859 1 94.62 127 PHE B CA 1
ATOM 3345 C C . PHE B 1 127 ? -7.031 -12.844 3.873 1 94.62 127 PHE B C 1
ATOM 3347 O O . PHE B 1 127 ? -6.426 -12.062 3.129 1 94.62 127 PHE B O 1
ATOM 3354 N N . SER B 1 128 ? -6.836 -14.148 3.961 1 95.06 128 SER B N 1
ATOM 3355 C CA . SER B 1 128 ? -6.215 -14.82 2.824 1 95.06 128 SER B CA 1
ATOM 3356 C C . SER B 1 128 ? -7.262 -15.297 1.822 1 95.06 128 SER B C 1
ATOM 3358 O O . SER B 1 128 ? -8.422 -15.516 2.184 1 95.06 128 SER B O 1
ATOM 3360 N N . LEU B 1 129 ? -6.859 -15.43 0.586 1 97.19 129 LEU B N 1
ATOM 3361 C CA . LEU B 1 129 ? -7.766 -16 -0.406 1 97.19 129 LEU B CA 1
ATOM 3362 C C . LEU B 1 129 ? -8.195 -17.406 -0.007 1 97.19 129 LEU B C 1
ATOM 3364 O O . LEU B 1 129 ? -9.336 -17.812 -0.25 1 97.19 129 LEU B O 1
ATOM 3368 N N . HIS B 1 130 ? -7.262 -18.156 0.619 1 96.25 130 HIS B N 1
ATOM 3369 C CA . HIS B 1 130 ? -7.617 -19.484 1.123 1 96.25 130 HIS B CA 1
ATOM 3370 C C . HIS B 1 130 ? -8.773 -19.406 2.109 1 96.25 130 HIS B C 1
ATOM 3372 O O . HIS B 1 130 ? -9.727 -20.172 2.018 1 96.25 130 HIS B O 1
ATOM 3378 N N . HIS B 1 131 ? -8.703 -18.5 3.033 1 94.5 131 HIS B N 1
ATOM 3379 C CA . HIS B 1 131 ? -9.773 -18.281 3.998 1 94.5 131 HIS B CA 1
ATOM 3380 C C . HIS B 1 131 ? -11.078 -17.922 3.299 1 94.5 131 HIS B C 1
ATOM 3382 O O . HIS B 1 131 ? -12.141 -18.438 3.656 1 94.5 131 HIS B O 1
ATOM 3388 N N . VAL B 1 132 ? -11.008 -17.047 2.328 1 95.19 132 VAL B N 1
ATOM 3389 C CA . VAL B 1 132 ? -12.18 -16.578 1.591 1 95.19 132 VAL B CA 1
ATOM 3390 C C . VAL B 1 132 ? -12.836 -17.75 0.865 1 95.19 132 VAL B C 1
ATOM 3392 O O . VAL B 1 132 ? -14.055 -17.891 0.873 1 95.19 132 VAL B O 1
ATOM 3395 N N . LEU B 1 133 ? -12.039 -18.625 0.329 1 95.25 133 LEU B N 1
ATOM 3396 C CA . LEU B 1 133 ? -12.539 -19.719 -0.501 1 95.25 133 LEU B CA 1
ATOM 3397 C C . LEU B 1 133 ? -13.156 -20.812 0.358 1 95.25 133 LEU B C 1
ATOM 3399 O O . LEU B 1 133 ? -14.148 -21.422 -0.03 1 95.25 133 LEU B O 1
ATOM 3403 N N . TYR B 1 134 ? -12.602 -21.016 1.562 1 94.5 134 TYR B N 1
ATOM 3404 C CA . TYR B 1 134 ? -12.938 -22.281 2.213 1 94.5 134 TYR B CA 1
ATOM 3405 C C . TYR B 1 134 ? -13.516 -22.031 3.604 1 94.5 134 TYR B C 1
ATOM 3407 O O . TYR B 1 134 ? -14.125 -22.938 4.191 1 94.5 134 TYR B O 1
ATOM 3415 N N . GLN B 1 135 ? -13.383 -20.875 4.176 1 89.31 135 GLN B N 1
ATOM 3416 C CA . GLN B 1 135 ? -13.734 -20.734 5.586 1 89.31 135 GLN B CA 1
ATOM 3417 C C . GLN B 1 135 ? -14.727 -19.594 5.797 1 89.31 135 GLN B C 1
ATOM 3419 O O . GLN B 1 135 ? -15.508 -19.609 6.754 1 89.31 135 GLN B O 1
ATOM 3424 N N . ALA B 1 136 ? -14.742 -18.578 4.969 1 83.38 136 ALA B N 1
ATOM 3425 C CA . ALA B 1 136 ? -15.5 -17.359 5.207 1 83.38 136 ALA B CA 1
ATOM 3426 C C . ALA B 1 136 ? -16.969 -17.547 4.84 1 83.38 136 ALA B C 1
ATOM 3428 O O . ALA B 1 136 ? -17.828 -16.766 5.266 1 83.38 136 ALA B O 1
ATOM 3429 N N . GLY B 1 137 ? -17.281 -18.516 4.055 1 83.5 137 GLY B N 1
ATOM 3430 C CA . GLY B 1 137 ? -18.656 -18.703 3.619 1 83.5 137 GLY B CA 1
ATOM 3431 C C . GLY B 1 137 ? -19.141 -17.609 2.676 1 83.5 137 GLY B C 1
ATOM 3432 O O . GLY B 1 137 ? -20.344 -17.312 2.631 1 83.5 137 GLY B O 1
ATOM 3433 N N . VAL B 1 138 ? -18.219 -16.953 2.078 1 83.62 138 VAL B N 1
ATOM 3434 C CA . VAL B 1 138 ? -18.547 -15.875 1.146 1 83.62 138 VAL B CA 1
ATOM 3435 C C . VAL B 1 138 ? -18.672 -16.438 -0.267 1 83.62 138 VAL B C 1
ATOM 3437 O O . VAL B 1 138 ? -17.906 -17.312 -0.667 1 83.62 138 VAL B O 1
ATOM 3440 N N . ASP B 1 139 ? -19.766 -16 -0.874 1 82.12 139 ASP B N 1
ATOM 3441 C CA . ASP B 1 139 ? -19.922 -16.375 -2.277 1 82.12 139 ASP B CA 1
ATOM 3442 C C . ASP B 1 139 ? -19.141 -15.43 -3.188 1 82.12 139 ASP B C 1
ATOM 3444 O O . ASP B 1 139 ? -19.438 -14.242 -3.262 1 82.12 139 ASP B O 1
ATOM 3448 N N . LEU B 1 140 ? -18.172 -15.953 -3.777 1 88.44 140 LEU B N 1
ATOM 3449 C CA . LEU B 1 140 ? -17.406 -15.211 -4.766 1 88.44 140 LEU B CA 1
ATOM 3450 C C . LEU B 1 140 ? -18.125 -15.188 -6.113 1 88.44 140 LEU B C 1
ATOM 3452 O O . LEU B 1 140 ? -18.016 -16.141 -6.891 1 88.44 140 LEU B O 1
ATOM 3456 N N . ASP B 1 141 ? -18.859 -14.125 -6.316 1 91.62 141 ASP B N 1
ATOM 3457 C CA . ASP B 1 141 ? -19.531 -14.055 -7.617 1 91.62 141 ASP B CA 1
ATOM 3458 C C . ASP B 1 141 ? -18.516 -13.812 -8.734 1 91.62 141 ASP B C 1
ATOM 3460 O O . ASP B 1 141 ? -17.328 -13.609 -8.469 1 91.62 141 ASP B O 1
ATOM 3464 N N . ARG B 1 142 ? -18.969 -13.922 -9.922 1 92.62 142 ARG B N 1
ATOM 3465 C CA . ARG B 1 142 ? -18.094 -13.898 -11.086 1 92.62 142 ARG B CA 1
ATOM 3466 C C . ARG B 1 142 ? -17.406 -12.547 -11.227 1 92.62 142 ARG B C 1
ATOM 3468 O O . ARG B 1 142 ? -16.234 -12.477 -11.633 1 92.62 142 ARG B O 1
ATOM 3475 N N . LYS B 1 143 ? -18.078 -11.555 -10.906 1 94.38 143 LYS B N 1
ATOM 3476 C CA . LYS B 1 143 ? -17.484 -10.219 -10.992 1 94.38 143 LYS B CA 1
ATOM 3477 C C . LYS B 1 143 ? -16.312 -10.07 -10.031 1 94.38 143 LYS B C 1
ATOM 3479 O O . LYS B 1 143 ? -15.242 -9.602 -10.422 1 94.38 143 LYS B O 1
ATOM 3484 N N . LYS B 1 144 ? -16.5 -10.5 -8.82 1 94.62 144 LYS B N 1
ATOM 3485 C CA . LYS B 1 144 ? -15.43 -10.469 -7.824 1 94.62 144 LYS B CA 1
ATOM 3486 C C . LYS B 1 144 ? -14.258 -11.352 -8.242 1 94.62 144 LYS B C 1
ATOM 3488 O O . LYS B 1 144 ? -13.094 -10.953 -8.125 1 94.62 144 LYS B O 1
ATOM 3493 N N . LEU B 1 145 ? -14.633 -12.508 -8.734 1 96.44 145 LEU B N 1
ATOM 3494 C CA . LEU B 1 145 ? -13.617 -13.469 -9.141 1 96.44 145 LEU B CA 1
ATOM 3495 C C . LEU B 1 145 ? -12.719 -12.891 -10.227 1 96.44 145 LEU B C 1
ATOM 3497 O O . LEU B 1 145 ? -11.492 -12.961 -10.133 1 96.44 145 LEU B O 1
ATOM 3501 N N . VAL B 1 146 ? -13.312 -12.305 -11.211 1 97.81 146 VAL B N 1
ATOM 3502 C CA . VAL B 1 146 ? -12.562 -11.734 -12.328 1 97.81 146 VAL B CA 1
ATOM 3503 C C . VAL B 1 146 ? -11.742 -10.539 -11.844 1 97.81 146 VAL B C 1
ATOM 3505 O O . VAL B 1 146 ? -10.594 -10.367 -12.25 1 97.81 146 VAL B O 1
ATOM 3508 N N . GLY B 1 147 ? -12.328 -9.734 -10.961 1 97.56 147 GLY B N 1
ATOM 3509 C CA . GLY B 1 147 ? -11.594 -8.625 -10.367 1 97.56 147 GLY B CA 1
ATOM 3510 C C . GLY B 1 147 ? -10.359 -9.062 -9.609 1 97.56 147 GLY B C 1
ATOM 3511 O O . GLY B 1 147 ? -9.281 -8.477 -9.766 1 97.56 147 GLY B O 1
ATOM 3512 N N . LEU B 1 148 ? -10.508 -10.086 -8.828 1 98.12 148 LEU B N 1
ATOM 3513 C CA . LEU B 1 148 ? -9.375 -10.641 -8.086 1 98.12 148 LEU B CA 1
ATOM 3514 C C . LEU B 1 148 ? -8.289 -11.133 -9.039 1 98.12 148 LEU B C 1
ATOM 3516 O O . LEU B 1 148 ? -7.109 -10.859 -8.828 1 98.12 148 LEU B O 1
ATOM 3520 N N . ALA B 1 149 ? -8.734 -11.836 -10.047 1 98.62 149 ALA B N 1
ATOM 3521 C CA . ALA B 1 149 ? -7.797 -12.383 -11.031 1 98.62 149 ALA B CA 1
ATOM 3522 C C . ALA B 1 149 ? -7.035 -11.266 -11.742 1 98.62 149 ALA B C 1
ATOM 3524 O O . ALA B 1 149 ? -5.848 -11.406 -12.039 1 98.62 149 ALA B O 1
ATOM 3525 N N . GLN B 1 150 ? -7.707 -10.18 -12.039 1 98.75 150 GLN B N 1
ATOM 3526 C CA . GLN B 1 150 ? -7.051 -9.031 -12.656 1 98.75 150 GLN B CA 1
ATOM 3527 C C . GLN B 1 150 ? -5.973 -8.453 -11.742 1 98.75 150 GLN B C 1
ATOM 3529 O O . GLN B 1 150 ? -4.871 -8.141 -12.195 1 98.75 150 GLN B O 1
ATOM 3534 N N . ASP B 1 151 ? -6.281 -8.273 -10.461 1 98.69 151 ASP B N 1
ATOM 3535 C CA . ASP B 1 151 ? -5.297 -7.781 -9.508 1 98.69 151 ASP B CA 1
ATOM 3536 C C . ASP B 1 151 ? -4.07 -8.695 -9.461 1 98.69 151 ASP B C 1
ATOM 3538 O O . ASP B 1 151 ? -2.936 -8.211 -9.422 1 98.69 151 ASP B O 1
ATOM 3542 N N . MET B 1 152 ? -4.305 -9.984 -9.492 1 98.81 152 MET B N 1
ATOM 3543 C CA . MET B 1 152 ? -3.209 -10.953 -9.492 1 98.81 152 MET B CA 1
ATOM 3544 C C . MET B 1 152 ? -2.35 -10.805 -10.742 1 98.81 152 MET B C 1
ATOM 3546 O O . MET B 1 152 ? -1.12 -10.797 -10.664 1 98.81 152 MET B O 1
ATOM 3550 N N . ALA B 1 153 ? -3.045 -10.727 -11.844 1 98.88 153 ALA B N 1
ATOM 3551 C CA . ALA B 1 153 ? -2.322 -10.555 -13.102 1 98.88 153 ALA B CA 1
ATOM 3552 C C . ALA B 1 153 ? -1.447 -9.305 -13.07 1 98.88 153 ALA B C 1
ATOM 3554 O O . ALA B 1 153 ? -0.298 -9.336 -13.516 1 98.88 153 ALA B O 1
ATOM 3555 N N . ARG B 1 154 ? -1.931 -8.219 -12.562 1 98.75 154 ARG B N 1
ATOM 3556 C CA . ARG B 1 154 ? -1.181 -6.973 -12.469 1 98.75 154 ARG B CA 1
ATOM 3557 C C . ARG B 1 154 ? 0.076 -7.152 -11.625 1 98.75 154 ARG B C 1
ATOM 3559 O O . ARG B 1 154 ? 1.143 -6.641 -11.969 1 98.75 154 ARG B O 1
ATOM 3566 N N . ALA B 1 155 ? -0.04 -7.84 -10.516 1 98.75 155 ALA B N 1
ATOM 3567 C CA . ALA B 1 155 ? 1.123 -8.125 -9.68 1 98.75 155 ALA B CA 1
ATOM 3568 C C . ALA B 1 155 ? 2.205 -8.852 -10.477 1 98.75 155 ALA B C 1
ATOM 3570 O O . ALA B 1 155 ? 3.383 -8.492 -10.398 1 98.75 155 ALA B O 1
ATOM 3571 N N . PHE B 1 156 ? 1.806 -9.766 -11.266 1 98.75 156 PHE B N 1
ATOM 3572 C CA . PHE B 1 156 ? 2.797 -10.617 -11.906 1 98.75 156 PHE B CA 1
ATOM 3573 C C . PHE B 1 156 ? 3.326 -9.961 -13.18 1 98.75 156 PHE B C 1
ATOM 3575 O O . PHE B 1 156 ? 4.453 -10.234 -13.602 1 98.75 156 PHE B O 1
ATOM 3582 N N . ILE B 1 157 ? 2.508 -9.07 -13.836 1 98.75 157 ILE B N 1
ATOM 3583 C CA . ILE B 1 157 ? 3.086 -8.227 -14.875 1 98.75 157 ILE B CA 1
ATOM 3584 C C . ILE B 1 157 ? 4.25 -7.426 -14.297 1 98.75 157 ILE B C 1
ATOM 3586 O O . ILE B 1 157 ? 5.332 -7.375 -14.891 1 98.75 157 ILE B O 1
ATOM 3590 N N . TYR B 1 158 ? 4.09 -6.859 -13.133 1 97.69 158 TYR B N 1
ATOM 3591 C CA . TYR B 1 158 ? 5.113 -6.086 -12.438 1 97.69 158 TYR B CA 1
ATOM 3592 C C . TYR B 1 158 ? 6.312 -6.957 -12.086 1 97.69 158 TYR B C 1
ATOM 3594 O O . TYR B 1 158 ? 7.449 -6.629 -12.43 1 97.69 158 TYR B O 1
ATOM 3602 N N . LEU B 1 159 ? 6.109 -8.102 -11.453 1 97.25 159 LEU B N 1
ATOM 3603 C CA . LEU B 1 159 ? 7.184 -8.984 -11.008 1 97.25 159 LEU B CA 1
ATOM 3604 C C . LEU B 1 159 ? 7.988 -9.5 -12.188 1 97.25 159 LEU B C 1
ATOM 3606 O O . LEU B 1 159 ? 9.219 -9.508 -12.148 1 97.25 159 LEU B O 1
ATOM 3610 N N . HIS B 1 160 ? 7.281 -9.875 -13.227 1 97.5 160 HIS B N 1
ATOM 3611 C CA . HIS B 1 160 ? 7.941 -10.492 -14.375 1 97.5 160 HIS B CA 1
ATOM 3612 C C . HIS B 1 160 ? 8.641 -9.445 -15.234 1 97.5 160 HIS B C 1
ATOM 3614 O O . HIS B 1 160 ? 9.492 -9.781 -16.062 1 97.5 160 HIS B O 1
ATOM 3620 N N . SER B 1 161 ? 8.281 -8.18 -15.086 1 94.94 161 SER B N 1
ATOM 3621 C CA . SER B 1 161 ? 8.898 -7.102 -15.852 1 94.94 161 SER B CA 1
ATOM 3622 C C . SER B 1 161 ? 10.195 -6.633 -15.203 1 94.94 161 SER B C 1
ATOM 3624 O O . SER B 1 161 ? 10.969 -5.891 -15.812 1 94.94 161 SER B O 1
ATOM 3626 N N . ARG B 1 162 ? 10.406 -7.082 -13.969 1 91.56 162 ARG B N 1
ATOM 3627 C CA . ARG B 1 162 ? 11.656 -6.727 -13.305 1 91.56 162 ARG B CA 1
ATOM 3628 C C . ARG B 1 162 ? 12.852 -7.312 -14.047 1 91.56 162 ARG B C 1
ATOM 3630 O O . ARG B 1 162 ? 12.711 -8.258 -14.828 1 91.56 162 ARG B O 1
ATOM 3637 N N . LYS B 1 163 ? 14.039 -6.699 -13.742 1 86.12 163 LYS B N 1
ATOM 3638 C CA . LYS B 1 163 ? 15.289 -7.184 -14.32 1 86.12 163 LYS B CA 1
ATOM 3639 C C . LYS B 1 163 ? 16.328 -7.457 -13.234 1 86.12 163 LYS B C 1
ATOM 3641 O O . LYS B 1 163 ? 16.891 -6.523 -12.664 1 86.12 163 LYS B O 1
ATOM 3646 N N . PRO B 1 164 ? 16.625 -8.734 -12.977 1 88.69 164 PRO B N 1
ATOM 3647 C CA . PRO B 1 164 ? 16 -9.906 -13.586 1 88.69 164 PRO B CA 1
ATOM 3648 C C . PRO B 1 164 ? 14.555 -10.094 -13.156 1 88.69 164 PRO B C 1
ATOM 3650 O O . PRO B 1 164 ? 14.141 -9.578 -12.109 1 88.69 164 PRO B O 1
ATOM 3653 N N . ALA B 1 165 ? 13.797 -10.898 -13.977 1 93.19 165 ALA B N 1
ATOM 3654 C CA . ALA B 1 165 ? 12.406 -11.203 -13.648 1 93.19 165 ALA B CA 1
ATOM 3655 C C . ALA B 1 165 ? 12.312 -11.945 -12.32 1 93.19 165 ALA B C 1
ATOM 3657 O O . ALA B 1 165 ? 13.125 -12.828 -12.031 1 93.19 165 ALA B O 1
ATOM 3658 N N . ILE B 1 166 ? 11.367 -11.555 -11.57 1 94.25 166 ILE B N 1
ATOM 3659 C CA . ILE B 1 166 ? 11.102 -12.266 -10.328 1 94.25 166 ILE B CA 1
ATOM 3660 C C . ILE B 1 166 ? 10.047 -13.344 -10.562 1 94.25 166 ILE B C 1
ATOM 3662 O O . ILE B 1 166 ? 8.898 -13.031 -10.875 1 94.25 166 ILE B O 1
ATOM 3666 N N . VAL B 1 167 ? 10.461 -14.555 -10.453 1 95.12 167 VAL B N 1
ATOM 3667 C CA . VAL B 1 167 ? 9.578 -15.711 -10.555 1 95.12 167 VAL B CA 1
ATOM 3668 C C . VAL B 1 167 ? 9.156 -16.172 -9.156 1 95.12 167 VAL B C 1
ATOM 3670 O O . VAL B 1 167 ? 10 -16.531 -8.336 1 95.12 167 VAL B O 1
ATOM 3673 N N . HIS B 1 168 ? 7.898 -16.141 -8.805 1 95.31 168 HIS B N 1
ATOM 3674 C CA . HIS B 1 168 ? 7.387 -16.359 -7.457 1 95.31 168 HIS B CA 1
ATOM 3675 C C . HIS B 1 168 ? 7.504 -17.828 -7.051 1 95.31 168 HIS B C 1
ATOM 3677 O O . HIS B 1 168 ? 8.008 -18.125 -5.965 1 95.31 168 HIS B O 1
ATOM 3683 N N . ARG B 1 169 ? 6.914 -18.781 -7.895 1 93.94 169 ARG B N 1
ATOM 3684 C CA . ARG B 1 169 ? 7.066 -20.234 -7.852 1 93.94 169 ARG B CA 1
ATOM 3685 C C . ARG B 1 169 ? 6.172 -20.844 -6.777 1 93.94 169 ARG B C 1
ATOM 3687 O O . ARG B 1 169 ? 6.23 -22.047 -6.531 1 93.94 169 ARG B O 1
ATOM 3694 N N . ASP B 1 170 ? 5.297 -20.078 -6.188 1 94.25 170 ASP B N 1
ATOM 3695 C CA . ASP B 1 170 ? 4.41 -20.641 -5.172 1 94.25 170 ASP B CA 1
ATOM 3696 C C . ASP B 1 170 ? 3.047 -19.969 -5.195 1 94.25 170 ASP B C 1
ATOM 3698 O O . ASP B 1 170 ? 2.545 -19.531 -4.156 1 94.25 170 ASP B O 1
ATOM 3702 N N . ILE B 1 171 ? 2.49 -19.859 -6.328 1 97.19 171 ILE B N 1
ATOM 3703 C CA . ILE B 1 171 ? 1.153 -19.297 -6.504 1 97.19 171 ILE B CA 1
ATOM 3704 C C . ILE B 1 171 ? 0.11 -20.297 -6.02 1 97.19 171 ILE B C 1
ATOM 3706 O O . ILE B 1 171 ? 0.03 -21.422 -6.531 1 97.19 171 ILE B O 1
ATOM 3710 N N . LYS B 1 172 ? -0.602 -19.953 -4.973 1 97.25 172 LYS B N 1
ATOM 3711 C CA . LYS B 1 172 ? -1.707 -20.672 -4.344 1 97.25 172 LYS B CA 1
ATOM 3712 C C . LYS B 1 172 ? -2.564 -19.734 -3.502 1 97.25 172 LYS B C 1
ATOM 3714 O O . LYS B 1 172 ? -2.131 -18.641 -3.154 1 97.25 172 LYS B O 1
ATOM 3719 N N . PRO B 1 173 ? -3.744 -20.125 -3.203 1 97.25 173 PRO B N 1
ATOM 3720 C CA . PRO B 1 173 ? -4.656 -19.219 -2.508 1 97.25 173 PRO B CA 1
ATOM 3721 C C . PRO B 1 173 ? -4.078 -18.688 -1.196 1 97.25 173 PRO B C 1
ATOM 3723 O O . PRO B 1 173 ? -4.293 -17.516 -0.848 1 97.25 173 PRO B O 1
ATOM 3726 N N . ALA B 1 174 ? -3.244 -19.453 -0.473 1 95 174 ALA B N 1
ATOM 3727 C CA . ALA B 1 174 ? -2.697 -19.062 0.825 1 95 174 ALA B CA 1
ATOM 3728 C C . ALA B 1 174 ? -1.699 -17.922 0.683 1 95 174 ALA B C 1
ATOM 3730 O O . ALA B 1 174 ? -1.376 -17.25 1.662 1 95 174 ALA B O 1
ATOM 3731 N N . ASN B 1 175 ? -1.232 -17.672 -0.535 1 95.81 175 ASN B N 1
ATOM 3732 C CA . ASN B 1 175 ? -0.216 -16.641 -0.75 1 95.81 175 ASN B CA 1
ATOM 3733 C C . ASN B 1 175 ? -0.811 -15.391 -1.377 1 95.81 175 ASN B C 1
ATOM 3735 O O . ASN B 1 175 ? -0.088 -14.578 -1.962 1 95.81 175 ASN B O 1
ATOM 3739 N N . PHE B 1 176 ? -2.133 -15.289 -1.312 1 98.19 176 PHE B N 1
ATOM 3740 C CA . PHE B 1 176 ? -2.842 -14.086 -1.715 1 98.19 176 PHE B CA 1
ATOM 3741 C C . PHE B 1 176 ? -3.729 -13.57 -0.584 1 98.19 176 PHE B C 1
ATOM 3743 O O . PHE B 1 176 ? -4.504 -14.336 -0.003 1 98.19 176 PHE B O 1
ATOM 3750 N N . LEU B 1 177 ? -3.537 -12.344 -0.32 1 97.75 177 LEU B N 1
ATOM 3751 C CA . LEU B 1 177 ? -4.32 -11.672 0.713 1 97.75 177 LEU B CA 1
ATOM 3752 C C . LEU B 1 177 ? -5.41 -10.805 0.093 1 97.75 177 LEU B C 1
ATOM 3754 O O . LEU B 1 177 ? -5.238 -10.281 -1.01 1 97.75 177 LEU B O 1
ATOM 3758 N N . VAL B 1 178 ? -6.504 -10.688 0.81 1 96.75 178 VAL B N 1
ATOM 3759 C CA . VAL B 1 178 ? -7.664 -9.953 0.313 1 96.75 178 VAL B CA 1
ATOM 3760 C C . VAL B 1 178 ? -8.172 -9 1.39 1 96.75 178 VAL B C 1
ATOM 3762 O O . VAL B 1 178 ? -8.281 -9.375 2.559 1 96.75 178 VAL B O 1
ATOM 3765 N N . ASP B 1 179 ? -8.391 -7.77 0.986 1 95.06 179 ASP B N 1
ATOM 3766 C CA . ASP B 1 179 ? -8.945 -6.844 1.968 1 95.06 179 ASP B CA 1
ATOM 3767 C C . ASP B 1 179 ? -10.453 -6.711 1.804 1 95.06 179 ASP B C 1
ATOM 3769 O O . ASP B 1 179 ? -11.07 -7.457 1.037 1 95.06 179 ASP B O 1
ATOM 3773 N N . ARG B 1 180 ? -11.07 -5.82 2.516 1 92.75 180 ARG B N 1
ATOM 3774 C CA . ARG B 1 180 ? -12.523 -5.711 2.576 1 92.75 180 ARG B CA 1
ATOM 3775 C C . ARG B 1 180 ? -13.07 -5.031 1.325 1 92.75 180 ARG B C 1
ATOM 3777 O O . ARG B 1 180 ? -14.281 -5.066 1.073 1 92.75 180 ARG B O 1
ATOM 3784 N N . ALA B 1 181 ? -12.219 -4.391 0.562 1 93.44 181 ALA B N 1
ATOM 3785 C CA . ALA B 1 181 ? -12.609 -3.805 -0.717 1 93.44 181 ALA B CA 1
ATOM 3786 C C . ALA B 1 181 ? -12.328 -4.762 -1.87 1 93.44 181 ALA B C 1
ATOM 3788 O O . ALA B 1 181 ? -12.383 -4.371 -3.039 1 93.44 181 ALA B O 1
ATOM 3789 N N . TRP B 1 182 ? -11.906 -6.016 -1.586 1 95.19 182 TRP B N 1
ATOM 3790 C CA . TRP B 1 182 ? -11.633 -7.09 -2.537 1 95.19 182 TRP B CA 1
ATOM 3791 C C . TRP B 1 182 ? -10.391 -6.789 -3.359 1 95.19 182 TRP B C 1
ATOM 3793 O O . TRP B 1 182 ? -10.289 -7.195 -4.52 1 95.19 182 TRP B O 1
ATOM 3803 N N . LYS B 1 183 ? -9.508 -6.016 -2.76 1 96.12 183 LYS B N 1
ATOM 3804 C CA . LYS B 1 183 ? -8.18 -5.867 -3.338 1 96.12 183 LYS B CA 1
ATOM 3805 C C . LYS B 1 183 ? -7.273 -7.031 -2.947 1 96.12 183 LYS B C 1
ATOM 3807 O O . LYS B 1 183 ? -7.301 -7.488 -1.804 1 96.12 183 LYS B O 1
ATOM 3812 N N . VAL B 1 184 ? -6.477 -7.492 -3.918 1 97.75 184 VAL B N 1
ATOM 3813 C CA . VAL B 1 184 ? -5.648 -8.664 -3.65 1 97.75 184 VAL B CA 1
ATOM 3814 C C . VAL B 1 184 ? -4.176 -8.266 -3.674 1 97.75 184 VAL B C 1
ATOM 3816 O O . VAL B 1 184 ? -3.758 -7.445 -4.496 1 97.75 184 VAL B O 1
ATOM 3819 N N . LYS B 1 185 ? -3.43 -8.805 -2.783 1 98.56 185 LYS B N 1
ATOM 3820 C CA . LYS B 1 185 ? -1.979 -8.648 -2.76 1 98.56 185 LYS B CA 1
ATOM 3821 C C . LYS B 1 185 ? -1.282 -10 -2.633 1 98.56 185 LYS B C 1
ATOM 3823 O O . LYS B 1 185 ? -1.72 -10.859 -1.865 1 98.56 185 LYS B O 1
ATOM 3828 N N . VAL B 1 186 ? -0.295 -10.211 -3.453 1 98.31 186 VAL B N 1
ATOM 3829 C CA . VAL B 1 186 ? 0.506 -11.422 -3.344 1 98.31 186 VAL B CA 1
ATOM 3830 C C . VAL B 1 186 ? 1.505 -11.289 -2.197 1 98.31 186 VAL B C 1
ATOM 3832 O O . VAL B 1 186 ? 2.082 -10.211 -1.996 1 98.31 186 VAL B O 1
ATOM 3835 N N . CYS B 1 187 ? 1.662 -12.336 -1.445 1 95 187 CYS B N 1
ATOM 3836 C CA . CYS B 1 187 ? 2.613 -12.359 -0.34 1 95 187 CYS B CA 1
ATOM 3837 C C . CYS B 1 187 ? 3.467 -13.625 -0.385 1 95 187 CYS B C 1
ATOM 3839 O O . CYS B 1 187 ? 3.311 -14.453 -1.284 1 95 187 CYS B O 1
ATOM 3841 N N . ASP B 1 188 ? 4.461 -13.734 0.443 1 89.44 188 ASP B N 1
ATOM 3842 C CA . ASP B 1 188 ? 5.363 -14.867 0.657 1 89.44 188 ASP B CA 1
ATOM 3843 C C . ASP B 1 188 ? 6.277 -15.07 -0.548 1 89.44 188 ASP B C 1
ATOM 3845 O O . ASP B 1 188 ? 5.977 -15.883 -1.43 1 89.44 188 ASP B O 1
ATOM 3849 N N . PHE B 1 189 ? 7.34 -14.516 -0.601 1 90.69 189 PHE B N 1
ATOM 3850 C CA . PHE B 1 189 ? 8.32 -14.578 -1.676 1 90.69 189 PHE B CA 1
ATOM 3851 C C . PHE B 1 189 ? 9.484 -15.484 -1.291 1 90.69 189 PHE B C 1
ATOM 3853 O O . PHE B 1 189 ? 10.617 -15.281 -1.748 1 90.69 189 PHE B O 1
ATOM 3860 N N . GLY B 1 190 ? 9.234 -16.375 -0.445 1 84.31 190 GLY B N 1
ATOM 3861 C CA . GLY B 1 190 ? 10.266 -17.266 0.066 1 84.31 190 GLY B CA 1
ATOM 3862 C C . GLY B 1 190 ? 10.977 -18.031 -1.025 1 84.31 190 GLY B C 1
ATOM 3863 O O . GLY B 1 190 ? 12.172 -18.297 -0.929 1 84.31 190 GLY B O 1
ATOM 3864 N N . LEU B 1 191 ? 10.297 -18.391 -2.062 1 78.06 191 LEU B N 1
ATOM 3865 C CA . LEU B 1 191 ? 10.875 -19.219 -3.113 1 78.06 191 LEU B CA 1
ATOM 3866 C C . LEU B 1 191 ? 11.359 -18.359 -4.281 1 78.06 191 LEU B C 1
ATOM 3868 O O . LEU B 1 191 ? 11.984 -18.875 -5.211 1 78.06 191 LEU B O 1
ATOM 3872 N N . ALA B 1 192 ? 11.016 -17.062 -4.289 1 78.06 192 ALA B N 1
ATOM 3873 C CA . ALA B 1 192 ? 11.32 -16.188 -5.418 1 78.06 192 ALA B CA 1
ATOM 3874 C C . ALA B 1 192 ? 12.828 -16 -5.582 1 78.06 192 ALA B C 1
ATOM 3876 O O . ALA B 1 192 ? 13.312 -15.758 -6.684 1 78.06 192 ALA B O 1
ATOM 3877 N N . SER B 1 193 ? 13.57 -15.844 -4.453 1 62.59 193 SER B N 1
ATOM 3878 C CA . SER B 1 193 ? 15 -15.539 -4.48 1 62.59 193 SER B CA 1
ATOM 3879 C C . SER B 1 193 ? 15.828 -16.781 -4.793 1 62.59 193 SER B C 1
ATOM 3881 O O . SER B 1 193 ? 17.031 -16.688 -4.996 1 62.59 193 SER B O 1
ATOM 3883 N N . ASN B 1 194 ? 15.211 -17.922 -4.621 1 54.75 194 ASN B N 1
ATOM 3884 C CA . ASN B 1 194 ? 16.031 -19.125 -4.52 1 54.75 194 ASN B CA 1
ATOM 3885 C C . ASN B 1 194 ? 16.734 -19.438 -5.836 1 54.75 194 ASN B C 1
ATOM 3887 O O . ASN B 1 194 ? 16.078 -19.562 -6.875 1 54.75 194 ASN B O 1
ATOM 3891 N N . SER B 1 195 ? 18.031 -18.812 -5.996 1 49.28 195 SER B N 1
ATOM 3892 C CA . SER B 1 195 ? 19 -19.234 -7.004 1 49.28 195 SER B CA 1
ATOM 3893 C C . SER B 1 195 ? 18.688 -20.641 -7.508 1 49.28 195 SER B C 1
ATOM 3895 O O . SER B 1 195 ? 18.453 -20.844 -8.703 1 49.28 195 SER B O 1
ATOM 3897 N N . LYS B 1 196 ? 19.828 -21.5 -7.656 1 45.47 196 LYS B N 1
ATOM 3898 C CA . LYS B 1 196 ? 20.078 -22.797 -8.281 1 45.47 196 LYS B CA 1
ATOM 3899 C C . LYS B 1 196 ? 19.109 -23.859 -7.75 1 45.47 196 LYS B C 1
ATOM 3901 O O . LYS B 1 196 ? 18.641 -24.719 -8.5 1 45.47 196 LYS B O 1
ATOM 3906 N N . ALA B 1 197 ? 19.078 -24.047 -6.422 1 44.28 197 ALA B N 1
ATOM 3907 C CA . ALA B 1 197 ? 19.172 -25.391 -5.848 1 44.28 197 ALA B CA 1
ATOM 3908 C C . ALA B 1 197 ? 17.781 -25.984 -5.617 1 44.28 197 ALA B C 1
ATOM 3910 O O . ALA B 1 197 ? 17.656 -27.188 -5.344 1 44.28 197 ALA B O 1
ATOM 3911 N N . GLN B 1 198 ? 16.562 -25.188 -5.469 1 48.56 198 GLN B N 1
ATOM 3912 C CA . GLN B 1 198 ? 15.594 -26.109 -4.887 1 48.56 198 GLN B CA 1
ATOM 3913 C C . GLN B 1 198 ? 14.547 -26.531 -5.914 1 48.56 198 GLN B C 1
ATOM 3915 O O . GLN B 1 198 ? 13.438 -25.984 -5.926 1 48.56 198 GLN B O 1
ATOM 3920 N N . ALA B 1 199 ? 14.961 -27.016 -6.934 1 47.31 199 ALA B N 1
ATOM 3921 C CA . ALA B 1 199 ? 14.156 -27.906 -7.762 1 47.31 199 ALA B CA 1
ATOM 3922 C C . ALA B 1 199 ? 13.289 -28.828 -6.902 1 47.31 199 ALA B C 1
ATOM 3924 O O . ALA B 1 199 ? 13.781 -29.453 -5.965 1 47.31 199 ALA B O 1
ATOM 3925 N N . GLY B 1 200 ? 12.086 -28.578 -6.723 1 54.31 200 GLY B N 1
ATOM 3926 C CA . GLY B 1 200 ? 11.133 -29.359 -5.965 1 54.31 200 GLY B CA 1
ATOM 3927 C C . GLY B 1 200 ? 10.445 -28.578 -4.871 1 54.31 200 GLY B C 1
ATOM 3928 O O . GLY B 1 200 ? 9.578 -29.109 -4.172 1 54.31 200 GLY B O 1
ATOM 3929 N N . ALA B 1 201 ? 10.883 -27.234 -4.84 1 65.69 201 ALA B N 1
ATOM 3930 C CA . ALA B 1 201 ? 10.273 -26.453 -3.775 1 65.69 201 ALA B CA 1
ATOM 3931 C C . ALA B 1 201 ? 8.992 -25.766 -4.262 1 65.69 201 ALA B C 1
ATOM 3933 O O . ALA B 1 201 ? 8.852 -25.484 -5.449 1 65.69 201 ALA B O 1
ATOM 3934 N N . GLY B 1 202 ? 7.961 -25.812 -3.623 1 77.31 202 GLY B N 1
ATOM 3935 C CA . GLY B 1 202 ? 6.633 -25.281 -3.885 1 77.31 202 GLY B CA 1
ATOM 3936 C C . GLY B 1 202 ? 5.52 -26.203 -3.402 1 77.31 202 GLY B C 1
ATOM 3937 O O . GLY B 1 202 ? 5.746 -27.078 -2.568 1 77.31 202 GLY B O 1
ATOM 3938 N N . THR B 1 203 ? 4.469 -25.797 -3.908 1 89.5 203 THR B N 1
ATOM 3939 C CA . THR B 1 203 ? 3.307 -26.625 -3.604 1 89.5 203 THR B CA 1
ATOM 3940 C C . THR B 1 203 ? 2.971 -27.547 -4.777 1 89.5 203 THR B C 1
ATOM 3942 O O . THR B 1 203 ? 2.463 -27.078 -5.805 1 89.5 203 THR B O 1
ATOM 3945 N N . PRO B 1 204 ? 3.217 -28.781 -4.672 1 92.25 204 PRO B N 1
ATOM 3946 C CA . PRO B 1 204 ? 3.199 -29.734 -5.777 1 92.25 204 PRO B CA 1
ATOM 3947 C C . PRO B 1 204 ? 1.926 -29.656 -6.613 1 92.25 204 PRO B C 1
ATOM 3949 O O . PRO B 1 204 ? 1.984 -29.719 -7.844 1 92.25 204 PRO B O 1
ATOM 3952 N N . GLN B 1 205 ? 0.798 -29.453 -5.992 1 95.25 205 GLN B N 1
ATOM 3953 C CA . GLN B 1 205 ? -0.489 -29.469 -6.68 1 95.25 205 GLN B CA 1
ATOM 3954 C C . GLN B 1 205 ? -0.595 -28.328 -7.691 1 95.25 205 GLN B C 1
ATOM 3956 O O . GLN B 1 205 ? -1.463 -28.359 -8.57 1 95.25 205 GLN B O 1
ATOM 3961 N N . TYR B 1 206 ? 0.295 -27.359 -7.59 1 97.31 206 TYR B N 1
ATOM 3962 C CA . TYR B 1 206 ? 0.231 -26.203 -8.461 1 97.31 206 TYR B CA 1
ATOM 3963 C C . TYR B 1 206 ? 1.429 -26.156 -9.406 1 97.31 206 TYR B C 1
ATOM 3965 O O . TYR B 1 206 ? 1.527 -25.266 -10.25 1 97.31 206 TYR B O 1
ATOM 3973 N N . MET B 1 207 ? 2.305 -27.109 -9.344 1 95.62 207 MET B N 1
ATOM 3974 C CA . MET B 1 207 ? 3.6 -27.062 -10.016 1 95.62 207 MET B CA 1
ATOM 3975 C C . MET B 1 207 ? 3.457 -27.391 -11.492 1 95.62 207 MET B C 1
ATOM 3977 O O . MET B 1 207 ? 2.748 -28.328 -11.859 1 95.62 207 MET B O 1
ATOM 3981 N N . ALA B 1 208 ? 4.18 -26.672 -12.281 1 96.88 208 ALA B N 1
ATOM 3982 C CA . ALA B 1 208 ? 4.23 -26.922 -13.719 1 96.88 208 ALA B CA 1
ATOM 3983 C C . ALA B 1 208 ? 5.035 -28.172 -14.039 1 96.88 208 ALA B C 1
ATOM 3985 O O . ALA B 1 208 ? 5.902 -28.578 -13.266 1 96.88 208 ALA B O 1
ATOM 3986 N N . PRO B 1 209 ? 4.766 -28.781 -15.195 1 96.5 209 PRO B N 1
ATOM 3987 C CA . PRO B 1 209 ? 5.449 -30.031 -15.57 1 96.5 209 PRO B CA 1
ATOM 3988 C C . PRO B 1 209 ? 6.973 -29.891 -15.555 1 96.5 209 PRO B C 1
ATOM 3990 O O . PRO B 1 209 ? 7.668 -30.781 -15.07 1 96.5 209 PRO B O 1
ATOM 3993 N N . GLU B 1 210 ? 7.504 -28.766 -16.047 1 95.31 210 GLU B N 1
ATOM 3994 C CA . GLU B 1 210 ? 8.953 -28.609 -16.141 1 95.31 210 GLU B CA 1
ATOM 3995 C C . GLU B 1 210 ? 9.602 -28.578 -14.766 1 95.31 210 GLU B C 1
ATOM 3997 O O . GLU B 1 210 ? 10.773 -28.938 -14.609 1 95.31 210 GLU B O 1
ATOM 4002 N N . LEU B 1 211 ? 8.891 -28.125 -13.742 1 93.25 211 LEU B N 1
ATOM 4003 C CA . LEU B 1 211 ? 9.422 -28.156 -12.391 1 93.25 211 LEU B CA 1
ATOM 4004 C C . LEU B 1 211 ? 9.492 -29.578 -11.859 1 93.25 211 LEU B C 1
ATOM 4006 O O . LEU B 1 211 ? 10.453 -29.953 -11.18 1 93.25 211 LEU B O 1
ATOM 4010 N N . TRP B 1 212 ? 8.508 -30.422 -12.188 1 92.31 212 TRP B N 1
ATOM 4011 C CA . TRP B 1 212 ? 8.508 -31.828 -11.797 1 92.31 212 TRP B CA 1
ATOM 4012 C C . TRP B 1 212 ? 9.68 -32.562 -12.438 1 92.31 212 TRP B C 1
ATOM 4014 O O . TRP B 1 212 ? 10.227 -33.5 -11.852 1 92.31 212 TRP B O 1
ATOM 4024 N N . GLU B 1 213 ? 10 -32.125 -13.594 1 92.44 213 GLU B N 1
ATOM 4025 C CA . GLU B 1 213 ? 11.031 -32.812 -14.367 1 92.44 213 GLU B CA 1
ATOM 4026 C C . GLU B 1 213 ? 12.406 -32.188 -14.109 1 92.44 213 GLU B C 1
ATOM 4028 O O . GLU B 1 213 ? 13.391 -32.562 -14.75 1 92.44 213 GLU B O 1
ATOM 4033 N N . ASN B 1 214 ? 12.422 -31.156 -13.258 1 89.19 214 ASN B N 1
ATOM 4034 C CA . ASN B 1 214 ? 13.656 -30.453 -12.93 1 89.19 214 ASN B CA 1
ATOM 4035 C C . ASN B 1 214 ? 14.305 -29.859 -14.18 1 89.19 214 ASN B C 1
ATOM 4037 O O . ASN B 1 214 ? 15.523 -29.922 -14.336 1 89.19 214 ASN B O 1
ATOM 4041 N N . LYS B 1 215 ? 13.539 -29.453 -15.102 1 90.31 215 LYS B N 1
ATOM 4042 C CA . LYS B 1 215 ? 14.008 -28.766 -16.297 1 90.31 215 LYS B CA 1
ATOM 4043 C C . LYS B 1 215 ? 14.141 -27.266 -16.062 1 90.31 215 LYS B C 1
ATOM 4045 O O . LYS B 1 215 ? 13.672 -26.766 -15.039 1 90.31 215 LYS B O 1
ATOM 4050 N N . HIS B 1 216 ? 14.812 -26.672 -16.984 1 89.94 216 HIS B N 1
ATOM 4051 C CA . HIS B 1 216 ? 14.891 -25.219 -16.953 1 89.94 216 HIS B CA 1
ATOM 4052 C C . HIS B 1 216 ? 13.5 -24.594 -16.969 1 89.94 216 HIS B C 1
ATOM 4054 O O . HIS B 1 216 ? 12.602 -25.078 -17.656 1 89.94 216 HIS B O 1
ATOM 4060 N N . TYR B 1 217 ? 13.375 -23.562 -16.156 1 92.38 217 TYR B N 1
ATOM 4061 C CA . TYR B 1 217 ? 12.078 -22.906 -16.109 1 92.38 217 TYR B CA 1
ATOM 4062 C C . TYR B 1 217 ? 12.242 -21.391 -16.188 1 92.38 217 TYR B C 1
ATOM 4064 O O . TYR B 1 217 ? 13.352 -20.859 -16.031 1 92.38 217 TYR B O 1
ATOM 4072 N N . ASN B 1 218 ? 11.234 -20.719 -16.531 1 94.31 218 ASN B N 1
ATOM 4073 C CA . ASN B 1 218 ? 11.125 -19.25 -16.516 1 94.31 218 ASN B CA 1
ATOM 4074 C C . ASN B 1 218 ? 9.812 -18.797 -15.898 1 94.31 218 ASN B C 1
ATOM 4076 O O . ASN B 1 218 ? 9.172 -19.547 -15.164 1 94.31 218 ASN B O 1
ATOM 4080 N N . GLU B 1 219 ? 9.391 -17.594 -16.125 1 96.69 219 GLU B N 1
ATOM 4081 C CA . GLU B 1 219 ? 8.242 -17 -15.453 1 96.69 219 GLU B CA 1
ATOM 4082 C C . GLU B 1 219 ? 6.949 -17.734 -15.789 1 96.69 219 GLU B C 1
ATOM 4084 O O . GLU B 1 219 ? 5.941 -17.562 -15.102 1 96.69 219 GLU B O 1
ATOM 4089 N N . LYS B 1 220 ? 7.004 -18.625 -16.766 1 98.06 220 LYS B N 1
ATOM 4090 C CA . LYS B 1 220 ? 5.805 -19.312 -17.234 1 98.06 220 LYS B CA 1
ATOM 4091 C C . LYS B 1 220 ? 5.34 -20.359 -16.203 1 98.06 220 LYS B C 1
ATOM 4093 O O . LYS B 1 220 ? 4.199 -20.828 -16.266 1 98.06 220 LYS B O 1
ATOM 4098 N N . VAL B 1 221 ? 6.176 -20.719 -15.227 1 97 221 VAL B N 1
ATOM 4099 C CA . VAL B 1 221 ? 5.738 -21.625 -14.172 1 97 221 VAL B CA 1
ATOM 4100 C C . VAL B 1 221 ? 4.703 -20.922 -13.289 1 97 221 VAL B C 1
ATOM 4102 O O . VAL B 1 221 ? 3.785 -21.562 -12.773 1 97 221 VAL B O 1
ATOM 4105 N N . ASP B 1 222 ? 4.859 -19.594 -13.172 1 98.25 222 ASP B N 1
ATOM 4106 C CA . ASP B 1 222 ? 3.861 -18.812 -12.461 1 98.25 222 ASP B CA 1
ATOM 4107 C C . ASP B 1 222 ? 2.535 -18.797 -13.219 1 98.25 222 ASP B C 1
ATOM 4109 O O . ASP B 1 222 ? 1.465 -18.828 -12.609 1 98.25 222 ASP B O 1
ATOM 4113 N N . VAL B 1 223 ? 2.637 -18.781 -14.508 1 98.88 223 VAL B N 1
ATOM 4114 C CA . VAL B 1 223 ? 1.448 -18.766 -15.352 1 98.88 223 VAL B CA 1
ATOM 4115 C C . VAL B 1 223 ? 0.675 -20.078 -15.18 1 98.88 223 VAL B C 1
ATOM 4117 O O . VAL B 1 223 ? -0.549 -20.062 -15.031 1 98.88 223 VAL B O 1
ATOM 4120 N N . TYR B 1 224 ? 1.418 -21.141 -15.156 1 98.75 224 TYR B N 1
ATOM 4121 C CA . TYR B 1 224 ? 0.802 -22.453 -14.945 1 98.75 224 TYR B CA 1
ATOM 4122 C C . TYR B 1 224 ? 0.063 -22.5 -13.609 1 98.75 224 TYR B C 1
ATOM 4124 O O . TYR B 1 224 ? -1.12 -22.844 -13.562 1 98.75 224 TYR B O 1
ATOM 4132 N N . ALA B 1 225 ? 0.773 -22.125 -12.594 1 98.56 225 ALA B N 1
ATOM 4133 C CA . ALA B 1 225 ? 0.205 -22.156 -11.25 1 98.56 225 ALA B CA 1
ATOM 4134 C C . ALA B 1 225 ? -1.015 -21.25 -11.141 1 98.56 225 ALA B C 1
ATOM 4136 O O . ALA B 1 225 ? -1.989 -21.578 -10.461 1 98.56 225 ALA B O 1
ATOM 4137 N N . PHE B 1 226 ? -0.961 -20.125 -11.828 1 98.88 226 PHE B N 1
ATOM 4138 C CA . PHE B 1 226 ? -2.092 -19.203 -11.852 1 98.88 226 PHE B CA 1
ATOM 4139 C C . PHE B 1 226 ? -3.316 -19.875 -12.477 1 98.88 226 PHE B C 1
ATOM 4141 O O . PHE B 1 226 ? -4.43 -19.75 -11.961 1 98.88 226 PHE B O 1
ATOM 4148 N N . GLY B 1 227 ? -3.141 -20.531 -13.594 1 98.88 227 GLY B N 1
ATOM 4149 C CA . GLY B 1 227 ? -4.246 -21.25 -14.211 1 98.88 227 GLY B CA 1
ATOM 4150 C C . GLY B 1 227 ? -4.895 -22.266 -13.289 1 98.88 227 GLY B C 1
ATOM 4151 O O . GLY B 1 227 ? -6.121 -22.344 -13.203 1 98.88 227 GLY B O 1
ATOM 4152 N N . VAL B 1 228 ? -4.047 -23 -12.609 1 98.75 228 VAL B N 1
ATOM 4153 C CA . VAL B 1 228 ? -4.531 -24.016 -11.664 1 98.75 228 VAL B CA 1
ATOM 4154 C C . VAL B 1 228 ? -5.324 -23.344 -10.547 1 98.75 228 VAL B C 1
ATOM 4156 O O . VAL B 1 228 ? -6.43 -23.766 -10.211 1 98.75 228 VAL B O 1
ATOM 4159 N N . MET B 1 229 ? -4.848 -22.25 -10.039 1 98.62 229 MET B N 1
ATOM 4160 C CA . MET B 1 229 ? -5.504 -21.547 -8.945 1 98.62 229 MET B CA 1
ATOM 4161 C C . MET B 1 229 ? -6.805 -20.906 -9.414 1 98.62 229 MET B C 1
ATOM 4163 O O . MET B 1 229 ? -7.797 -20.891 -8.688 1 98.62 229 MET B O 1
ATOM 4167 N N . LEU B 1 230 ? -6.75 -20.312 -10.633 1 98.56 230 LEU B N 1
ATOM 4168 C CA . LEU B 1 230 ? -7.965 -19.734 -11.18 1 98.56 230 LEU B CA 1
ATOM 4169 C C . LEU B 1 230 ? -9.086 -20.766 -11.258 1 98.56 230 LEU B C 1
ATOM 4171 O O . LEU B 1 230 ? -10.227 -20.469 -10.891 1 98.56 230 LEU B O 1
ATOM 4175 N N . ASN B 1 231 ? -8.766 -21.953 -11.672 1 98.44 231 ASN B N 1
ATOM 4176 C CA . ASN B 1 231 ? -9.742 -23.047 -11.68 1 98.44 231 ASN B CA 1
ATOM 4177 C C . ASN B 1 231 ? -10.227 -23.375 -10.273 1 98.44 231 ASN B C 1
ATOM 4179 O O . ASN B 1 231 ? -11.414 -23.625 -10.07 1 98.44 231 ASN B O 1
ATOM 4183 N N . GLU B 1 232 ? -9.312 -23.375 -9.359 1 97.81 232 GLU B N 1
ATOM 4184 C CA . GLU B 1 232 ? -9.648 -23.625 -7.965 1 97.81 232 GLU B CA 1
ATOM 4185 C C . GLU B 1 232 ? -10.641 -22.578 -7.445 1 97.81 232 GLU B C 1
ATOM 4187 O O . GLU B 1 232 ? -11.578 -22.906 -6.719 1 97.81 232 GLU B O 1
ATOM 4192 N N . MET B 1 233 ? -10.445 -21.359 -7.824 1 97.25 233 MET B N 1
ATOM 4193 C CA . MET B 1 233 ? -11.328 -20.281 -7.391 1 97.25 233 MET B CA 1
ATOM 4194 C C . MET B 1 233 ? -12.742 -20.484 -7.914 1 97.25 233 MET B C 1
ATOM 4196 O O . MET B 1 233 ? -13.719 -20.141 -7.234 1 97.25 233 MET B O 1
ATOM 4200 N N . ILE B 1 234 ? -12.859 -21.016 -9.078 1 95.81 234 ILE B N 1
ATOM 4201 C CA . ILE B 1 234 ? -14.156 -21.25 -9.703 1 95.81 234 ILE B CA 1
ATOM 4202 C C . ILE B 1 234 ? -14.789 -22.516 -9.156 1 95.81 234 ILE B C 1
ATOM 4204 O O . ILE B 1 234 ? -15.969 -22.531 -8.789 1 95.81 234 ILE B O 1
ATOM 4208 N N . ALA B 1 235 ? -13.953 -23.547 -8.984 1 95.25 235 ALA B N 1
ATOM 4209 C CA . ALA B 1 235 ? -14.438 -24.875 -8.586 1 95.25 235 ALA B CA 1
ATOM 4210 C C . ALA B 1 235 ? -14.648 -24.938 -7.074 1 95.25 235 ALA B C 1
ATOM 4212 O O . ALA B 1 235 ? -15.391 -25.797 -6.586 1 95.25 235 ALA B O 1
ATOM 4213 N N . LYS B 1 236 ? -13.938 -24.109 -6.352 1 94.5 236 LYS B N 1
ATOM 4214 C CA . LYS B 1 236 ? -13.945 -24.125 -4.891 1 94.5 236 LYS B CA 1
ATOM 4215 C C . LYS B 1 236 ? -13.492 -25.469 -4.348 1 94.5 236 LYS B C 1
ATOM 4217 O O . LYS B 1 236 ? -14.086 -26 -3.402 1 94.5 236 LYS B O 1
ATOM 4222 N N . GLU B 1 237 ? -12.547 -26 -5.043 1 94.75 237 GLU B N 1
ATOM 4223 C CA . GLU B 1 237 ? -11.914 -27.266 -4.664 1 94.75 237 GLU B CA 1
ATOM 4224 C C . GLU B 1 237 ? -10.422 -27.25 -4.957 1 94.75 237 GLU B C 1
ATOM 4226 O O . GLU B 1 237 ? -10 -26.844 -6.043 1 94.75 237 GLU B O 1
ATOM 4231 N N . PRO B 1 238 ? -9.641 -27.656 -3.947 1 96.56 238 PRO B N 1
ATOM 4232 C CA . PRO B 1 238 ? -8.203 -27.703 -4.211 1 96.56 238 PRO B CA 1
ATOM 4233 C C . PRO B 1 238 ? -7.844 -28.594 -5.395 1 96.56 238 PRO B C 1
ATOM 4235 O O . PRO B 1 238 ? -8.477 -29.641 -5.598 1 96.56 238 PRO B O 1
ATOM 4238 N N . PRO B 1 239 ? -6.824 -28.219 -6.125 1 97.94 239 PRO B N 1
ATOM 4239 C CA . PRO B 1 239 ? -6.398 -29.078 -7.227 1 97.94 239 PRO B CA 1
ATOM 4240 C C . PRO B 1 239 ? -5.875 -30.438 -6.746 1 97.94 239 PRO B C 1
ATOM 4242 O O . PRO B 1 239 ? -5.168 -30.5 -5.738 1 97.94 239 PRO B O 1
ATOM 4245 N N . PHE B 1 240 ? -6.332 -31.516 -7.422 1 97.12 240 PHE B N 1
ATOM 4246 C CA . PHE B 1 240 ? -5.898 -32.875 -7.156 1 97.12 240 PHE B CA 1
ATOM 4247 C C . PHE B 1 240 ? -6.184 -33.25 -5.707 1 97.12 240 PHE B C 1
ATOM 4249 O O . PHE B 1 240 ? -5.367 -33.938 -5.066 1 97.12 240 PHE B O 1
ATOM 4256 N N . ASN B 1 241 ? -7.266 -32.75 -5.199 1 93.44 241 ASN B N 1
ATOM 4257 C CA . ASN B 1 241 ? -7.629 -33 -3.809 1 93.44 241 ASN B CA 1
ATOM 4258 C C . ASN B 1 241 ? -7.664 -34.5 -3.498 1 93.44 241 ASN B C 1
ATOM 4260 O O . ASN B 1 241 ? -8.32 -35.281 -4.203 1 93.44 241 ASN B O 1
ATOM 4264 N N . GLY B 1 242 ? -6.922 -34.906 -2.492 1 92.06 242 GLY B N 1
ATOM 4265 C CA . GLY B 1 242 ? -6.934 -36.312 -2.035 1 92.06 242 GLY B CA 1
ATOM 4266 C C . GLY B 1 242 ? -6.066 -37.219 -2.875 1 92.06 242 GLY B C 1
ATOM 4267 O O . GLY B 1 242 ? -6.012 -38.406 -2.633 1 92.06 242 GLY B O 1
ATOM 4268 N N . VAL B 1 243 ? -5.418 -36.719 -3.805 1 93.81 243 VAL B N 1
ATOM 4269 C CA . VAL B 1 243 ? -4.578 -37.531 -4.691 1 93.81 243 VAL B CA 1
ATOM 4270 C C . VAL B 1 243 ? -3.156 -37.594 -4.141 1 93.81 243 VAL B C 1
ATOM 4272 O O . VAL B 1 243 ? -2.568 -36.562 -3.809 1 93.81 243 VAL B O 1
ATOM 4275 N N . PRO B 1 244 ? -2.645 -38.75 -4.023 1 95 244 PRO B N 1
ATOM 4276 C CA . PRO B 1 244 ? -1.263 -38.875 -3.555 1 95 244 PRO B CA 1
ATOM 4277 C C . PRO B 1 244 ? -0.265 -38.156 -4.457 1 95 244 PRO B C 1
ATOM 4279 O O . PRO B 1 244 ? -0.452 -38.094 -5.676 1 95 244 PRO B O 1
ATOM 4282 N N . LEU B 1 245 ? 0.794 -37.719 -3.895 1 93.75 245 LEU B N 1
ATOM 4283 C CA . LEU B 1 245 ? 1.772 -36.844 -4.551 1 93.75 245 LEU B CA 1
ATOM 4284 C C . LEU B 1 245 ? 2.312 -37.5 -5.816 1 93.75 245 LEU B C 1
ATOM 4286 O O . LEU B 1 245 ? 2.42 -36.844 -6.859 1 93.75 245 LEU B O 1
ATOM 4290 N N . LEU B 1 246 ? 2.668 -38.75 -5.719 1 94.25 246 LEU B N 1
ATOM 4291 C CA . LEU B 1 246 ? 3.227 -39.469 -6.863 1 94.25 246 LEU B CA 1
ATOM 4292 C C . LEU B 1 246 ? 2.223 -39.531 -8.008 1 94.25 246 LEU B C 1
ATOM 4294 O O . LEU B 1 246 ? 2.607 -39.469 -9.18 1 94.25 246 LEU B O 1
ATOM 4298 N N . GLU B 1 247 ? 0.984 -39.688 -7.652 1 96.5 247 GLU B N 1
ATOM 4299 C CA . GLU B 1 247 ? -0.069 -39.719 -8.664 1 96.5 247 GLU B CA 1
ATOM 4300 C C . GLU B 1 247 ? -0.303 -38.344 -9.266 1 96.5 247 GLU B C 1
ATOM 4302 O O . GLU B 1 247 ? -0.619 -38.219 -10.453 1 96.5 247 GLU B O 1
ATOM 4307 N N . VAL B 1 248 ? -0.162 -37.312 -8.492 1 96.69 248 VAL B N 1
ATOM 4308 C CA . VAL B 1 248 ? -0.266 -35.938 -9 1 96.69 248 VAL B CA 1
ATOM 4309 C C . VAL B 1 248 ? 0.83 -35.688 -10.031 1 96.69 248 VAL B C 1
ATOM 4311 O O . VAL B 1 248 ? 0.558 -35.188 -11.125 1 96.69 248 VAL B O 1
ATOM 4314 N N . ARG B 1 249 ? 2.023 -36.062 -9.672 1 95.94 249 ARG B N 1
ATOM 4315 C CA . ARG B 1 249 ? 3.152 -35.906 -10.586 1 95.94 249 ARG B CA 1
ATOM 4316 C C . ARG B 1 249 ? 2.873 -36.594 -11.922 1 95.94 249 ARG B C 1
ATOM 4318 O O . ARG B 1 249 ? 3.02 -35.969 -12.977 1 95.94 249 ARG B O 1
ATOM 4325 N N . GLN B 1 250 ? 2.471 -37.844 -11.828 1 97.25 250 GLN B N 1
ATOM 4326 C CA . GLN B 1 250 ? 2.207 -38.625 -13.039 1 97.25 250 GLN B CA 1
ATOM 4327 C C . GLN B 1 250 ? 1.089 -37.969 -13.867 1 97.25 250 GLN B C 1
ATOM 4329 O O . GLN B 1 250 ? 1.198 -37.875 -15.086 1 97.25 250 GLN B O 1
ATOM 4334 N N . ALA B 1 251 ? 0.053 -37.594 -13.148 1 97.44 251 ALA B N 1
ATOM 4335 C CA . ALA B 1 251 ? -1.087 -36.969 -13.82 1 97.44 251 ALA B CA 1
ATOM 4336 C C . ALA B 1 251 ? -0.667 -35.719 -14.57 1 97.44 251 ALA B C 1
ATOM 4338 O O . ALA B 1 251 ? -0.996 -35.531 -15.742 1 97.44 251 ALA B O 1
ATOM 4339 N N . VAL B 1 252 ? 0.105 -34.812 -13.953 1 97.56 252 VAL B N 1
ATOM 4340 C CA . VAL B 1 252 ? 0.537 -33.562 -14.531 1 97.56 252 VAL B CA 1
ATOM 4341 C C . VAL B 1 252 ? 1.429 -33.812 -15.742 1 97.56 252 VAL B C 1
ATOM 4343 O O . VAL B 1 252 ? 1.263 -33.188 -16.797 1 97.56 252 VAL B O 1
ATOM 4346 N N . LEU B 1 253 ? 2.352 -34.75 -15.641 1 97.25 253 LEU B N 1
ATOM 4347 C CA . LEU B 1 253 ? 3.293 -35.062 -16.719 1 97.25 253 LEU B CA 1
ATOM 4348 C C . LEU B 1 253 ? 2.582 -35.719 -17.891 1 97.25 253 LEU B C 1
ATOM 4350 O O . LEU B 1 253 ? 2.992 -35.562 -19.047 1 97.25 253 LEU B O 1
ATOM 4354 N N . ASP B 1 254 ? 1.46 -36.438 -17.594 1 97.44 254 ASP B N 1
ATOM 4355 C CA . ASP B 1 254 ? 0.667 -37.094 -18.641 1 97.44 254 ASP B CA 1
ATOM 4356 C C . ASP B 1 254 ? -0.261 -36.094 -19.328 1 97.44 254 ASP B C 1
ATOM 4358 O O . ASP B 1 254 ? -0.995 -36.469 -20.25 1 97.44 254 ASP B O 1
ATOM 4362 N N . GLY B 1 255 ? -0.314 -34.906 -18.781 1 97 255 GLY B N 1
ATOM 4363 C CA . GLY B 1 255 ? -1.118 -33.844 -19.406 1 97 255 GLY B CA 1
ATOM 4364 C C . GLY B 1 255 ? -2.48 -33.688 -18.766 1 97 255 GLY B C 1
ATOM 4365 O O . GLY B 1 255 ? -3.303 -32.906 -19.234 1 97 255 GLY B O 1
ATOM 4366 N N . LYS B 1 256 ? -2.695 -34.406 -17.719 1 97.56 256 LYS B N 1
ATOM 4367 C CA . LYS B 1 256 ? -3.967 -34.281 -17 1 97.56 256 LYS B CA 1
ATOM 4368 C C . LYS B 1 256 ? -4.012 -33 -16.188 1 97.56 256 LYS B C 1
ATOM 4370 O O . LYS B 1 256 ? -2.979 -32.5 -15.727 1 97.56 256 LYS B O 1
ATOM 4375 N N . ARG B 1 257 ? -5.164 -32.5 -16.078 1 98.25 257 ARG B N 1
ATOM 4376 C CA . ARG B 1 257 ? -5.453 -31.312 -15.289 1 98.25 257 ARG B CA 1
ATOM 4377 C C . ARG B 1 257 ? -6.746 -31.469 -14.5 1 98.25 257 ARG B C 1
ATOM 4379 O O . ARG B 1 257 ? -7.57 -32.344 -14.82 1 98.25 257 ARG B O 1
ATOM 4386 N N . PRO B 1 258 ? -6.926 -30.641 -13.406 1 97.88 258 PRO B N 1
ATOM 4387 C CA . PRO B 1 258 ? -8.219 -30.688 -12.719 1 97.88 258 PRO B CA 1
ATOM 4388 C C . PRO B 1 258 ? -9.383 -30.344 -13.648 1 97.88 258 PRO B C 1
ATOM 4390 O O . PRO B 1 258 ? -9.234 -29.547 -14.578 1 97.88 258 PRO B O 1
ATOM 4393 N N . ASP B 1 259 ? -10.586 -30.875 -13.312 1 97.19 259 ASP B N 1
ATOM 4394 C CA . ASP B 1 259 ? -11.781 -30.594 -14.109 1 97.19 259 ASP B CA 1
ATOM 4395 C C . ASP B 1 259 ? -12.211 -29.141 -13.977 1 97.19 259 ASP B C 1
ATOM 4397 O O . ASP B 1 259 ? -12.18 -28.578 -12.883 1 97.19 259 ASP B O 1
ATOM 4401 N N . ILE B 1 260 ? -12.508 -28.578 -15.047 1 97.88 260 ILE B N 1
ATOM 4402 C CA . ILE B 1 260 ? -13.125 -27.25 -15.039 1 97.88 260 ILE B CA 1
ATOM 4403 C C . ILE B 1 260 ? -14.633 -27.391 -14.859 1 97.88 260 ILE B C 1
ATOM 4405 O O . ILE B 1 260 ? -15.289 -28.125 -15.602 1 97.88 260 ILE B O 1
ATOM 4409 N N . PRO B 1 261 ? -15.133 -26.719 -13.914 1 96.62 261 PRO B N 1
ATOM 4410 C CA . PRO B 1 261 ? -16.578 -26.812 -13.727 1 96.62 261 PRO B CA 1
ATOM 4411 C C . PRO B 1 261 ? -17.359 -26.406 -14.977 1 96.62 261 PRO B C 1
ATOM 4413 O O . PRO B 1 261 ? -16.969 -25.469 -15.672 1 96.62 261 PRO B O 1
ATOM 4416 N N . LEU B 1 262 ? -18.531 -27 -15.156 1 94.5 262 LEU B N 1
ATOM 4417 C CA . LEU B 1 262 ? -19.391 -26.703 -16.297 1 94.5 262 LEU B CA 1
ATOM 4418 C C . LEU B 1 262 ? -19.922 -25.281 -16.219 1 94.5 262 LEU B C 1
ATOM 4420 O O . LEU B 1 262 ? -20.234 -24.672 -17.25 1 94.5 262 LEU B O 1
ATOM 4424 N N . SER B 1 263 ? -19.969 -24.766 -15.062 1 91 263 SER B N 1
ATOM 4425 C CA . SER B 1 263 ? -20.5 -23.422 -14.828 1 91 263 SER B CA 1
ATOM 4426 C C . SER B 1 263 ? -19.469 -22.359 -15.172 1 91 263 SER B C 1
ATOM 4428 O O . SER B 1 263 ? -19.781 -21.172 -15.203 1 91 263 SER B O 1
ATOM 4430 N N . CYS B 1 264 ? -18.266 -22.781 -15.469 1 94.75 264 CYS B N 1
ATOM 4431 C CA . CYS B 1 264 ? -17.219 -21.828 -15.781 1 94.75 264 CYS B CA 1
ATOM 4432 C C . CYS B 1 264 ? -17.484 -21.141 -17.125 1 94.75 264 CYS B C 1
ATOM 4434 O O . CYS B 1 264 ? -17.641 -21.797 -18.141 1 94.75 264 CYS B O 1
ATOM 4436 N N . PRO B 1 265 ? -17.531 -19.797 -17.109 1 93.5 265 PRO B N 1
ATOM 4437 C CA . PRO B 1 265 ? -17.688 -19.125 -18.406 1 93.5 265 PRO B CA 1
ATOM 4438 C C . PRO B 1 265 ? -16.594 -19.484 -19.391 1 93.5 265 PRO B C 1
ATOM 4440 O O . PRO B 1 265 ? -15.43 -19.656 -19 1 93.5 265 PRO B O 1
ATOM 4443 N N . LYS B 1 266 ? -16.922 -19.5 -20.609 1 94.44 266 LYS B N 1
ATOM 4444 C CA . LYS B 1 266 ? -16.016 -19.922 -21.672 1 94.44 266 LYS B CA 1
ATOM 4445 C C . LYS B 1 266 ? -14.742 -19.078 -21.688 1 94.44 266 LYS B C 1
ATOM 4447 O O . LYS B 1 266 ? -13.641 -19.609 -21.844 1 94.44 266 LYS B O 1
ATOM 4452 N N . VAL B 1 267 ? -14.938 -17.812 -21.547 1 94.44 267 VAL B N 1
ATOM 4453 C CA . VAL B 1 267 ? -13.797 -16.906 -21.594 1 94.44 267 VAL B CA 1
ATOM 4454 C C . VAL B 1 267 ? -12.781 -17.281 -20.516 1 94.44 267 VAL B C 1
ATOM 4456 O O . VAL B 1 267 ? -11.57 -17.281 -20.766 1 94.44 267 VAL B O 1
ATOM 4459 N N . LEU B 1 268 ? -13.242 -17.656 -19.375 1 96.69 268 LEU B N 1
ATOM 4460 C CA . LEU B 1 268 ? -12.359 -18.016 -18.266 1 96.69 268 LEU B CA 1
ATOM 4461 C C . LEU B 1 268 ? -11.773 -19.422 -18.484 1 96.69 268 LEU B C 1
ATOM 4463 O O . LEU B 1 268 ? -10.602 -19.656 -18.188 1 96.69 268 LEU B O 1
ATOM 4467 N N . SER B 1 269 ? -12.633 -20.344 -18.984 1 97.25 269 SER B N 1
ATOM 4468 C CA . SER B 1 269 ? -12.125 -21.672 -19.266 1 97.25 269 SER B CA 1
ATOM 4469 C C . SER B 1 269 ? -11.008 -21.641 -20.297 1 97.25 269 SER B C 1
ATOM 4471 O O . SER B 1 269 ? -10.047 -22.406 -20.203 1 97.25 269 SER B O 1
ATOM 4473 N N . ASP B 1 270 ? -11.133 -20.734 -21.25 1 97.56 270 ASP B N 1
ATOM 4474 C CA . ASP B 1 270 ? -10.102 -20.562 -22.266 1 97.56 270 ASP B CA 1
ATOM 4475 C C . ASP B 1 270 ? -8.797 -20.062 -21.641 1 97.56 270 ASP B C 1
ATOM 4477 O O . ASP B 1 270 ? -7.715 -20.547 -21.984 1 97.56 270 ASP B O 1
ATOM 4481 N N . VAL B 1 271 ? -8.922 -19.094 -20.766 1 98.31 271 VAL B N 1
ATOM 4482 C CA . VAL B 1 271 ? -7.746 -18.562 -20.078 1 98.31 271 VAL B CA 1
ATOM 4483 C C . VAL B 1 271 ? -7.059 -19.672 -19.281 1 98.31 271 VAL B C 1
ATOM 4485 O O . VAL B 1 271 ? -5.84 -19.844 -19.375 1 98.31 271 VAL B O 1
ATOM 4488 N N . ILE B 1 272 ? -7.805 -20.453 -18.562 1 98.75 272 ILE B N 1
ATOM 4489 C CA . ILE B 1 272 ? -7.293 -21.531 -17.719 1 98.75 272 ILE B CA 1
ATOM 4490 C C . ILE B 1 272 ? -6.543 -22.547 -18.578 1 98.75 272 ILE B C 1
ATOM 4492 O O . ILE B 1 272 ? -5.398 -22.891 -18.297 1 98.75 272 ILE B O 1
ATOM 4496 N N . LYS B 1 273 ? -7.125 -22.969 -19.656 1 98.69 273 LYS B N 1
ATOM 4497 C CA . LYS B 1 273 ? -6.555 -23.984 -20.516 1 98.69 273 LYS B CA 1
ATOM 4498 C C . LYS B 1 273 ? -5.25 -23.516 -21.156 1 98.69 273 LYS B C 1
ATOM 4500 O O . LYS B 1 273 ? -4.293 -24.281 -21.266 1 98.69 273 LYS B O 1
ATOM 4505 N N . LYS B 1 274 ? -5.219 -22.266 -21.484 1 98.81 274 LYS B N 1
ATOM 4506 C CA . LYS B 1 274 ? -3.99 -21.719 -22.047 1 98.81 274 LYS B CA 1
ATOM 4507 C C . LYS B 1 274 ? -2.895 -21.625 -21 1 98.81 274 LYS B C 1
ATOM 4509 O O . LYS B 1 274 ? -1.728 -21.906 -21.281 1 98.81 274 LYS B O 1
ATOM 4514 N N . CYS B 1 275 ? -3.248 -21.25 -19.828 1 98.88 275 CYS B N 1
ATOM 4515 C CA . CYS B 1 275 ? -2.281 -21.047 -18.766 1 98.88 275 CYS B CA 1
ATOM 4516 C C . CYS B 1 275 ? -1.607 -22.359 -18.375 1 98.88 275 CYS B C 1
ATOM 4518 O O . CYS B 1 275 ? -0.4 -22.391 -18.141 1 98.88 275 CYS B O 1
ATOM 4520 N N . TRP B 1 276 ? -2.416 -23.422 -18.266 1 98.75 276 TRP B N 1
ATOM 4521 C CA . TRP B 1 276 ? -1.838 -24.641 -17.703 1 98.75 276 TRP B CA 1
ATOM 4522 C C . TRP B 1 276 ? -1.408 -25.594 -18.812 1 98.75 276 TRP B C 1
ATOM 4524 O O . TRP B 1 276 ? -1.291 -26.797 -18.594 1 98.75 276 TRP B O 1
ATOM 4534 N N . ASP B 1 277 ? -1.209 -25.031 -20.062 1 98.62 277 ASP B N 1
ATOM 4535 C CA . ASP B 1 277 ? -0.664 -25.828 -21.156 1 98.62 277 ASP B CA 1
ATOM 4536 C C . ASP B 1 277 ? 0.59 -26.578 -20.719 1 98.62 277 ASP B C 1
ATOM 4538 O O . ASP B 1 277 ? 1.381 -26.062 -19.922 1 98.62 277 ASP B O 1
ATOM 4542 N N . ALA B 1 278 ? 0.832 -27.766 -21.297 1 97.5 278 ALA B N 1
ATOM 4543 C CA . ALA B 1 278 ? 1.988 -28.594 -20.953 1 97.5 278 ALA B CA 1
ATOM 4544 C C . ALA B 1 278 ? 3.289 -27.906 -21.375 1 97.5 278 ALA B C 1
ATOM 4546 O O . ALA B 1 278 ? 4.305 -28.016 -20.688 1 97.5 278 ALA B O 1
ATOM 4547 N N . SER B 1 279 ? 3.246 -27.234 -22.453 1 97.25 279 SER B N 1
ATOM 4548 C CA . SER B 1 279 ? 4.422 -26.531 -22.969 1 97.25 279 SER B CA 1
ATOM 4549 C C . SER B 1 279 ? 4.508 -25.109 -22.422 1 97.25 279 SER B C 1
ATOM 4551 O O . SER B 1 279 ? 3.604 -24.297 -22.625 1 97.25 279 SER B O 1
ATOM 4553 N N . SER B 1 280 ? 5.57 -24.828 -21.812 1 97.44 280 SER B N 1
ATOM 4554 C CA . SER B 1 280 ? 5.766 -23.5 -21.234 1 97.44 280 SER B CA 1
ATOM 4555 C C . SER B 1 280 ? 5.699 -22.406 -22.297 1 97.44 280 SER B C 1
ATOM 4557 O O . SER B 1 280 ? 5.195 -21.312 -22.047 1 97.44 280 SER B O 1
ATOM 4559 N N . GLU B 1 281 ? 6.133 -22.672 -23.531 1 97.56 281 GLU B N 1
ATOM 4560 C CA . GLU B 1 281 ? 6.184 -21.688 -24.625 1 97.56 281 GLU B CA 1
ATOM 4561 C C . GLU B 1 281 ? 4.785 -21.344 -25.109 1 97.56 281 GLU B C 1
ATOM 4563 O O . GLU B 1 281 ? 4.574 -20.281 -25.688 1 97.56 281 GLU B O 1
ATOM 4568 N N . ALA B 1 282 ? 3.912 -22.234 -24.891 1 98.38 282 ALA B N 1
ATOM 4569 C CA . ALA B 1 282 ? 2.551 -22.031 -25.375 1 98.38 282 ALA B CA 1
ATOM 4570 C C . ALA B 1 282 ? 1.727 -21.219 -24.375 1 98.38 282 ALA B C 1
ATOM 4572 O O . ALA B 1 282 ? 0.638 -20.75 -24.703 1 98.38 282 ALA B O 1
ATOM 4573 N N . ARG B 1 283 ? 2.215 -21.047 -23.203 1 98.81 283 ARG B N 1
ATOM 4574 C CA . ARG B 1 283 ? 1.481 -20.328 -22.156 1 98.81 283 ARG B CA 1
ATOM 4575 C C . ARG B 1 283 ? 1.536 -18.812 -22.406 1 98.81 283 ARG B C 1
ATOM 4577 O O . ARG B 1 283 ? 2.564 -18.297 -22.828 1 98.81 283 ARG B O 1
ATOM 4584 N N . PRO B 1 284 ? 0.451 -18.125 -22.109 1 98.88 284 PRO B N 1
ATOM 4585 C CA . PRO B 1 284 ? 0.419 -16.688 -22.312 1 98.88 284 PRO B CA 1
ATOM 4586 C C . PRO B 1 284 ? 1.246 -15.93 -21.266 1 98.88 284 PRO B C 1
ATOM 4588 O O . PRO B 1 284 ? 1.682 -16.516 -20.281 1 98.88 284 PRO B O 1
ATOM 4591 N N . SER B 1 285 ? 1.537 -14.648 -21.562 1 98.75 285 SER B N 1
ATOM 4592 C CA . SER B 1 285 ? 2.059 -13.734 -20.562 1 98.75 285 SER B CA 1
ATOM 4593 C C . SER B 1 285 ? 0.941 -13.195 -19.672 1 98.75 285 SER B C 1
ATOM 4595 O O . SER B 1 285 ? -0.235 -13.266 -20.031 1 98.75 285 SER B O 1
ATOM 4597 N N . PHE B 1 286 ? 1.355 -12.648 -18.594 1 98.88 286 PHE B N 1
ATOM 4598 C CA . PHE B 1 286 ? 0.34 -12.055 -17.734 1 98.88 286 PHE B CA 1
ATOM 4599 C C . PHE B 1 286 ? -0.258 -10.812 -18.391 1 98.88 286 PHE B C 1
ATOM 4601 O O . PHE B 1 286 ? -1.38 -10.414 -18.062 1 98.88 286 PHE B O 1
ATOM 4608 N N . VAL B 1 287 ? 0.442 -10.133 -19.297 1 98.62 287 VAL B N 1
ATOM 4609 C CA . VAL B 1 287 ? -0.138 -9.039 -20.078 1 98.62 287 VAL B CA 1
ATOM 4610 C C . VAL B 1 287 ? -1.32 -9.555 -20.891 1 98.62 287 VAL B C 1
ATOM 4612 O O . VAL B 1 287 ? -2.402 -8.969 -20.875 1 98.62 287 VAL B O 1
ATOM 4615 N N . GLN B 1 288 ? -1.109 -10.695 -21.562 1 98.69 288 GLN B N 1
ATOM 4616 C CA . GLN B 1 288 ? -2.16 -11.312 -22.359 1 98.69 288 GLN B CA 1
ATOM 4617 C C . GLN B 1 288 ? -3.307 -11.805 -21.469 1 98.69 288 GLN B C 1
ATOM 4619 O O . GLN B 1 288 ? -4.477 -11.695 -21.844 1 98.69 288 GLN B O 1
ATOM 4624 N N . ILE B 1 289 ? -2.998 -12.328 -20.344 1 98.81 289 ILE B N 1
ATOM 4625 C CA . ILE B 1 289 ? -3.998 -12.82 -19.391 1 98.81 289 ILE B CA 1
ATOM 4626 C C . ILE B 1 289 ? -4.867 -11.664 -18.906 1 98.81 289 ILE B C 1
ATOM 4628 O O . ILE B 1 289 ? -6.094 -11.773 -18.875 1 98.81 289 ILE B O 1
ATOM 4632 N N . LEU B 1 290 ? -4.195 -10.562 -18.516 1 98.69 290 LEU B N 1
ATOM 4633 C CA . LEU B 1 290 ? -4.941 -9.398 -18.047 1 98.69 290 LEU B CA 1
ATOM 4634 C C . LEU B 1 290 ? -5.914 -8.914 -19.109 1 98.69 290 LEU B C 1
ATOM 4636 O O . LEU B 1 290 ? -7.062 -8.578 -18.812 1 98.69 290 LEU B O 1
ATOM 4640 N N . ASP B 1 291 ? -5.5 -8.883 -20.359 1 98.06 291 ASP B N 1
ATOM 4641 C CA . ASP B 1 291 ? -6.359 -8.461 -21.469 1 98.06 291 ASP B CA 1
ATOM 4642 C C . ASP B 1 291 ? -7.574 -9.375 -21.594 1 98.06 291 ASP B C 1
ATOM 4644 O O . ASP B 1 291 ? -8.695 -8.906 -21.781 1 98.06 291 ASP B O 1
ATOM 4648 N N . ALA B 1 292 ? -7.336 -10.641 -21.516 1 97.88 292 ALA B N 1
ATOM 4649 C CA . ALA B 1 292 ? -8.43 -11.602 -21.594 1 97.88 292 ALA B CA 1
ATOM 4650 C C . ALA B 1 292 ? -9.398 -11.438 -20.422 1 97.88 292 ALA B C 1
ATOM 4652 O O . ALA B 1 292 ? -10.609 -11.555 -20.594 1 97.88 292 ALA B O 1
ATOM 4653 N N . LEU B 1 293 ? -8.875 -11.156 -19.266 1 98.19 293 LEU B N 1
ATOM 4654 C CA . LEU B 1 293 ? -9.711 -11 -18.078 1 98.19 293 LEU B CA 1
ATOM 4655 C C . LEU B 1 293 ? -10.547 -9.727 -18.172 1 98.19 293 LEU B C 1
ATOM 4657 O O . LEU B 1 293 ? -11.68 -9.688 -17.672 1 98.19 293 LEU B O 1
ATOM 4661 N N . LYS B 1 294 ? -9.961 -8.68 -18.766 1 96.81 294 LYS B N 1
ATOM 4662 C CA . LYS B 1 294 ? -10.742 -7.469 -18.984 1 96.81 294 LYS B CA 1
ATOM 4663 C C . LYS B 1 294 ? -11.953 -7.754 -19.875 1 96.81 294 LYS B C 1
ATOM 4665 O O . LYS B 1 294 ? -13.047 -7.238 -19.625 1 96.81 294 LYS B O 1
ATOM 4670 N N . THR B 1 295 ? -11.75 -8.594 -20.859 1 94.44 295 THR B N 1
ATOM 4671 C CA . THR B 1 295 ? -12.844 -9.008 -21.719 1 94.44 295 THR B CA 1
ATOM 4672 C C . THR B 1 295 ? -13.883 -9.812 -20.938 1 94.44 295 THR B C 1
ATOM 4674 O O . THR B 1 295 ? -15.086 -9.617 -21.109 1 94.44 295 THR B O 1
ATOM 4677 N N . ALA B 1 296 ? -13.406 -10.664 -20.109 1 94.25 296 ALA B N 1
ATOM 4678 C CA . ALA B 1 296 ? -14.297 -11.469 -19.281 1 94.25 296 ALA B CA 1
ATOM 4679 C C . ALA B 1 296 ? -15.141 -10.594 -18.359 1 94.25 296 ALA B C 1
ATOM 4681 O O . ALA B 1 296 ? -16.312 -10.891 -18.125 1 94.25 296 ALA B O 1
ATOM 4682 N N . ALA B 1 297 ? -14.516 -9.539 -17.875 1 93.69 297 ALA B N 1
ATOM 4683 C CA . ALA B 1 297 ? -15.203 -8.641 -16.953 1 93.69 297 ALA B CA 1
ATOM 4684 C C . ALA B 1 297 ? -16.406 -7.984 -17.625 1 93.69 297 ALA B C 1
ATOM 4686 O O . ALA B 1 297 ? -17.406 -7.688 -16.969 1 93.69 297 ALA B O 1
ATOM 4687 N N . GLN B 1 298 ? -16.344 -7.855 -18.875 1 90.12 298 GLN B N 1
ATOM 4688 C CA . GLN B 1 298 ? -17.438 -7.242 -19.625 1 90.12 298 GLN B CA 1
ATOM 4689 C C . GLN B 1 298 ? -18.594 -8.219 -19.797 1 90.12 298 GLN B C 1
ATOM 4691 O O . GL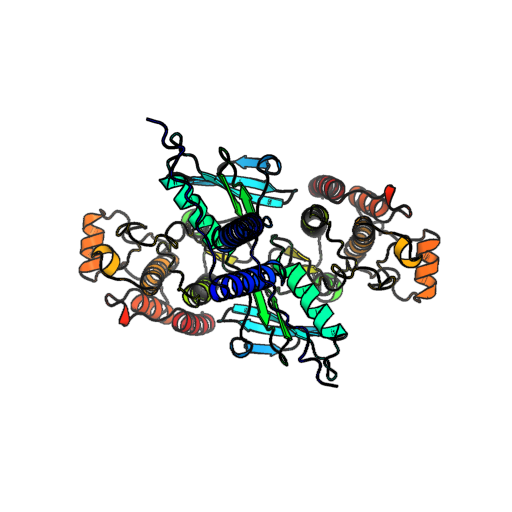N B 1 298 ? -19.734 -7.805 -20.047 1 90.12 298 GLN B O 1
ATOM 4696 N N . SER B 1 299 ? -18.328 -9.477 -19.688 1 84.44 299 SER B N 1
ATOM 4697 C CA . SER B 1 299 ? -19.328 -10.492 -19.984 1 84.44 299 SER B CA 1
ATOM 4698 C C . SER B 1 299 ? -19.969 -11.031 -18.719 1 84.44 299 SER B C 1
ATOM 4700 O O . SER B 1 299 ? -20.906 -11.812 -18.766 1 84.44 299 SER B O 1
ATOM 4702 N N . VAL B 1 300 ? -19.438 -10.711 -17.672 1 79.69 300 VAL B N 1
ATOM 4703 C CA . VAL B 1 300 ? -19.969 -11.258 -16.438 1 79.69 300 VAL B CA 1
ATOM 4704 C C . VAL B 1 300 ? -20.734 -10.18 -15.68 1 79.69 300 VAL B C 1
ATOM 4706 O O . VAL B 1 300 ? -20.422 -8.984 -15.812 1 79.69 300 VAL B O 1
#

Secondary structure (DSSP, 8-state):
--TTS---------HHHHHHHHHHHHHHHHHHTTT---GGGB--GGGEEEEEEEEEETTEEEEEEEETTEEEEEEEE--TT--HHHHHHHHHHHHHHHT---TTBPPEEEEE-STT-EEEEEE--SEEHHHHHHTS-----HHHHHHHHHHHHHHHHHHHHSSS-------SGGGEEE-TT--EEE---TTTS--S--TT-S-GGG--HHHHTT----THHHHHHHHHHHHHHHHTS-TTTT--HHHHHHHHHTT--PPPPTTS-HHHHHHHHHHT-SSGGGSPPHHHHHHHHHHHHHH-/--TTTT--------HHHHHHHHHHHHHHHHHHHTT---GGGB--GGGEEEEEEEEEETTEEEEEEEETTEEEEEEEE--TT--HHHHHHHHHHHHHHHT---TTBPPEEEEE-STT-EEEEEE--SEEHHHHHHTS-----HHHHHHHHHHHHHHHHHHHHSSS-------SGGGEEE-TT--EEE---TTTS--SS-TT-S-GGG--HHHHTT----THHHHHHHHHHHHHHHHTS-TTTT--HHHHHHHHHTT--PPPPTTS-HHHHHHHHHHT-SSGGGSPPHHHHHHHHHHHHHH-

Organism: Chlamydomonas reinhardtii (NCBI:txid3055)

Nearest PDB structures (foldseek):
  2zv8-assembly1_A  TM=9.029E-01  e=3.422E-21  Mus musculus
  3gvu-assembly1_A  TM=8.528E-01  e=8.342E-20  Homo sapiens
  4nk9-assembly1_B  TM=8.483E-01  e=9.332E-20  Homo sapiens
  3zhp-assembly2_C  TM=8.571E-01  e=6.561E-17  Homo sapiens
  5n3f-assembly1_A  TM=8.041E-01  e=8.683E-17  Cricetulus griseus